Protein AF-A0A2T5J3Z6-F1 (afdb_monomer_lite)

Organism: NCBI:txid1077255

Secondary structure (DSSP, 8-state):
-HHHHHHHHHHHHHHHHHHHHHHHS-SS--HHHHTT--------HHHHHS---SSPPTT---HHHHHHHHTTS--SSHHHHHHHHHHHSTT-PPPEEEEETT--STTTTS--SSSPEEEEE---BPPPPSSBPPPB-TTTEEEEEEGGGTEEEEEEEETTTTEEEEEEEES-STT---EEEE--HHHHHHH-TTSS--EE-TT-TTSTTSHHHHHHHHHHHT--S-BTTB-SS--HHHHHHHHHHHHHHHHHHHHHHIIIIIT-TT-HHHHHHHHHHHHHHHH-GGG--TTSHHHHHHHHHHTTTS-TT-EEEP--EE----TTGGGSHHHHHHHHTTSPPPPTT-S-SSTT-HHHHHTSPPPPTTT-TTSPPPPSEEE-TT--HHHHHHHTTS-HHHHHHHHHHTTT-HHHHHHHHHHS-GGGG-SS---HHHHHHHHHTS--B-TTS--TTBPPP-BTTPPPPPPSS-TTHHHHHHHTHHHHSS-SBGGG-TT--SSHHHHHHHHHH-THHHHHT-HHHHTTSTTGGG-SS-TTSHHHHHHHHS-HHHHHHHHHTSPPTT--

Structure (mmCIF, N/CA/C/O backbone):
data_AF-A0A2T5J3Z6-F1
#
_entry.id   AF-A0A2T5J3Z6-F1
#
loop_
_atom_site.group_PDB
_atom_site.id
_atom_site.type_symbol
_atom_site.label_atom_id
_atom_site.label_alt_id
_atom_site.label_comp_id
_atom_site.label_asym_id
_atom_site.label_entity_id
_atom_site.label_seq_id
_atom_site.pdbx_PDB_ins_code
_atom_site.Cartn_x
_atom_site.Cartn_y
_atom_site.Cartn_z
_atom_site.occupancy
_atom_site.B_iso_or_equiv
_atom_site.auth_seq_id
_atom_site.auth_comp_id
_atom_site.auth_asym_id
_atom_site.auth_atom_id
_atom_site.pdbx_PDB_model_num
ATOM 1 N N . MET A 1 1 ? -58.789 32.199 -21.060 1.00 57.59 1 MET A N 1
ATOM 2 C CA . MET A 1 1 ? -57.615 32.493 -20.202 1.00 57.59 1 MET A CA 1
ATOM 3 C C . MET A 1 1 ? -57.328 31.410 -19.160 1.00 57.59 1 MET A C 1
ATOM 5 O O . MET A 1 1 ? -56.274 30.804 -19.271 1.00 57.59 1 MET A O 1
ATOM 9 N N . LYS A 1 2 ? -58.233 31.063 -18.225 1.00 59.53 2 LYS A N 1
ATOM 10 C CA . LYS A 1 2 ? -57.967 30.032 -17.186 1.00 59.53 2 LYS A CA 1
ATOM 11 C C . LYS A 1 2 ? -57.480 28.665 -17.710 1.00 59.53 2 LYS A C 1
ATOM 13 O O . LYS A 1 2 ? -56.536 28.122 -17.158 1.00 59.53 2 LYS A O 1
ATOM 18 N N . LYS A 1 3 ? -58.061 28.136 -18.798 1.00 62.06 3 LYS A N 1
ATOM 19 C CA . LYS A 1 3 ? -57.638 26.846 -19.393 1.00 62.06 3 LYS A CA 1
ATOM 20 C C . LYS A 1 3 ? -56.238 26.888 -20.030 1.00 62.06 3 LYS A C 1
ATOM 22 O O . LYS A 1 3 ? -55.526 25.898 -19.981 1.00 62.06 3 LYS A O 1
ATOM 27 N N . ILE A 1 4 ? -55.839 28.039 -20.580 1.00 70.75 4 ILE A N 1
ATOM 28 C CA . ILE A 1 4 ? -54.509 28.238 -21.185 1.00 70.75 4 ILE A CA 1
ATOM 29 C C . ILE A 1 4 ? -53.449 28.366 -20.084 1.00 70.75 4 ILE A C 1
ATOM 31 O O . ILE A 1 4 ? -52.409 27.728 -20.164 1.00 70.75 4 ILE A O 1
ATOM 35 N N . ILE A 1 5 ? -53.748 29.114 -19.016 1.00 72.56 5 ILE A N 1
ATOM 36 C CA . ILE A 1 5 ? -52.866 29.246 -17.845 1.00 72.56 5 ILE A CA 1
ATOM 37 C C . ILE A 1 5 ? -52.670 27.886 -17.155 1.00 72.56 5 ILE A C 1
ATOM 39 O O . ILE A 1 5 ? -51.545 27.539 -16.813 1.00 72.56 5 ILE A O 1
ATOM 43 N N . LEU A 1 6 ? -53.735 27.087 -17.015 1.00 74.56 6 LEU A N 1
ATOM 44 C CA . LEU A 1 6 ? -53.648 25.740 -16.443 1.00 74.56 6 LEU A CA 1
ATOM 45 C C . LEU A 1 6 ? -52.837 24.783 -17.337 1.00 74.56 6 LEU A C 1
ATOM 47 O O . LEU A 1 6 ? -52.029 24.016 -16.829 1.00 74.56 6 LEU A O 1
ATOM 51 N N . GLY A 1 7 ? -52.997 24.871 -18.664 1.00 76.50 7 GLY A N 1
ATOM 52 C CA . GLY A 1 7 ? -52.202 24.092 -19.619 1.00 76.50 7 GLY A CA 1
ATOM 53 C C . GLY A 1 7 ? -50.710 24.437 -19.581 1.00 76.50 7 GLY A C 1
ATOM 54 O O . GLY A 1 7 ? -49.876 23.536 -19.551 1.00 76.50 7 GLY A O 1
ATOM 55 N N . ILE A 1 8 ? -50.369 25.728 -19.503 1.00 80.25 8 ILE A N 1
ATOM 56 C CA . ILE A 1 8 ? -48.981 26.197 -19.364 1.00 80.25 8 ILE A CA 1
ATOM 57 C C . ILE A 1 8 ? -48.390 25.756 -18.019 1.00 80.25 8 ILE A C 1
ATOM 59 O O . ILE A 1 8 ? -47.267 25.264 -17.991 1.00 80.25 8 ILE A O 1
ATOM 63 N N . ALA A 1 9 ? -49.144 25.861 -16.921 1.00 79.12 9 ALA A N 1
ATOM 64 C CA . ALA A 1 9 ? -48.699 25.413 -15.601 1.00 79.12 9 ALA A CA 1
ATOM 65 C C . ALA A 1 9 ? -48.464 23.892 -15.544 1.00 79.12 9 ALA A C 1
ATOM 67 O O . ALA A 1 9 ? -47.467 23.457 -14.974 1.00 79.12 9 ALA A O 1
ATOM 68 N N . CYS A 1 10 ? -49.326 23.084 -16.173 1.00 81.38 10 CYS A N 1
ATOM 69 C CA . CYS A 1 10 ? -49.117 21.639 -16.288 1.00 81.38 10 CYS A CA 1
ATOM 70 C C . CYS A 1 10 ? -47.889 21.293 -17.138 1.00 81.38 10 CYS A C 1
ATOM 72 O O . CYS A 1 10 ? -47.128 20.416 -16.745 1.00 81.38 10 CYS A O 1
ATOM 74 N N . LEU A 1 11 ? -47.663 21.980 -18.264 1.00 81.12 11 LEU A N 1
ATOM 75 C CA . LEU A 1 11 ? -46.484 21.757 -19.110 1.00 81.12 11 LEU A CA 1
ATOM 76 C C . LEU A 1 11 ? -45.183 22.164 -18.407 1.00 81.12 11 LEU A C 1
ATOM 78 O O . LEU A 1 11 ? -44.203 21.427 -18.478 1.00 81.12 11 LEU A O 1
ATOM 82 N N . LEU A 1 12 ? -45.181 23.286 -17.680 1.00 83.75 12 LEU A N 1
ATOM 83 C CA . LEU A 1 12 ? -44.060 23.691 -16.827 1.00 83.75 12 LEU A CA 1
ATOM 84 C C . LEU A 1 12 ? -43.835 22.696 -15.688 1.00 83.75 12 LEU A C 1
ATOM 86 O O . LEU A 1 12 ? -42.697 22.312 -15.445 1.00 83.75 12 LEU A O 1
ATOM 90 N N . GLY A 1 13 ? -44.899 22.232 -15.029 1.00 80.44 13 GLY A N 1
ATOM 91 C CA . GLY A 1 13 ? -44.814 21.204 -13.994 1.00 80.44 13 GLY A CA 1
ATOM 92 C C . GLY A 1 13 ? -44.222 19.898 -14.524 1.00 80.44 13 GLY A C 1
ATOM 93 O O . GLY A 1 13 ? -43.321 19.345 -13.899 1.00 80.44 13 GLY A O 1
ATOM 94 N N . LEU A 1 14 ? -44.655 19.445 -15.706 1.00 80.94 14 LEU A N 1
ATOM 95 C CA . LEU A 1 14 ? -44.106 18.254 -16.352 1.00 80.94 14 LEU A CA 1
ATOM 96 C C . LEU A 1 14 ? -42.632 18.454 -16.718 1.00 80.94 14 LEU A C 1
ATOM 98 O O . LEU A 1 14 ? -41.817 17.606 -16.387 1.00 80.94 14 LEU A O 1
ATOM 102 N N . ALA A 1 15 ? -42.276 19.587 -17.331 1.00 77.69 15 ALA A N 1
ATOM 103 C CA . ALA A 1 15 ? -40.897 19.898 -17.702 1.00 77.69 15 ALA A CA 1
ATOM 104 C C . ALA A 1 15 ? -39.970 19.983 -16.478 1.00 77.69 15 ALA A C 1
ATOM 106 O O . ALA A 1 15 ? -38.845 19.490 -16.530 1.00 77.69 15 ALA A O 1
ATOM 107 N N . ILE A 1 16 ? -40.451 20.551 -15.367 1.00 78.62 16 ILE A N 1
ATOM 108 C CA . ILE A 1 16 ? -39.731 20.585 -14.089 1.00 78.62 16 ILE A CA 1
ATOM 109 C C . ILE A 1 16 ? -39.550 19.163 -13.552 1.00 78.62 16 ILE A C 1
ATOM 111 O O . ILE A 1 16 ? -38.430 18.798 -13.214 1.00 78.62 16 ILE A O 1
ATOM 115 N N . ILE A 1 17 ? -40.597 18.332 -13.528 1.00 75.00 17 ILE A N 1
ATOM 116 C CA . ILE A 1 17 ? -40.496 16.933 -13.078 1.00 75.00 17 ILE A CA 1
ATOM 117 C C . ILE A 1 17 ? -39.517 16.148 -13.958 1.00 75.00 17 ILE A C 1
ATOM 119 O O . ILE A 1 17 ? -38.651 15.463 -13.426 1.00 75.00 17 ILE A O 1
ATOM 123 N N . THR A 1 18 ? -39.591 16.281 -15.284 1.00 71.69 18 THR A N 1
ATOM 124 C CA . THR A 1 18 ? -38.681 15.593 -16.211 1.00 71.69 18 THR A CA 1
ATOM 125 C C . THR A 1 18 ? -37.233 16.053 -16.022 1.00 71.69 18 THR A C 1
ATOM 127 O O . THR A 1 18 ? -36.329 15.219 -15.946 1.00 71.69 18 THR A O 1
ATOM 130 N N . ALA A 1 19 ? -37.000 17.360 -15.869 1.00 69.31 19 ALA A N 1
ATOM 131 C CA . ALA A 1 19 ? -35.677 17.902 -15.570 1.00 69.31 19 ALA A CA 1
ATOM 132 C C . ALA A 1 19 ? -35.144 17.397 -14.218 1.00 69.31 19 ALA A C 1
ATOM 134 O O . ALA A 1 19 ? -33.992 16.980 -14.140 1.00 69.31 19 ALA A O 1
ATOM 135 N N . LEU A 1 20 ? -35.985 17.353 -13.178 1.00 64.50 20 LEU A N 1
ATOM 136 C CA . LEU A 1 20 ? -35.638 16.805 -11.862 1.00 64.50 20 LEU A CA 1
ATOM 137 C C . LEU A 1 20 ? -35.290 15.315 -11.936 1.00 64.50 20 LEU A C 1
ATOM 139 O O . LEU A 1 20 ? -34.305 14.891 -11.336 1.00 64.50 20 LEU A O 1
ATOM 143 N N . THR A 1 21 ? -36.050 14.522 -12.696 1.00 62.53 21 THR A N 1
ATOM 144 C CA . THR A 1 21 ? -35.762 13.092 -12.873 1.00 62.53 21 THR A CA 1
ATOM 145 C C . THR A 1 21 ? -34.457 12.852 -13.626 1.00 62.53 21 THR A C 1
ATOM 147 O O . THR A 1 21 ? -33.690 11.988 -13.218 1.00 62.53 21 THR A O 1
ATOM 150 N N . LEU A 1 22 ? -34.159 13.646 -14.661 1.00 63.81 22 LEU A N 1
ATOM 151 C CA . LEU A 1 22 ? -32.913 13.540 -15.429 1.00 63.81 22 LEU A CA 1
ATOM 152 C C . LEU A 1 22 ? -31.686 14.003 -14.626 1.00 63.81 22 LEU A C 1
ATOM 154 O O . LEU A 1 22 ? -30.596 13.466 -14.805 1.00 63.81 22 LEU A O 1
ATOM 158 N N . LEU A 1 23 ? -31.858 14.975 -13.726 1.00 61.75 23 LEU A N 1
ATOM 159 C CA . LEU A 1 23 ? -30.803 15.436 -12.817 1.00 61.75 23 LEU A CA 1
ATOM 160 C C . LEU A 1 23 ? -30.515 14.441 -11.680 1.00 61.75 23 LEU A C 1
ATOM 162 O O . LEU A 1 23 ? -29.395 14.426 -11.174 1.00 61.75 23 LEU A O 1
ATOM 166 N N . ASN A 1 24 ? -31.499 13.617 -11.295 1.00 57.38 24 ASN A N 1
ATOM 167 C CA . ASN A 1 24 ? -31.376 12.632 -10.214 1.00 57.38 24 ASN A CA 1
ATOM 168 C C . ASN A 1 24 ? -31.118 11.193 -10.691 1.00 57.38 24 ASN A C 1
ATOM 170 O O . ASN A 1 24 ? -30.865 10.326 -9.853 1.00 57.38 24 ASN A O 1
ATOM 174 N N . THR A 1 25 ? -31.163 10.904 -11.995 1.00 58.00 25 THR A N 1
ATOM 175 C CA . THR A 1 25 ? -30.775 9.582 -12.508 1.00 58.00 25 THR A CA 1
ATOM 176 C C . THR A 1 25 ? -29.292 9.313 -12.234 1.00 58.00 25 THR A C 1
ATOM 178 O O . THR A 1 25 ? -28.451 10.112 -12.658 1.00 58.00 25 THR A O 1
ATOM 181 N N . PRO A 1 26 ? -28.941 8.204 -11.551 1.00 60.34 26 PRO A N 1
ATOM 182 C CA . PRO A 1 26 ? -27.549 7.860 -11.301 1.00 60.34 26 PRO A CA 1
ATOM 183 C C . PRO A 1 26 ? -26.819 7.674 -12.633 1.00 60.34 26 PRO A C 1
ATOM 185 O O . PRO A 1 26 ? -27.289 6.983 -13.534 1.00 60.34 26 PRO A O 1
ATOM 188 N N . SER A 1 27 ? -25.668 8.333 -12.760 1.00 63.91 27 SER A N 1
ATOM 189 C CA . SER A 1 27 ? -24.893 8.357 -14.007 1.00 63.91 27 SER A CA 1
ATOM 190 C C . SER A 1 27 ? -24.104 7.068 -14.281 1.00 63.91 27 SER A C 1
ATOM 192 O O . SER A 1 27 ? -23.588 6.891 -15.386 1.00 63.91 27 SER A O 1
ATOM 194 N N . THR A 1 28 ? -24.068 6.165 -13.298 1.00 73.50 28 THR A N 1
ATOM 195 C CA . THR A 1 28 ? -23.287 4.926 -13.288 1.00 73.50 28 THR A CA 1
ATOM 196 C C . THR A 1 28 ? -24.116 3.806 -12.639 1.00 73.50 28 THR A C 1
ATOM 198 O O . THR A 1 28 ? -24.893 4.101 -11.724 1.00 73.50 28 THR A O 1
ATOM 201 N N . PRO A 1 29 ? -23.995 2.537 -13.087 1.00 84.69 29 PRO A N 1
ATOM 202 C CA . PRO A 1 29 ? -24.651 1.406 -12.433 1.00 84.69 29 PRO A CA 1
ATOM 203 C C . PRO A 1 29 ? -24.298 1.290 -10.939 1.00 84.69 29 PRO A C 1
ATOM 205 O O . PRO A 1 29 ? -23.228 1.752 -10.532 1.00 84.69 29 PRO A O 1
ATOM 208 N N . PRO A 1 30 ? -25.155 0.645 -10.125 1.00 86.94 30 PRO A N 1
ATOM 209 C CA . PRO A 1 30 ? -24.863 0.371 -8.721 1.00 86.94 30 PRO A CA 1
ATOM 210 C C . PRO A 1 30 ? -23.535 -0.376 -8.542 1.00 86.94 30 PRO A C 1
ATOM 212 O O . PRO A 1 30 ? -23.158 -1.207 -9.374 1.00 86.94 30 PRO A O 1
ATOM 215 N N . ILE A 1 31 ? -22.833 -0.116 -7.435 1.00 88.62 31 ILE A N 1
ATOM 216 C CA . ILE A 1 31 ? -21.539 -0.755 -7.149 1.00 88.62 31 ILE A CA 1
ATOM 217 C C . ILE A 1 31 ? -21.672 -2.280 -7.066 1.00 88.62 31 ILE A C 1
ATOM 219 O O . ILE A 1 31 ? -20.794 -3.001 -7.537 1.00 88.62 31 ILE A O 1
ATOM 223 N N . SER A 1 32 ? -22.795 -2.779 -6.545 1.00 88.69 32 SER A N 1
ATOM 224 C CA . SER A 1 32 ? -23.098 -4.209 -6.489 1.00 88.69 32 SER A CA 1
ATOM 225 C C . SER A 1 32 ? -23.216 -4.856 -7.871 1.00 88.69 32 SER A C 1
ATOM 227 O O . SER A 1 32 ? -22.916 -6.041 -8.014 1.00 88.69 32 SER A O 1
ATOM 229 N N . ASP A 1 33 ? -23.608 -4.100 -8.897 1.00 89.50 33 ASP A N 1
ATOM 230 C CA . ASP A 1 33 ? -23.678 -4.585 -10.273 1.00 89.50 33 ASP A CA 1
ATOM 231 C C . ASP A 1 33 ? -22.334 -4.458 -10.984 1.00 89.50 33 ASP A C 1
ATOM 233 O O . ASP A 1 33 ? -21.933 -5.388 -11.682 1.00 89.50 33 ASP A O 1
ATOM 237 N N . LEU A 1 34 ? -21.597 -3.368 -10.755 1.00 88.12 34 LEU A N 1
ATOM 238 C CA . LEU A 1 34 ? -20.223 -3.223 -11.244 1.00 88.12 34 LEU A CA 1
ATOM 239 C C . LEU A 1 34 ? -19.312 -4.332 -10.700 1.00 88.12 34 LEU A C 1
ATOM 241 O O . LEU A 1 34 ? -18.552 -4.920 -11.460 1.00 88.12 34 LEU A O 1
ATOM 245 N N . ALA A 1 35 ? -19.437 -4.687 -9.420 1.00 87.56 35 ALA A N 1
ATOM 246 C CA . ALA A 1 35 ? -18.636 -5.741 -8.796 1.00 87.56 35 ALA A CA 1
ATOM 247 C C . ALA A 1 35 ? -18.937 -7.151 -9.343 1.00 87.56 35 ALA A C 1
ATOM 249 O O . ALA A 1 35 ? -18.108 -8.050 -9.222 1.00 87.56 35 ALA A O 1
ATOM 250 N N . LYS A 1 36 ? -20.112 -7.369 -9.953 1.00 86.12 36 LYS A N 1
ATOM 251 C CA . LYS A 1 36 ? -20.445 -8.634 -10.638 1.00 86.12 36 LYS A CA 1
ATOM 252 C C . LYS A 1 36 ? -19.892 -8.686 -12.057 1.00 86.12 36 LYS A C 1
ATOM 254 O O . LYS A 1 36 ? -19.768 -9.773 -12.621 1.00 86.12 36 LYS A O 1
ATOM 259 N N . GLN A 1 37 ? -19.596 -7.535 -12.659 1.00 75.12 37 GLN A N 1
ATOM 260 C CA . GLN A 1 37 ? -19.034 -7.483 -14.000 1.00 75.12 37 GLN A CA 1
ATOM 261 C C . GLN A 1 37 ? -17.583 -7.948 -13.928 1.00 75.12 37 GLN A C 1
ATOM 263 O O . GLN A 1 37 ? -16.693 -7.220 -13.505 1.00 75.12 37 GLN A O 1
ATOM 268 N N . THR A 1 38 ? -17.331 -9.186 -14.347 1.00 56.09 38 THR A N 1
ATOM 269 C CA . THR A 1 38 ? -15.964 -9.626 -14.618 1.00 56.09 38 THR A CA 1
ATOM 270 C C . THR A 1 38 ? -15.502 -8.894 -15.877 1.00 56.09 38 THR A C 1
ATOM 272 O O . THR A 1 38 ? -16.131 -9.078 -16.926 1.00 56.09 38 THR A O 1
ATOM 275 N N . PRO A 1 39 ? -14.444 -8.061 -15.830 1.00 54.78 39 PRO A N 1
ATOM 276 C CA . PRO A 1 39 ? -13.896 -7.512 -17.057 1.00 54.78 39 PRO A CA 1
ATOM 277 C C . PRO A 1 39 ? -13.537 -8.683 -17.972 1.00 54.78 39 PRO A C 1
ATOM 279 O O . PRO A 1 39 ? -12.943 -9.665 -17.520 1.00 54.78 39 PRO A O 1
ATOM 282 N N . VAL A 1 40 ? -13.909 -8.605 -19.252 1.00 47.62 40 VAL A N 1
ATOM 283 C CA . VAL A 1 40 ? -13.474 -9.579 -20.259 1.00 47.62 40 VAL A CA 1
ATOM 284 C C . VAL A 1 40 ? -11.955 -9.462 -20.360 1.00 47.62 40 VAL A C 1
ATOM 286 O O . VAL A 1 40 ? -11.422 -8.611 -21.069 1.00 47.62 40 VAL A O 1
ATOM 289 N N . LYS A 1 41 ? -11.245 -10.270 -19.572 1.00 54.69 41 LYS A N 1
ATOM 290 C CA . LYS A 1 41 ? -9.787 -10.302 -19.537 1.00 54.69 41 LYS A CA 1
ATOM 291 C C . LYS A 1 41 ? -9.333 -10.861 -20.882 1.00 54.69 41 LYS A C 1
ATOM 293 O O . LYS A 1 41 ? -9.481 -12.055 -21.141 1.00 54.69 41 LYS A O 1
ATOM 298 N N . GLN A 1 42 ? -8.764 -10.019 -21.746 1.00 55.94 42 GLN A N 1
ATOM 299 C CA . GLN A 1 42 ? -7.803 -10.538 -22.717 1.00 55.94 42 GLN A CA 1
ATOM 300 C C . GLN A 1 42 ? -6.774 -11.338 -21.905 1.00 55.94 42 GLN A C 1
ATOM 302 O O . GLN A 1 42 ? -6.271 -10.840 -20.898 1.00 55.94 42 GLN A O 1
ATOM 307 N N . LEU A 1 43 ? -6.525 -12.589 -22.301 1.00 72.88 43 LEU A N 1
ATOM 308 C CA . LEU A 1 43 ? -5.594 -13.518 -21.650 1.00 72.88 43 LEU A CA 1
ATOM 309 C C . LEU A 1 43 ? -4.143 -13.029 -21.822 1.00 72.88 43 LEU A C 1
ATOM 311 O O . LEU A 1 43 ? -3.342 -13.663 -22.503 1.00 72.88 43 LEU A O 1
ATOM 315 N N . SER A 1 44 ? -3.801 -11.879 -21.241 1.00 90.31 44 SER A N 1
ATOM 316 C CA . SER A 1 44 ? -2.441 -11.347 -21.218 1.00 90.31 44 SER A CA 1
ATOM 317 C C . SER A 1 44 ? -1.562 -12.209 -20.314 1.00 90.31 44 SER A C 1
ATOM 319 O O . SER A 1 44 ? -2.060 -12.875 -19.400 1.00 90.31 44 SER A O 1
ATOM 321 N N . LEU A 1 45 ? -0.250 -12.193 -20.533 1.00 94.81 45 LEU A N 1
ATOM 322 C CA . LEU A 1 45 ? 0.686 -12.961 -19.715 1.00 94.81 45 LEU A CA 1
ATOM 323 C C . LEU A 1 45 ? 0.671 -12.481 -18.258 1.00 94.81 45 LEU A C 1
ATOM 325 O O . LEU A 1 45 ? 0.631 -13.292 -17.333 1.00 94.81 45 LEU A O 1
ATOM 329 N N . SER A 1 46 ? 0.625 -11.165 -18.049 1.00 94.88 46 SER A N 1
ATOM 330 C CA . SER A 1 46 ? 0.457 -10.556 -16.729 1.00 94.88 46 SER A CA 1
ATOM 331 C C . SER A 1 46 ? -0.800 -11.059 -16.024 1.00 94.88 46 SER A C 1
ATOM 333 O O . SER A 1 46 ? -0.729 -11.417 -14.856 1.00 94.88 46 SER A O 1
ATOM 335 N N . SER A 1 47 ? -1.929 -11.187 -16.728 1.00 91.31 47 SER A N 1
ATOM 336 C CA . SER A 1 47 ? -3.193 -11.639 -16.137 1.00 91.31 47 SER A CA 1
ATOM 337 C C . SER A 1 47 ? -3.196 -13.101 -15.681 1.00 91.31 47 SER A C 1
ATOM 339 O O . SER A 1 47 ? -4.018 -13.453 -14.831 1.00 91.31 47 SER A O 1
ATOM 341 N N . GLN A 1 48 ? -2.309 -13.922 -16.258 1.00 92.44 48 GLN A N 1
ATOM 342 C CA . GLN A 1 48 ? -2.111 -15.335 -15.926 1.00 92.44 48 GLN A CA 1
ATOM 343 C C . GLN A 1 48 ? -1.142 -15.504 -14.750 1.00 92.44 48 GLN A C 1
ATOM 345 O O . GLN A 1 48 ? -1.365 -16.344 -13.883 1.00 92.44 48 GLN A O 1
ATOM 350 N N . LEU A 1 49 ? -0.069 -14.707 -14.719 1.00 94.81 49 LEU A N 1
ATOM 351 C CA . LEU A 1 49 ? 0.988 -14.796 -13.704 1.00 94.81 49 LEU A CA 1
ATOM 352 C C . LEU A 1 49 ? 0.698 -13.968 -12.447 1.00 94.81 49 LEU A C 1
ATOM 354 O O . LEU A 1 49 ? 1.231 -14.264 -11.381 1.00 94.81 49 LEU A O 1
ATOM 358 N N . ILE A 1 50 ? -0.131 -12.934 -12.576 1.00 94.75 50 ILE A N 1
ATOM 359 C CA . ILE A 1 50 ? -0.596 -12.070 -11.495 1.00 94.75 50 ILE A CA 1
ATOM 360 C C . ILE A 1 50 ? -2.112 -12.277 -11.410 1.00 94.75 50 ILE A C 1
ATOM 362 O O . ILE A 1 50 ? -2.874 -11.616 -12.128 1.00 94.75 50 ILE A O 1
ATOM 366 N N . PRO A 1 51 ? -2.573 -13.249 -10.599 1.00 90.38 51 PRO A N 1
ATOM 367 C CA . PRO A 1 51 ? -3.993 -13.542 -10.494 1.00 90.38 51 PRO A CA 1
ATOM 368 C C . PRO A 1 51 ? -4.738 -12.328 -9.934 1.00 90.38 51 PRO A C 1
ATOM 370 O O . PRO A 1 51 ? -4.149 -11.442 -9.320 1.00 90.38 51 PRO A O 1
ATOM 373 N N . ASP A 1 52 ? -6.050 -12.290 -10.143 1.00 88.25 52 ASP A N 1
ATOM 374 C CA . ASP A 1 52 ? -6.934 -11.202 -9.699 1.00 88.25 52 ASP A CA 1
ATOM 375 C C . ASP A 1 52 ? -7.882 -11.690 -8.593 1.00 88.25 52 ASP A C 1
ATOM 377 O O . ASP A 1 52 ? -9.074 -11.418 -8.589 1.00 88.25 52 ASP A O 1
ATOM 381 N N . THR A 1 53 ? -7.345 -12.508 -7.688 1.00 93.12 53 THR A N 1
ATOM 382 C CA . THR A 1 53 ? -8.053 -13.081 -6.537 1.00 93.12 53 THR A CA 1
ATOM 383 C C . THR A 1 53 ? -8.094 -12.115 -5.357 1.00 93.12 53 THR A C 1
ATOM 385 O O . THR A 1 53 ? -7.168 -11.317 -5.195 1.00 93.12 53 THR A O 1
ATOM 388 N N . ASP A 1 54 ? -9.112 -12.245 -4.500 1.00 94.44 54 ASP A N 1
ATOM 389 C CA . ASP A 1 54 ? -9.236 -11.486 -3.244 1.00 94.44 54 ASP A CA 1
ATOM 390 C C . ASP A 1 54 ? -8.047 -11.731 -2.308 1.00 94.44 54 ASP A C 1
ATOM 392 O O . ASP A 1 54 ? -7.447 -10.796 -1.788 1.00 94.44 54 ASP A O 1
ATOM 396 N N . LEU A 1 55 ? -7.676 -13.002 -2.134 1.00 96.56 55 LEU A N 1
ATOM 397 C CA . LEU A 1 55 ? -6.509 -13.398 -1.356 1.00 96.56 55 LEU A CA 1
ATOM 398 C C . LEU A 1 55 ? -5.217 -13.239 -2.168 1.00 96.56 55 LEU A C 1
ATOM 400 O O . LEU A 1 55 ? -5.243 -13.422 -3.395 1.00 96.56 55 LEU A O 1
ATOM 404 N N . PRO A 1 56 ? -4.086 -12.951 -1.496 1.00 96.31 56 PRO A N 1
ATOM 405 C CA . PRO A 1 56 ? -2.784 -12.897 -2.140 1.00 96.31 56 PRO A CA 1
ATOM 406 C C . PRO A 1 56 ? -2.398 -14.307 -2.620 1.00 96.31 56 PRO A C 1
ATOM 408 O O . PRO A 1 56 ? -2.803 -15.291 -1.993 1.00 96.31 56 PRO A O 1
ATOM 411 N N . PRO A 1 57 ? -1.594 -14.440 -3.691 1.00 95.00 57 PRO A N 1
ATOM 412 C CA . PRO A 1 57 ? -1.041 -15.731 -4.091 1.00 95.00 57 PRO A CA 1
ATOM 413 C C . PRO A 1 57 ? -0.314 -16.441 -2.942 1.00 95.00 57 PRO A C 1
ATOM 415 O O . PRO A 1 57 ? 0.311 -15.791 -2.094 1.00 95.00 57 PRO A O 1
ATOM 418 N N . ASP A 1 58 ? -0.340 -17.773 -2.951 1.00 94.25 58 ASP A N 1
ATOM 419 C CA . ASP A 1 58 ? 0.293 -18.595 -1.920 1.00 94.25 58 ASP A CA 1
ATOM 420 C C . ASP A 1 58 ? 1.767 -18.227 -1.695 1.00 94.25 58 ASP A C 1
ATOM 422 O O . ASP A 1 58 ? 2.555 -18.027 -2.623 1.00 94.25 58 ASP A O 1
ATOM 426 N N . GLY A 1 59 ? 2.151 -18.127 -0.420 1.00 94.50 59 GLY A N 1
ATOM 427 C CA . GLY A 1 59 ? 3.506 -17.739 -0.022 1.00 94.50 59 GLY A CA 1
ATOM 428 C C . GLY A 1 59 ? 3.858 -16.273 -0.307 1.00 94.50 59 GLY A C 1
ATOM 429 O O . GLY A 1 59 ? 5.048 -15.942 -0.355 1.00 94.50 59 GLY A O 1
ATOM 430 N N . THR A 1 60 ? 2.861 -15.411 -0.530 1.00 96.44 60 THR A N 1
ATOM 431 C CA . THR A 1 60 ? 3.017 -13.955 -0.669 1.00 96.44 60 THR A CA 1
ATOM 432 C C . THR A 1 60 ? 2.088 -13.208 0.296 1.00 96.44 60 THR A C 1
ATOM 434 O O . THR A 1 60 ? 1.086 -13.764 0.767 1.00 96.44 60 THR A O 1
ATOM 437 N N . ARG A 1 61 ? 2.442 -11.960 0.620 1.00 97.38 61 ARG A N 1
ATOM 438 C CA . ARG A 1 61 ? 1.687 -11.040 1.482 1.00 97.38 61 ARG A CA 1
ATOM 439 C C . ARG A 1 61 ? 2.006 -9.593 1.112 1.00 97.38 61 ARG A C 1
ATOM 441 O O . ARG A 1 61 ? 3.034 -9.321 0.492 1.00 97.38 61 ARG A O 1
ATOM 448 N N . SER A 1 62 ? 1.121 -8.675 1.484 1.00 97.50 62 SER A N 1
ATOM 449 C CA . SER A 1 62 ? 1.346 -7.242 1.302 1.00 97.50 62 SER A CA 1
ATOM 450 C C . SER A 1 62 ? 2.416 -6.708 2.260 1.00 97.50 62 SER A C 1
ATOM 452 O O . SER A 1 62 ? 2.674 -7.289 3.318 1.00 97.50 62 SER A O 1
ATOM 454 N N . LEU A 1 63 ? 3.008 -5.558 1.929 1.00 97.94 63 LEU A N 1
ATOM 455 C CA . LEU A 1 63 ? 3.900 -4.839 2.841 1.00 97.94 63 LEU A CA 1
ATOM 456 C C . LEU A 1 63 ? 3.234 -4.561 4.206 1.00 97.94 63 LEU A C 1
ATOM 458 O O . LEU A 1 63 ? 3.879 -4.707 5.244 1.00 97.94 63 LEU A O 1
ATOM 462 N N . PHE A 1 64 ? 1.946 -4.215 4.233 1.00 98.38 64 PHE A N 1
ATOM 463 C CA . PHE A 1 64 ? 1.218 -3.957 5.475 1.00 98.38 64 PHE A CA 1
ATOM 464 C C . PHE A 1 64 ? 1.200 -5.177 6.404 1.00 98.38 64 PHE A C 1
ATOM 466 O O . PHE A 1 64 ? 1.496 -5.039 7.590 1.00 98.38 64 PHE A O 1
ATOM 473 N N . ASP A 1 65 ? 0.946 -6.377 5.876 1.00 97.88 65 ASP A N 1
ATOM 474 C CA . ASP A 1 65 ? 0.970 -7.605 6.680 1.00 97.88 65 ASP A CA 1
ATOM 475 C C . ASP A 1 65 ? 2.342 -7.852 7.308 1.00 97.88 65 ASP A C 1
ATOM 477 O O . ASP A 1 65 ? 2.427 -8.253 8.471 1.00 97.88 65 ASP A O 1
ATOM 481 N N . HIS A 1 66 ? 3.420 -7.583 6.566 1.00 97.62 66 HIS A N 1
ATOM 482 C CA . HIS A 1 66 ? 4.782 -7.692 7.085 1.00 97.62 66 HIS A CA 1
ATOM 483 C C . HIS A 1 66 ? 5.034 -6.710 8.227 1.00 97.62 66 HIS A C 1
ATOM 485 O O . HIS A 1 66 ? 5.512 -7.132 9.283 1.00 97.62 66 HIS A O 1
ATOM 491 N N . LEU A 1 67 ? 4.641 -5.446 8.068 1.00 97.12 67 LEU A N 1
ATOM 492 C CA . LEU A 1 67 ? 4.768 -4.445 9.129 1.00 97.12 67 LEU A CA 1
ATOM 493 C C . LEU A 1 67 ? 3.972 -4.843 10.378 1.00 97.12 67 LEU A C 1
ATOM 495 O O . LEU A 1 67 ? 4.494 -4.759 11.490 1.00 97.12 67 LEU A O 1
ATOM 499 N N . MET A 1 68 ? 2.739 -5.331 10.218 1.00 97.12 68 MET A N 1
ATOM 500 C CA . MET A 1 68 ? 1.910 -5.728 11.360 1.00 97.12 68 MET A CA 1
ATOM 501 C C . MET A 1 68 ? 2.428 -7.000 12.045 1.00 97.12 68 MET A C 1
ATOM 503 O O . MET A 1 68 ? 2.437 -7.073 13.274 1.00 97.12 68 MET A O 1
ATOM 507 N N . ALA A 1 69 ? 2.905 -7.997 11.292 1.00 96.19 69 ALA A N 1
ATOM 508 C CA . ALA A 1 69 ? 3.487 -9.215 11.863 1.00 96.19 69 ALA A CA 1
ATOM 509 C C . ALA A 1 69 ? 4.775 -8.928 12.657 1.00 96.19 69 ALA A C 1
ATOM 511 O O . ALA A 1 69 ? 5.003 -9.523 13.718 1.00 96.19 69 ALA A O 1
ATOM 512 N N . GLN A 1 70 ? 5.602 -7.999 12.169 1.00 94.56 70 GLN A N 1
ATOM 513 C CA . GLN A 1 70 ? 6.806 -7.534 12.864 1.00 94.56 70 GLN A CA 1
ATOM 514 C C . GLN A 1 70 ? 6.473 -6.719 14.111 1.00 94.56 70 GLN A C 1
ATOM 516 O O . GLN A 1 70 ? 7.123 -6.881 15.142 1.00 94.56 70 GLN A O 1
ATOM 521 N N . ASN A 1 71 ? 5.412 -5.917 14.045 1.00 95.12 71 ASN A N 1
ATOM 522 C CA . ASN A 1 71 ? 4.899 -5.162 15.181 1.00 95.12 71 ASN A CA 1
ATOM 523 C C . ASN A 1 71 ? 4.138 -6.028 16.209 1.00 95.12 71 ASN A C 1
ATOM 525 O O . ASN A 1 71 ? 3.650 -5.508 17.204 1.00 95.12 71 ASN A O 1
ATOM 529 N N . ASN A 1 72 ? 4.040 -7.350 16.012 1.00 92.94 72 ASN A N 1
ATOM 530 C CA . ASN A 1 72 ? 3.259 -8.259 16.865 1.00 92.94 72 ASN A CA 1
ATOM 531 C C . ASN A 1 72 ? 1.739 -7.993 16.862 1.00 92.94 72 ASN A C 1
ATOM 533 O O . ASN A 1 72 ? 1.031 -8.478 17.745 1.00 92.94 72 ASN A O 1
ATOM 537 N N . GLY A 1 73 ? 1.211 -7.273 15.874 1.00 91.75 73 GLY A N 1
ATOM 538 C CA . GLY A 1 73 ? -0.212 -6.959 15.758 1.00 91.75 73 GLY A CA 1
ATOM 539 C C . GLY A 1 73 ? -0.479 -5.506 15.378 1.00 91.75 73 GLY A C 1
ATOM 540 O O . GLY A 1 73 ? 0.434 -4.746 15.054 1.00 91.75 73 GLY A O 1
ATOM 541 N N . LEU A 1 74 ? -1.760 -5.137 15.412 1.00 93.50 74 LEU A N 1
ATOM 542 C CA . LEU A 1 74 ? -2.235 -3.796 15.078 1.00 93.50 74 LEU A CA 1
ATOM 543 C C . LEU A 1 74 ? -2.012 -2.825 16.248 1.00 93.50 74 LEU A C 1
ATOM 545 O O . LEU A 1 74 ? -2.548 -3.065 17.332 1.00 93.50 74 LEU A O 1
ATOM 549 N N . PRO A 1 75 ? -1.288 -1.710 16.044 1.00 93.94 75 PRO A N 1
ATOM 550 C CA . PRO A 1 75 ? -1.248 -0.624 17.015 1.00 93.94 75 PRO A CA 1
ATOM 551 C C . PRO A 1 75 ? -2.630 0.014 17.192 1.00 93.94 75 PRO A C 1
ATOM 553 O O . PRO A 1 75 ? -3.361 0.197 16.217 1.00 93.94 75 PRO A O 1
ATOM 556 N N . TYR A 1 76 ? -2.958 0.417 18.416 1.00 92.94 76 TYR A N 1
ATOM 557 C CA . TYR A 1 76 ? -4.152 1.199 18.740 1.00 92.94 76 TYR A CA 1
ATOM 558 C C . TYR A 1 76 ? -3.803 2.270 19.784 1.00 92.94 76 TYR A C 1
ATOM 560 O O . TYR A 1 76 ? -3.047 1.959 20.709 1.00 92.94 76 TYR A O 1
ATOM 568 N N . PRO A 1 77 ? -4.352 3.500 19.706 1.00 94.56 77 PRO A N 1
ATOM 569 C CA . PRO A 1 77 ? -5.239 4.054 18.663 1.00 94.56 77 PRO A CA 1
ATOM 570 C C . PRO A 1 77 ? -4.511 4.371 17.342 1.00 94.56 77 PRO A C 1
ATOM 572 O O . PRO A 1 77 ? -3.322 4.080 17.214 1.00 94.56 77 PRO A O 1
ATOM 575 N N . PHE A 1 78 ? -5.200 4.974 16.359 1.00 97.25 78 PHE A N 1
ATOM 576 C CA . PHE A 1 78 ? -4.647 5.230 15.013 1.00 97.25 78 PHE A CA 1
ATOM 577 C C . PHE A 1 78 ? -3.333 6.023 15.042 1.00 97.25 78 PHE A C 1
ATOM 579 O O . PHE A 1 78 ? -2.426 5.762 14.254 1.00 97.25 78 PHE A O 1
ATOM 586 N N . SER A 1 79 ? -3.172 6.931 16.007 1.00 96.69 79 SER A N 1
ATOM 587 C CA . SER A 1 79 ? -1.915 7.655 16.226 1.00 96.69 79 SER A CA 1
ATOM 588 C C . SER A 1 79 ? -0.710 6.743 16.503 1.00 96.69 79 SER A C 1
ATOM 590 O O . SER A 1 79 ? 0.409 7.105 16.145 1.00 96.69 79 SER A O 1
ATOM 592 N N . GLN A 1 80 ? -0.905 5.548 17.071 1.00 95.75 80 GLN A N 1
ATOM 593 C CA . GLN A 1 80 ? 0.164 4.558 17.248 1.00 95.75 80 GLN A CA 1
ATOM 594 C C . GLN A 1 80 ? 0.556 3.886 15.929 1.00 95.75 80 GLN A C 1
ATOM 596 O O . GLN A 1 80 ? 1.708 3.496 15.758 1.00 95.75 80 GLN A O 1
ATOM 601 N N . LEU A 1 81 ? -0.367 3.786 14.966 1.00 96.94 81 LEU A N 1
ATOM 602 C CA . LEU A 1 81 ? -0.043 3.317 13.619 1.00 96.94 81 LEU A CA 1
ATOM 603 C C . LEU A 1 81 ? 0.778 4.365 12.854 1.00 96.94 81 LEU A C 1
ATOM 605 O O . LEU A 1 81 ? 1.756 4.010 12.199 1.00 96.94 81 LEU A O 1
ATOM 609 N N . ILE A 1 82 ? 0.450 5.653 13.006 1.00 97.50 82 ILE A N 1
ATOM 610 C CA . ILE A 1 82 ? 1.288 6.759 12.508 1.00 97.50 82 ILE A CA 1
ATOM 611 C C . ILE A 1 82 ? 2.686 6.695 13.135 1.00 97.50 82 ILE A C 1
ATOM 613 O O . ILE A 1 82 ? 3.690 6.723 12.423 1.00 97.50 82 ILE A O 1
ATOM 617 N N . GLN A 1 83 ? 2.755 6.524 14.457 1.00 97.12 83 GLN A N 1
ATOM 618 C CA . GLN A 1 83 ? 4.014 6.418 15.190 1.00 97.12 83 GLN A CA 1
ATOM 619 C C . GLN A 1 83 ? 4.852 5.208 14.748 1.00 97.12 83 GLN A C 1
ATOM 621 O O . GLN A 1 83 ? 6.074 5.328 14.645 1.00 97.12 83 GLN A O 1
ATOM 626 N N . LEU A 1 84 ? 4.223 4.067 14.446 1.00 96.88 84 LEU A N 1
ATOM 627 C CA . LEU A 1 84 ? 4.908 2.907 13.875 1.00 96.88 84 LEU A CA 1
ATOM 628 C C . LEU A 1 84 ? 5.552 3.259 12.529 1.00 96.88 84 LEU A C 1
ATOM 630 O O . LEU A 1 84 ? 6.730 2.976 12.331 1.00 96.88 84 LEU A O 1
ATOM 634 N N . LEU A 1 85 ? 4.820 3.905 11.615 1.00 96.62 85 LEU A N 1
ATOM 635 C CA . LEU A 1 85 ? 5.370 4.311 10.314 1.00 96.62 85 LEU A CA 1
ATOM 636 C C . LEU A 1 85 ? 6.510 5.324 10.465 1.00 96.62 85 LEU A C 1
ATOM 638 O O . LEU A 1 85 ? 7.540 5.188 9.807 1.00 96.62 85 LEU A O 1
ATOM 642 N N . LYS A 1 86 ? 6.372 6.282 11.384 1.00 96.69 86 LYS A N 1
ATOM 643 C CA . LYS A 1 86 ? 7.431 7.236 11.730 1.00 96.69 86 LYS A CA 1
ATOM 644 C C . LYS A 1 86 ? 8.698 6.542 12.232 1.00 96.69 86 LYS A C 1
ATOM 646 O O . LYS A 1 86 ? 9.797 6.930 11.857 1.00 96.69 86 LYS A O 1
ATOM 651 N N . GLN A 1 87 ? 8.567 5.507 13.063 1.00 95.88 87 GLN A N 1
ATOM 652 C CA . GLN A 1 87 ? 9.711 4.733 13.567 1.00 95.88 87 GLN A CA 1
ATOM 653 C C . GLN A 1 87 ? 10.426 3.936 12.470 1.00 95.88 87 GLN A C 1
ATOM 655 O O . GLN A 1 87 ? 11.615 3.662 12.604 1.00 95.88 87 GLN A O 1
ATOM 660 N N . GLN A 1 88 ? 9.721 3.571 11.396 1.00 94.62 88 GLN A N 1
ATOM 661 C CA . GLN A 1 88 ? 10.327 2.932 10.224 1.00 94.62 88 GLN A CA 1
ATOM 662 C C . GLN A 1 88 ? 11.059 3.938 9.321 1.00 94.62 88 GLN A C 1
ATOM 664 O O . GLN A 1 88 ? 11.949 3.545 8.564 1.00 94.62 88 GLN A O 1
ATOM 669 N N . HIS A 1 89 ? 10.712 5.226 9.394 1.00 95.94 89 HIS A N 1
ATOM 670 C CA . HIS A 1 89 ? 11.362 6.271 8.613 1.00 95.94 89 HIS A CA 1
ATOM 671 C C . HIS A 1 89 ? 12.824 6.460 9.077 1.00 95.94 89 HIS A C 1
ATOM 673 O O . HIS A 1 89 ? 13.050 6.733 10.256 1.00 95.94 89 HIS A O 1
ATOM 679 N N . PRO A 1 90 ? 13.835 6.420 8.184 1.00 94.06 90 PRO A N 1
ATOM 680 C CA . PRO A 1 90 ? 15.251 6.522 8.571 1.00 94.06 90 PRO A CA 1
ATOM 681 C C . PRO A 1 90 ? 15.616 7.799 9.332 1.00 94.06 90 PRO A C 1
ATOM 683 O O . PRO A 1 90 ? 16.455 7.780 10.226 1.00 94.06 90 PRO A O 1
ATOM 686 N N . GLU A 1 91 ? 14.971 8.907 8.973 1.00 95.19 91 GLU A N 1
ATOM 687 C CA . GLU A 1 91 ? 15.128 10.215 9.626 1.00 95.19 91 GLU A CA 1
ATOM 688 C C . GLU A 1 91 ? 14.039 10.509 10.679 1.00 95.19 91 GLU A C 1
ATOM 690 O O . GLU A 1 91 ? 13.988 11.606 11.227 1.00 95.19 91 GLU A O 1
ATOM 695 N N . GLY A 1 92 ? 13.142 9.555 10.962 1.00 95.06 92 GLY A N 1
ATOM 696 C CA . GLY A 1 92 ? 12.066 9.724 11.944 1.00 95.06 92 GLY A CA 1
ATOM 697 C C . GLY A 1 92 ? 11.001 10.766 11.576 1.00 95.06 92 GLY A C 1
ATOM 698 O O . GLY A 1 92 ? 10.389 11.347 12.476 1.00 95.06 92 GLY A O 1
ATOM 699 N N . LEU A 1 93 ? 10.792 11.032 10.281 1.00 95.19 93 LEU A N 1
ATOM 700 C CA . LEU A 1 93 ? 9.761 11.955 9.800 1.00 95.19 93 LEU A CA 1
ATOM 701 C C . LEU A 1 93 ? 8.377 11.297 9.822 1.00 95.19 93 LEU A C 1
ATOM 703 O O . LEU A 1 93 ? 8.241 10.084 9.665 1.00 95.19 93 LEU A O 1
ATOM 707 N N . GLU A 1 94 ? 7.345 12.118 10.019 1.00 94.50 94 GLU A N 1
ATOM 708 C CA . GLU A 1 94 ? 5.952 11.670 9.931 1.00 94.50 94 GLU A CA 1
ATOM 709 C C . GLU A 1 94 ? 5.603 11.247 8.495 1.00 94.50 94 GLU A C 1
ATOM 711 O O . GLU A 1 94 ? 6.094 11.859 7.540 1.00 94.50 94 GLU A O 1
ATOM 716 N N . PRO A 1 95 ? 4.723 10.248 8.309 1.00 96.94 95 PRO A N 1
ATOM 717 C CA . PRO A 1 95 ? 4.222 9.909 6.984 1.00 96.94 95 PRO A CA 1
ATOM 718 C C . PRO A 1 95 ? 3.367 11.045 6.401 1.00 96.94 95 PRO A C 1
ATOM 720 O O . PRO A 1 95 ? 2.725 11.812 7.131 1.00 96.94 95 PRO A O 1
ATOM 723 N N . ILE A 1 96 ? 3.291 11.120 5.069 1.00 98.06 96 ILE A N 1
ATOM 724 C CA . ILE A 1 96 ? 2.445 12.103 4.382 1.00 98.06 96 ILE A CA 1
ATOM 725 C C . ILE A 1 96 ? 0.990 11.823 4.746 1.00 98.06 96 ILE A C 1
ATOM 727 O O . ILE A 1 96 ? 0.466 10.754 4.444 1.00 98.06 96 ILE A O 1
ATOM 731 N N . SER A 1 97 ? 0.346 12.785 5.406 1.00 97.94 97 SER A N 1
ATOM 732 C CA . SER A 1 97 ? -0.991 12.613 5.976 1.00 97.94 97 SER A CA 1
ATOM 733 C C . SER A 1 97 ? -1.882 13.818 5.687 1.00 97.94 97 SER A C 1
ATOM 735 O O . SER A 1 97 ? -1.437 14.962 5.815 1.00 97.94 97 SER A O 1
ATOM 737 N N . LEU A 1 98 ? -3.143 13.565 5.330 1.00 98.38 98 LEU A N 1
ATOM 738 C CA . LEU A 1 98 ? -4.151 14.580 5.005 1.00 98.38 98 LEU A CA 1
ATOM 739 C C . LEU A 1 98 ? -5.490 14.247 5.672 1.00 98.38 98 LEU A C 1
ATOM 741 O O . LEU A 1 98 ? -5.800 13.083 5.931 1.00 98.38 98 LEU A O 1
ATOM 745 N N . LEU A 1 99 ? -6.301 15.277 5.903 1.00 98.56 99 LEU A N 1
ATOM 746 C CA . LEU A 1 99 ? -7.680 15.161 6.375 1.00 98.56 99 LEU A CA 1
ATOM 747 C C . LEU A 1 99 ? -8.651 15.453 5.228 1.00 98.56 99 LEU A C 1
ATOM 749 O O . LEU A 1 99 ? -8.483 16.445 4.513 1.00 98.56 99 LEU A O 1
ATOM 753 N N . ILE A 1 100 ? -9.668 14.604 5.074 1.00 97.94 100 ILE A N 1
ATOM 754 C CA . ILE A 1 100 ? -10.708 14.689 4.042 1.00 97.94 100 ILE A CA 1
ATOM 755 C C . ILE A 1 100 ? -12.088 14.561 4.715 1.00 97.94 100 ILE A C 1
ATOM 757 O O . ILE A 1 100 ? -12.538 13.444 4.981 1.00 97.94 100 ILE A O 1
ATOM 761 N N . PRO A 1 101 ? -12.793 15.671 4.996 1.00 96.50 101 PRO A N 1
ATOM 762 C CA . PRO A 1 101 ? -14.070 15.631 5.713 1.00 96.50 101 PRO A CA 1
ATOM 763 C C . PRO A 1 101 ? -15.221 15.101 4.856 1.00 96.50 101 PRO A C 1
ATOM 765 O O . PRO A 1 101 ? -16.128 14.439 5.346 1.00 96.50 101 PRO A O 1
ATOM 768 N N . HIS A 1 102 ? -15.184 15.348 3.547 1.00 93.50 102 HIS A N 1
ATOM 769 C CA . HIS A 1 102 ? -16.272 15.006 2.632 1.00 93.50 102 HIS A CA 1
ATOM 770 C C . HIS A 1 102 ? -15.764 14.146 1.479 1.00 93.50 102 HIS A C 1
ATOM 772 O O . HIS A 1 102 ? -15.874 14.538 0.325 1.00 93.50 102 HIS A O 1
ATOM 778 N N . GLY A 1 103 ? -15.168 12.995 1.792 1.00 90.19 103 GLY A N 1
ATOM 779 C CA . GLY A 1 103 ? -14.533 12.123 0.803 1.00 90.19 103 GLY A CA 1
ATOM 780 C C . GLY A 1 103 ? -15.493 11.411 -0.158 1.00 90.19 103 GLY A C 1
ATOM 781 O O . GLY A 1 103 ? -16.717 11.491 -0.052 1.00 90.19 103 GLY A O 1
ATOM 782 N N . ARG A 1 104 ? -14.892 10.676 -1.099 1.00 92.50 104 ARG A N 1
ATOM 783 C CA . ARG A 1 104 ? -15.578 9.913 -2.156 1.00 92.50 104 ARG A CA 1
ATOM 784 C C . ARG A 1 104 ? -15.420 8.391 -2.014 1.00 92.50 104 ARG A C 1
ATOM 786 O O . ARG A 1 104 ? -15.750 7.663 -2.942 1.00 92.50 104 ARG A O 1
ATOM 793 N N . SER A 1 105 ? -14.877 7.921 -0.887 1.00 91.94 105 SER A N 1
ATOM 794 C CA . SER A 1 105 ? -14.658 6.493 -0.623 1.00 91.94 105 SER A CA 1
ATOM 795 C C . SER A 1 105 ? -15.971 5.751 -0.362 1.00 91.94 105 SER A C 1
ATOM 797 O O . SER A 1 105 ? -17.049 6.353 -0.318 1.00 91.94 105 SER A O 1
ATOM 799 N N . LEU A 1 106 ? -15.885 4.434 -0.164 1.00 89.56 106 LEU A N 1
ATOM 800 C CA . LEU A 1 106 ? -17.046 3.622 0.194 1.00 89.56 106 LEU A CA 1
ATOM 801 C C . LEU A 1 106 ? -17.672 4.078 1.522 1.00 89.56 106 LEU A C 1
ATOM 803 O O . LEU A 1 106 ? -18.891 4.129 1.656 1.00 89.56 106 LEU A O 1
ATOM 807 N N . LEU A 1 107 ? -16.830 4.521 2.455 1.00 91.31 107 LEU A N 1
ATOM 808 C CA . LEU A 1 107 ? -17.219 5.066 3.757 1.00 91.31 107 LEU A CA 1
ATOM 809 C C . LEU A 1 107 ? -17.684 6.538 3.691 1.00 91.31 107 LEU A C 1
ATOM 811 O O . LEU A 1 107 ? -17.729 7.230 4.713 1.00 91.31 107 LEU A O 1
ATOM 815 N N . LYS A 1 108 ? -18.014 7.068 2.499 1.00 88.94 108 LYS A N 1
ATOM 816 C CA . LYS A 1 108 ? -18.574 8.424 2.370 1.00 88.94 108 LYS A CA 1
ATOM 817 C C . LYS A 1 108 ? -19.841 8.539 3.228 1.00 88.94 108 LYS A C 1
ATOM 819 O O . LYS A 1 108 ? -20.687 7.653 3.222 1.00 88.94 108 LYS A O 1
ATOM 824 N N . GLY A 1 109 ? -19.965 9.636 3.972 1.00 90.38 109 GLY A N 1
ATOM 825 C CA . GLY A 1 109 ? -21.037 9.828 4.955 1.00 90.38 109 GLY A CA 1
ATOM 826 C C . GLY A 1 109 ? -20.705 9.357 6.376 1.00 90.38 109 GLY A C 1
ATOM 827 O O . GLY A 1 109 ? -21.445 9.706 7.286 1.00 90.38 109 GLY A O 1
ATOM 828 N N . GLN A 1 110 ? -19.594 8.642 6.599 1.00 94.94 110 GLN A N 1
ATOM 829 C CA . GLN A 1 110 ? -19.074 8.329 7.946 1.00 94.94 110 GLN A CA 1
ATOM 830 C C . GLN A 1 110 ? -17.989 9.318 8.425 1.00 94.94 110 GLN A C 1
ATOM 832 O O . GLN A 1 110 ? -17.508 9.237 9.556 1.00 94.94 110 GLN A O 1
ATOM 837 N N . ALA A 1 111 ? -17.608 10.264 7.565 1.00 95.62 111 ALA A N 1
ATOM 838 C CA . ALA A 1 111 ? -16.706 11.368 7.874 1.00 95.62 111 ALA A CA 1
ATOM 839 C C . ALA A 1 111 ? -17.425 12.711 7.696 1.00 95.62 111 ALA A C 1
ATOM 841 O O . ALA A 1 111 ? -18.317 12.841 6.849 1.00 95.62 111 ALA A O 1
ATOM 842 N N . ASP A 1 112 ? -17.018 13.695 8.490 1.00 95.50 112 ASP A N 1
ATOM 843 C CA . ASP A 1 112 ? -17.478 15.082 8.429 1.00 95.50 112 ASP A CA 1
ATOM 844 C C . ASP A 1 112 ? -16.359 16.046 8.866 1.00 95.50 112 ASP A C 1
ATOM 846 O O . ASP A 1 112 ? -15.209 15.644 9.042 1.00 95.50 112 ASP A O 1
ATOM 850 N N . ASP A 1 113 ? -16.666 17.336 9.021 1.00 96.19 113 ASP A N 1
ATOM 851 C CA . ASP A 1 113 ? -15.678 18.326 9.467 1.00 96.19 113 ASP A CA 1
ATOM 852 C C . ASP A 1 113 ? -15.206 18.089 10.916 1.00 96.19 113 ASP A C 1
ATOM 854 O O . ASP A 1 113 ? -14.090 18.466 11.275 1.00 96.19 113 ASP A O 1
ATOM 858 N N . ALA A 1 114 ? -16.021 17.453 11.766 1.00 96.44 114 ALA A N 1
ATOM 859 C CA . ALA A 1 114 ? -15.642 17.142 13.144 1.00 96.44 114 ALA A CA 1
ATOM 860 C C . ALA A 1 114 ? -14.756 15.884 13.226 1.00 96.44 114 ALA A C 1
ATOM 862 O O . ALA A 1 114 ? -13.806 15.849 14.015 1.00 96.44 114 ALA A O 1
ATOM 863 N N . HIS A 1 115 ? -15.024 14.891 12.382 1.00 96.38 115 HIS A N 1
ATOM 864 C CA . HIS A 1 115 ? -14.368 13.587 12.314 1.00 96.38 115 HIS A CA 1
ATOM 865 C C . HIS A 1 115 ? -13.959 13.289 10.860 1.00 96.38 115 HIS A C 1
ATOM 867 O O . HIS A 1 115 ? -14.560 12.436 10.195 1.00 96.38 115 HIS A O 1
ATOM 873 N N . PRO A 1 116 ? -12.969 14.019 10.316 1.00 97.56 116 PRO A N 1
ATOM 874 C CA . PRO A 1 116 ? -12.580 13.855 8.923 1.00 97.56 116 PRO A CA 1
ATOM 875 C C . PRO A 1 116 ? -11.908 12.502 8.683 1.00 97.56 116 PRO A C 1
ATOM 877 O O . PRO A 1 116 ? -11.217 11.975 9.552 1.00 97.56 116 PRO A O 1
ATOM 880 N N . ARG A 1 117 ? -12.029 11.959 7.466 1.00 98.06 117 ARG A N 1
ATOM 881 C CA . ARG A 1 117 ? -11.242 10.787 7.057 1.00 98.06 117 ARG A CA 1
ATOM 882 C C . ARG A 1 117 ? -9.768 11.166 7.051 1.00 98.06 117 ARG A C 1
ATOM 884 O O . ARG A 1 117 ? -9.398 12.181 6.461 1.00 98.06 117 ARG A O 1
ATOM 891 N N . ILE A 1 118 ? -8.929 10.336 7.653 1.00 98.56 118 ILE A N 1
ATOM 892 C CA . ILE A 1 118 ? -7.478 10.498 7.610 1.00 98.56 118 ILE A CA 1
ATOM 893 C C . ILE A 1 118 ? -6.941 9.620 6.487 1.00 98.56 118 ILE A C 1
ATOM 895 O O . ILE A 1 118 ? -7.210 8.421 6.466 1.00 98.56 118 ILE A O 1
ATOM 899 N N . VAL A 1 119 ? -6.179 10.196 5.561 1.00 98.56 119 VAL A N 1
ATOM 900 C CA . VAL A 1 119 ? -5.432 9.426 4.559 1.00 98.56 119 VAL A CA 1
ATOM 901 C C . VAL A 1 119 ? -3.939 9.569 4.803 1.00 98.56 119 VAL A C 1
ATOM 903 O O . VAL A 1 119 ? -3.471 10.661 5.122 1.00 98.56 119 VAL A O 1
ATOM 906 N N . VAL A 1 120 ? -3.206 8.467 4.671 1.00 98.69 120 VAL A N 1
ATOM 907 C CA . VAL A 1 120 ? -1.771 8.375 4.972 1.00 98.69 120 VAL A CA 1
ATOM 908 C C . VAL A 1 120 ? -1.064 7.646 3.841 1.00 98.69 120 VAL A C 1
ATOM 910 O O . VAL A 1 120 ? -1.566 6.629 3.367 1.00 98.69 120 VAL A O 1
ATOM 913 N N . ALA A 1 121 ? 0.103 8.135 3.439 1.00 98.50 121 ALA A N 1
ATOM 914 C CA . ALA A 1 121 ? 1.019 7.450 2.540 1.00 98.50 121 ALA A CA 1
ATOM 915 C C . ALA A 1 121 ? 2.409 7.374 3.183 1.00 98.50 121 ALA A C 1
ATOM 917 O O . ALA A 1 121 ? 2.925 8.369 3.700 1.00 98.50 121 ALA A O 1
ATOM 918 N N . ALA A 1 122 ? 3.019 6.190 3.154 1.00 97.38 122 ALA A N 1
ATOM 919 C CA . ALA A 1 122 ? 4.416 6.041 3.545 1.00 97.38 122 ALA A CA 1
ATOM 920 C C . ALA A 1 122 ? 5.326 6.558 2.416 1.00 97.38 122 ALA A C 1
ATOM 922 O O . ALA A 1 122 ? 5.132 6.223 1.246 1.00 97.38 122 ALA A O 1
ATOM 923 N N . ASP A 1 123 ? 6.300 7.400 2.767 1.00 96.69 123 ASP A N 1
ATOM 924 C CA . ASP A 1 123 ? 7.143 8.106 1.797 1.00 96.69 123 ASP A CA 1
ATOM 925 C C . ASP A 1 123 ? 8.622 8.096 2.188 1.00 96.69 123 ASP A C 1
ATOM 927 O O . ASP A 1 123 ? 9.244 9.126 2.438 1.00 96.69 123 ASP A O 1
ATOM 931 N N . PHE A 1 124 ? 9.201 6.904 2.264 1.00 96.06 124 PHE A N 1
ATOM 932 C CA . PHE A 1 124 ? 10.620 6.757 2.559 1.00 96.06 124 PHE A CA 1
ATOM 933 C C . PHE A 1 124 ? 11.207 5.476 1.985 1.00 96.06 124 PHE A C 1
ATOM 935 O O . PHE A 1 124 ? 10.498 4.495 1.739 1.00 96.06 124 PHE A O 1
ATOM 942 N N . ASP A 1 125 ? 12.530 5.490 1.850 1.00 94.81 125 ASP A N 1
ATOM 943 C CA . ASP A 1 125 ? 13.336 4.315 1.556 1.00 94.81 125 ASP A CA 1
ATOM 944 C C . ASP A 1 125 ? 14.385 4.146 2.656 1.00 94.81 125 ASP A C 1
ATOM 946 O O . ASP A 1 125 ? 15.114 5.076 2.993 1.00 94.81 125 ASP A O 1
ATOM 950 N N . GLY A 1 126 ? 14.447 2.951 3.226 1.00 93.50 126 GLY A N 1
ATOM 951 C CA . GLY A 1 126 ? 15.401 2.558 4.245 1.00 93.50 126 GLY A CA 1
ATOM 952 C C . GLY A 1 126 ? 16.811 2.397 3.692 1.00 93.50 126 GLY A C 1
ATOM 953 O O . GLY A 1 126 ? 17.018 2.022 2.538 1.00 93.50 126 GLY A O 1
ATOM 954 N N . HIS A 1 127 ? 17.803 2.615 4.550 1.00 94.12 127 HIS A N 1
ATOM 955 C CA . HIS A 1 127 ? 19.192 2.323 4.217 1.00 94.12 127 HIS A CA 1
ATOM 956 C C . HIS A 1 127 ? 19.438 0.812 4.121 1.00 94.12 127 HIS A C 1
ATOM 958 O O . HIS A 1 127 ? 18.902 0.024 4.902 1.00 94.12 127 HIS A O 1
ATOM 964 N N . ASN A 1 128 ? 20.310 0.408 3.197 1.00 95.62 128 ASN A N 1
ATOM 965 C CA . ASN A 1 128 ? 20.823 -0.957 3.161 1.00 95.62 128 ASN A CA 1
ATOM 966 C C . ASN A 1 128 ? 21.856 -1.157 4.280 1.00 95.62 128 ASN A C 1
ATOM 968 O O . ASN A 1 128 ? 22.782 -0.362 4.437 1.00 95.62 128 ASN A O 1
ATOM 972 N N . ALA A 1 129 ? 21.735 -2.260 5.016 1.00 92.75 129 ALA A N 1
ATOM 973 C CA . ALA A 1 129 ? 22.735 -2.721 5.973 1.00 92.75 129 ALA A CA 1
ATOM 974 C C . ALA A 1 129 ? 23.626 -3.807 5.332 1.00 92.75 129 ALA A C 1
ATOM 976 O O . ALA A 1 129 ? 23.255 -4.405 4.316 1.00 92.75 129 ALA A O 1
ATOM 977 N N . PRO A 1 130 ? 24.791 -4.152 5.913 1.00 88.69 130 PRO A N 1
ATOM 978 C CA . PRO A 1 130 ? 25.615 -5.252 5.397 1.00 88.69 130 PRO A CA 1
ATOM 979 C C . PRO A 1 130 ? 24.879 -6.602 5.322 1.00 88.69 130 PRO A C 1
ATOM 981 O O . PRO A 1 130 ? 25.145 -7.399 4.418 1.00 88.69 130 PRO A O 1
ATOM 984 N N . ALA A 1 131 ? 23.960 -6.844 6.264 1.00 90.88 131 ALA A N 1
ATOM 985 C CA . ALA A 1 131 ? 23.179 -8.076 6.369 1.00 90.88 131 ALA A CA 1
ATOM 986 C C . ALA A 1 131 ? 21.852 -8.040 5.590 1.00 90.88 131 ALA A C 1
ATOM 988 O O . ALA A 1 131 ? 21.382 -9.090 5.160 1.00 90.88 131 ALA A O 1
ATOM 989 N N . GLY A 1 132 ? 21.274 -6.857 5.353 1.00 94.88 132 GLY A N 1
ATOM 990 C CA . GLY A 1 132 ? 19.908 -6.743 4.844 1.00 94.88 132 GLY A CA 1
ATOM 991 C C . GLY A 1 132 ? 19.665 -5.561 3.913 1.00 94.88 132 GLY A C 1
ATOM 992 O O . GLY A 1 132 ? 20.431 -4.598 3.883 1.00 94.88 132 GLY A O 1
ATOM 993 N N . LEU A 1 133 ? 18.596 -5.655 3.130 1.00 96.81 133 LEU A N 1
ATOM 994 C CA . LEU A 1 133 ? 18.109 -4.577 2.277 1.00 96.81 133 LEU A CA 1
ATOM 995 C C . LEU A 1 133 ? 17.141 -3.679 3.053 1.00 96.81 133 LEU A C 1
ATOM 997 O O . LEU A 1 133 ? 16.327 -4.163 3.840 1.00 96.81 133 LEU A O 1
ATOM 1001 N N . GLY A 1 134 ? 17.211 -2.378 2.793 1.00 95.31 134 GLY A N 1
ATOM 1002 C CA . GLY A 1 134 ? 16.302 -1.385 3.343 1.00 95.31 134 GLY A CA 1
ATOM 1003 C C . GLY A 1 134 ? 14.883 -1.551 2.803 1.00 95.31 134 GLY A C 1
ATOM 1004 O O . GLY A 1 134 ? 14.675 -2.018 1.675 1.00 95.31 134 GLY A O 1
ATOM 1005 N N . LEU A 1 135 ? 13.908 -1.177 3.629 1.00 95.06 135 LEU A N 1
ATOM 1006 C CA . LEU A 1 135 ? 12.492 -1.150 3.280 1.00 95.06 135 LEU A CA 1
ATOM 1007 C C . LEU A 1 135 ? 12.201 -0.007 2.298 1.00 95.06 135 LEU A C 1
ATOM 1009 O O . LEU A 1 135 ? 12.545 1.128 2.584 1.00 95.06 135 LEU A O 1
ATOM 1013 N N . THR A 1 136 ? 11.523 -0.273 1.186 1.00 93.62 136 THR A N 1
ATOM 1014 C CA . THR A 1 136 ? 11.047 0.760 0.252 1.00 93.62 136 THR A CA 1
ATOM 1015 C C . THR A 1 136 ? 9.546 0.927 0.410 1.00 93.62 136 THR A C 1
ATOM 1017 O O . THR A 1 136 ? 8.822 -0.064 0.330 1.00 93.62 136 THR A O 1
ATOM 1020 N N . THR A 1 137 ? 9.068 2.148 0.645 1.00 95.88 137 THR A N 1
ATOM 1021 C CA . THR A 1 137 ? 7.633 2.395 0.893 1.00 95.88 137 THR A CA 1
ATOM 1022 C C . THR A 1 137 ? 6.994 3.390 -0.063 1.00 95.88 137 THR A C 1
ATOM 1024 O O . THR A 1 137 ? 5.765 3.446 -0.145 1.00 95.88 137 THR A O 1
ATOM 1027 N N . ARG A 1 138 ? 7.805 4.142 -0.818 1.00 95.94 138 ARG A N 1
ATOM 1028 C CA . ARG A 1 138 ? 7.333 5.195 -1.722 1.00 95.94 138 ARG A CA 1
ATOM 1029 C C . ARG A 1 138 ? 6.347 4.644 -2.744 1.00 95.94 138 ARG A C 1
ATOM 1031 O O . ARG A 1 138 ? 6.698 3.805 -3.565 1.00 95.94 138 ARG A O 1
ATOM 1038 N N . GLY A 1 139 ? 5.105 5.115 -2.681 1.00 96.75 139 GLY A N 1
ATOM 1039 C CA . GLY A 1 139 ? 4.035 4.659 -3.566 1.00 96.75 139 GLY A CA 1
ATOM 1040 C C . GLY A 1 139 ? 3.580 3.215 -3.317 1.00 96.75 139 GLY A C 1
ATOM 1041 O O . GLY A 1 139 ? 2.891 2.659 -4.161 1.00 96.75 139 GLY A O 1
ATOM 1042 N N . GLN A 1 140 ? 3.949 2.586 -2.194 1.00 97.88 140 GLN A N 1
ATOM 1043 C CA . GLN A 1 140 ? 3.677 1.165 -1.917 1.00 97.88 140 GLN A CA 1
ATOM 1044 C C . GLN A 1 140 ? 2.738 0.919 -0.730 1.00 97.88 140 GLN A C 1
ATOM 1046 O O . GLN A 1 140 ? 2.267 -0.206 -0.560 1.00 97.88 140 GLN A O 1
ATOM 1051 N N . LEU A 1 141 ? 2.445 1.924 0.099 1.00 98.50 141 LEU A N 1
ATOM 1052 C CA . LEU A 1 141 ? 1.556 1.769 1.252 1.00 98.50 141 LEU A CA 1
ATOM 1053 C C . LEU A 1 141 ? 0.698 3.013 1.472 1.00 98.50 141 LEU A C 1
ATOM 1055 O O . LEU A 1 141 ? 1.223 4.097 1.727 1.00 98.50 141 LEU A O 1
ATOM 1059 N N . PHE A 1 142 ? -0.618 2.810 1.440 1.00 98.75 142 PHE A N 1
ATOM 1060 C CA . PHE A 1 142 ? -1.632 3.832 1.669 1.00 98.75 142 PHE A CA 1
ATOM 1061 C C . PHE A 1 142 ? -2.671 3.335 2.668 1.00 98.75 142 PHE A C 1
ATOM 1063 O O . PHE A 1 142 ? -3.102 2.182 2.602 1.00 98.75 142 PHE A O 1
ATOM 1070 N N . LEU A 1 143 ? -3.093 4.222 3.564 1.00 98.69 143 LEU A N 1
ATOM 1071 C CA . LEU A 1 143 ? -4.106 3.965 4.583 1.00 98.69 143 LEU A CA 1
ATOM 1072 C C . LEU A 1 143 ? -5.210 5.023 4.489 1.00 98.69 143 LEU A C 1
ATOM 1074 O O . LEU A 1 143 ? -4.923 6.195 4.244 1.00 98.69 143 LEU A O 1
ATOM 1078 N N . GLY A 1 144 ? -6.456 4.629 4.727 1.00 97.94 144 GLY A N 1
ATOM 1079 C CA . GLY A 1 144 ? -7.612 5.511 4.857 1.00 97.94 144 GLY A CA 1
ATOM 1080 C C . GLY A 1 144 ? -8.411 5.150 6.102 1.00 97.94 144 GLY A C 1
ATOM 1081 O O . GLY A 1 144 ? -9.114 4.149 6.099 1.00 97.94 144 GLY A O 1
ATOM 1082 N N . PHE A 1 145 ? -8.317 5.949 7.160 1.00 98.00 145 PHE A N 1
ATOM 1083 C CA . PHE A 1 145 ? -9.009 5.706 8.425 1.00 98.00 145 PHE A CA 1
ATOM 1084 C C . PHE A 1 145 ? -10.237 6.601 8.578 1.00 98.00 145 PHE A C 1
ATOM 1086 O O . PHE A 1 145 ? -10.163 7.818 8.378 1.00 98.00 145 PHE A O 1
ATOM 1093 N N . VAL A 1 146 ? -11.359 5.993 8.964 1.00 97.06 146 VAL A N 1
ATOM 1094 C CA . VAL A 1 146 ? -12.600 6.694 9.307 1.00 97.06 146 VAL A CA 1
ATOM 1095 C C . VAL A 1 146 ? -13.044 6.257 10.700 1.00 97.06 146 VAL A C 1
ATOM 1097 O O . VAL A 1 146 ? -13.500 5.130 10.885 1.00 97.06 146 VAL A O 1
ATOM 1100 N N . GLU A 1 147 ? -12.927 7.164 11.674 1.00 94.88 147 GLU A N 1
ATOM 1101 C CA . GLU A 1 147 ? -13.191 6.877 13.092 1.00 94.88 147 GLU A CA 1
ATOM 1102 C C . GLU A 1 147 ? -14.597 6.313 13.317 1.00 94.88 147 GLU A C 1
ATOM 1104 O O . GLU A 1 147 ? -14.742 5.272 13.941 1.00 94.88 147 GLU A O 1
ATOM 1109 N N . ASN A 1 148 ? -15.630 6.916 12.726 1.00 93.69 148 ASN A N 1
ATOM 1110 C CA . ASN A 1 148 ? -17.017 6.501 12.980 1.00 93.69 148 ASN A CA 1
ATOM 1111 C C . ASN A 1 148 ? -17.431 5.213 12.263 1.00 93.69 148 ASN A C 1
ATOM 1113 O O . ASN A 1 148 ? -18.438 4.606 12.624 1.00 93.69 148 ASN A O 1
ATOM 1117 N N . ALA A 1 149 ? -16.651 4.786 11.270 1.00 94.25 149 ALA A N 1
ATOM 1118 C CA . ALA A 1 149 ? -16.793 3.467 10.666 1.00 94.25 149 ALA A CA 1
ATOM 1119 C C . ALA A 1 149 ? -16.022 2.394 11.454 1.00 94.25 149 ALA A C 1
ATOM 1121 O O . ALA A 1 149 ? -16.261 1.206 11.259 1.00 94.25 149 ALA A O 1
ATOM 1122 N N . ASN A 1 150 ? -15.115 2.792 12.358 1.00 95.38 150 ASN A N 1
ATOM 1123 C CA . ASN A 1 150 ? -14.154 1.903 13.013 1.00 95.38 150 ASN A CA 1
ATOM 1124 C C . ASN A 1 150 ? -13.381 1.055 11.986 1.00 95.38 150 ASN A C 1
ATOM 1126 O O . ASN A 1 150 ? -13.174 -0.143 12.194 1.00 95.38 150 ASN A O 1
ATOM 1130 N N . GLU A 1 151 ? -12.995 1.655 10.856 1.00 96.25 151 GLU A N 1
ATOM 1131 C CA . GLU A 1 151 ? -12.377 0.937 9.739 1.00 96.25 151 GLU A CA 1
ATOM 1132 C C . GLU A 1 151 ? -11.155 1.679 9.184 1.00 96.25 151 GLU A C 1
ATOM 1134 O O . GLU A 1 151 ? -11.157 2.907 9.039 1.00 96.25 151 GLU A O 1
ATOM 1139 N N . ILE A 1 152 ? -10.106 0.912 8.864 1.00 97.88 152 ILE A N 1
ATOM 1140 C CA . ILE A 1 152 ? -8.961 1.370 8.068 1.00 97.88 152 ILE A CA 1
ATOM 1141 C C . ILE A 1 152 ? -8.991 0.648 6.720 1.00 97.88 152 ILE A C 1
ATOM 1143 O O . ILE A 1 152 ? -8.833 -0.569 6.666 1.00 97.88 152 ILE A O 1
ATOM 1147 N N . GLU A 1 153 ? -9.133 1.397 5.634 1.00 97.81 153 GLU A N 1
ATOM 1148 C CA . GLU A 1 153 ? -8.899 0.929 4.269 1.00 97.81 153 GLU A CA 1
ATOM 1149 C C . GLU A 1 153 ? -7.387 0.914 4.004 1.00 97.81 153 GLU A C 1
ATOM 1151 O O . GLU A 1 153 ? -6.705 1.912 4.238 1.00 97.81 153 GLU A O 1
ATOM 1156 N N . VAL A 1 154 ? -6.841 -0.198 3.516 1.00 98.50 154 VAL A N 1
ATOM 1157 C CA . VAL A 1 154 ? -5.401 -0.366 3.279 1.00 98.50 154 VAL A CA 1
ATOM 1158 C C . VAL A 1 154 ? -5.162 -0.787 1.836 1.00 98.50 154 VAL A C 1
ATOM 1160 O O . VAL A 1 154 ? -5.687 -1.802 1.375 1.00 98.50 154 VAL A O 1
ATOM 1163 N N . LEU A 1 155 ? -4.331 -0.023 1.128 1.00 98.44 155 LEU A N 1
ATOM 1164 C CA . LEU A 1 155 ? -3.787 -0.398 -0.174 1.00 98.44 155 LEU A CA 1
ATOM 1165 C C . LEU A 1 155 ? -2.286 -0.588 -0.015 1.00 98.44 155 LEU A C 1
ATOM 1167 O O . LEU A 1 155 ? -1.555 0.367 0.254 1.00 98.44 155 LEU A O 1
ATOM 1171 N N . SER A 1 156 ? -1.821 -1.822 -0.178 1.00 98.56 156 SER A N 1
ATOM 1172 C CA . SER A 1 156 ? -0.428 -2.164 0.086 1.00 98.56 156 SER A CA 1
ATOM 1173 C C . SER A 1 156 ? 0.152 -3.051 -1.007 1.00 98.56 156 SER A C 1
ATOM 1175 O O . SER A 1 156 ? -0.441 -4.055 -1.396 1.00 98.56 156 SER A O 1
ATOM 1177 N N . TYR A 1 157 ? 1.314 -2.668 -1.528 1.00 98.38 157 TYR A N 1
ATOM 1178 C CA . TYR A 1 157 ? 1.993 -3.392 -2.591 1.00 98.38 157 TYR A CA 1
ATOM 1179 C C . TYR A 1 157 ? 2.578 -4.711 -2.066 1.00 98.38 157 TYR A C 1
ATOM 1181 O O . TYR A 1 157 ? 3.237 -4.758 -1.025 1.00 98.38 157 TYR A O 1
ATOM 1189 N N . ASN A 1 158 ? 2.323 -5.795 -2.793 1.00 97.81 158 ASN A N 1
ATOM 1190 C CA . ASN A 1 158 ? 2.882 -7.121 -2.565 1.00 97.81 158 ASN A CA 1
ATOM 1191 C C . ASN A 1 158 ? 3.964 -7.363 -3.617 1.00 97.81 158 ASN A C 1
ATOM 1193 O O . ASN A 1 158 ? 3.673 -7.737 -4.757 1.00 97.81 158 ASN A O 1
ATOM 1197 N N . GLU A 1 159 ? 5.221 -7.131 -3.237 1.00 95.69 159 GLU A N 1
ATOM 1198 C CA . GLU A 1 159 ? 6.351 -7.167 -4.169 1.00 95.69 159 GLU A CA 1
ATOM 1199 C C . GLU A 1 159 ? 6.504 -8.530 -4.854 1.00 95.69 159 GLU A C 1
ATOM 1201 O O . GLU A 1 159 ? 6.786 -8.601 -6.049 1.00 95.69 159 GLU A O 1
ATOM 1206 N N . LYS A 1 160 ? 6.264 -9.621 -4.120 1.00 95.44 160 LYS A N 1
ATOM 1207 C CA . LYS A 1 160 ? 6.398 -10.981 -4.649 1.00 95.44 160 LYS A CA 1
ATOM 1208 C C . LYS A 1 160 ? 5.273 -11.349 -5.619 1.00 95.44 160 LYS A C 1
ATOM 1210 O O . LYS A 1 160 ? 5.505 -12.142 -6.529 1.00 95.44 160 LYS A O 1
ATOM 1215 N N . ALA A 1 161 ? 4.078 -10.788 -5.432 1.00 96.81 161 ALA A N 1
ATOM 1216 C CA . ALA A 1 161 ? 2.940 -11.000 -6.327 1.00 96.81 161 ALA A CA 1
ATOM 1217 C C . ALA A 1 161 ? 2.871 -9.991 -7.485 1.00 96.81 161 ALA A C 1
ATOM 1219 O O . ALA A 1 161 ? 2.198 -10.262 -8.475 1.00 96.81 161 ALA A O 1
ATOM 1220 N N . GLY A 1 162 ? 3.540 -8.839 -7.384 1.00 96.88 162 GLY A N 1
ATOM 1221 C CA . GLY A 1 162 ? 3.512 -7.794 -8.410 1.00 96.88 162 GLY A CA 1
ATOM 1222 C C . GLY A 1 162 ? 2.186 -7.034 -8.502 1.00 96.88 162 GLY A C 1
ATOM 1223 O O . GLY A 1 162 ? 1.799 -6.604 -9.586 1.00 96.88 162 GLY A O 1
ATOM 1224 N N . ARG A 1 163 ? 1.450 -6.886 -7.395 1.00 97.25 163 ARG A N 1
ATOM 1225 C CA . ARG A 1 163 ? 0.161 -6.169 -7.366 1.00 97.25 163 ARG A CA 1
ATOM 1226 C C . ARG A 1 163 ? -0.082 -5.496 -6.018 1.00 97.25 163 ARG A C 1
ATOM 1228 O O . ARG A 1 163 ? 0.531 -5.869 -5.022 1.00 97.25 163 ARG A O 1
ATOM 1235 N N . PHE A 1 164 ? -1.011 -4.543 -5.978 1.00 98.38 164 PHE A N 1
ATOM 1236 C CA . PHE A 1 164 ? -1.563 -4.057 -4.713 1.00 98.38 164 PHE A CA 1
ATOM 1237 C C . PHE A 1 164 ? -2.597 -5.034 -4.173 1.00 98.38 164 PHE A C 1
ATOM 1239 O O . PHE A 1 164 ? -3.440 -5.540 -4.921 1.00 98.38 164 PHE A O 1
ATOM 1246 N N . GLU A 1 165 ? -2.543 -5.252 -2.869 1.00 98.38 165 GLU A N 1
ATOM 1247 C CA . GLU A 1 165 ? -3.577 -5.921 -2.100 1.00 98.38 165 GLU A CA 1
ATOM 1248 C C . GLU A 1 165 ? -4.511 -4.874 -1.487 1.00 98.38 165 GLU A C 1
ATOM 1250 O O . GLU A 1 165 ? -4.063 -3.817 -1.029 1.00 98.38 165 GLU A O 1
ATOM 1255 N N . PHE A 1 166 ? -5.808 -5.183 -1.490 1.00 97.81 166 PHE A N 1
ATOM 1256 C CA . PHE A 1 166 ? -6.837 -4.385 -0.833 1.00 97.81 166 PHE A CA 1
ATOM 1257 C C . PHE A 1 166 ? -7.193 -5.064 0.479 1.00 97.81 166 PHE A C 1
ATOM 1259 O O . PHE A 1 166 ? -7.656 -6.206 0.487 1.00 97.81 166 PHE A O 1
ATOM 1266 N N . GLN A 1 167 ? -6.971 -4.376 1.588 1.00 97.88 167 GLN A N 1
ATOM 1267 C CA . GLN A 1 167 ? -7.236 -4.903 2.917 1.00 97.88 167 GLN A CA 1
ATOM 1268 C C . GLN A 1 167 ? -8.088 -3.923 3.716 1.00 97.88 167 GLN A C 1
ATOM 1270 O O . GLN A 1 167 ? -8.123 -2.726 3.432 1.00 97.88 167 GLN A O 1
ATOM 1275 N N . LEU A 1 168 ? -8.763 -4.449 4.730 1.00 96.88 168 LEU A N 1
ATOM 1276 C CA . LEU A 1 168 ? -9.526 -3.691 5.708 1.00 96.88 168 LEU A CA 1
ATOM 1277 C C . LEU A 1 168 ? -9.060 -4.081 7.098 1.00 96.88 168 LEU A C 1
ATOM 1279 O O . LEU A 1 168 ? -8.867 -5.264 7.387 1.00 96.88 168 LEU A O 1
ATOM 1283 N N . VAL A 1 169 ? -8.937 -3.087 7.967 1.00 96.69 169 VAL A N 1
ATOM 1284 C CA . VAL A 1 169 ? -8.903 -3.300 9.409 1.00 96.69 169 VAL A CA 1
ATOM 1285 C C . VAL A 1 169 ? -10.290 -2.988 9.946 1.00 96.69 169 VAL A C 1
ATOM 1287 O O . VAL A 1 169 ? -10.620 -1.826 10.153 1.00 96.69 169 VAL A O 1
ATOM 1290 N N . GLN A 1 170 ? -11.099 -4.024 10.144 1.00 94.06 170 GLN A N 1
ATOM 1291 C CA . GLN A 1 170 ? -12.466 -3.912 10.659 1.00 94.06 170 GLN A CA 1
ATOM 1292 C C . GLN A 1 170 ? -12.466 -3.839 12.188 1.00 94.06 170 GLN A C 1
ATOM 1294 O O . GLN A 1 170 ? -11.560 -4.380 12.827 1.00 94.06 170 GLN A O 1
ATOM 1299 N N . ASN A 1 171 ? -13.511 -3.248 12.778 1.00 93.00 171 ASN A N 1
ATOM 1300 C CA . ASN A 1 171 ? -13.687 -3.110 14.233 1.00 93.00 171 ASN A CA 1
ATOM 1301 C C . ASN A 1 171 ? -12.494 -2.432 14.931 1.00 93.00 171 ASN A C 1
ATOM 1303 O O . ASN A 1 171 ? -12.103 -2.804 16.041 1.00 93.00 171 ASN A O 1
ATOM 1307 N N . TYR A 1 172 ? -11.892 -1.448 14.271 1.00 95.00 172 TYR A N 1
ATOM 1308 C CA . TYR A 1 172 ? -10.792 -0.650 14.788 1.00 95.00 172 TYR A CA 1
ATOM 1309 C C . TYR A 1 172 ? -11.309 0.436 15.745 1.00 95.00 172 TYR A C 1
ATOM 1311 O O . TYR A 1 172 ? -11.413 1.608 15.394 1.00 95.00 172 TYR A O 1
ATOM 1319 N N . CYS A 1 173 ? -11.679 0.020 16.957 1.00 93.38 173 CYS A N 1
ATOM 1320 C CA . CYS A 1 173 ? -12.227 0.883 18.003 1.00 93.38 173 CYS A CA 1
ATOM 1321 C C . CYS A 1 173 ? -11.767 0.501 19.408 1.00 93.38 173 CYS A C 1
ATOM 1323 O O . CYS A 1 173 ? -11.245 -0.591 19.649 1.00 93.38 173 CYS A O 1
ATOM 1325 N N . GLU A 1 174 ? -11.980 1.419 20.352 1.00 90.31 174 GLU A N 1
ATOM 1326 C CA . GLU A 1 174 ? -11.578 1.245 21.740 1.00 90.31 174 GLU A CA 1
ATOM 1327 C C . GLU A 1 174 ? -12.226 0.006 22.364 1.00 90.31 174 GLU A C 1
ATOM 1329 O O . GLU A 1 174 ? -13.444 -0.095 22.497 1.00 90.31 174 GLU A O 1
ATOM 1334 N N . GLY A 1 175 ? -11.396 -0.953 22.778 1.00 86.50 175 GLY A N 1
ATOM 1335 C CA . GLY A 1 175 ? -11.868 -2.181 23.411 1.00 86.50 175 GLY A CA 1
ATOM 1336 C C . GLY A 1 175 ? -12.599 -3.155 22.481 1.00 86.50 175 GLY A C 1
ATOM 1337 O O . GLY A 1 175 ? -13.169 -4.118 22.989 1.00 86.50 175 GLY A O 1
ATOM 1338 N N . CYS A 1 176 ? -12.579 -2.925 21.169 1.00 91.38 176 CYS A N 1
ATOM 1339 C CA . CYS A 1 176 ? -13.079 -3.847 20.154 1.00 91.38 176 CYS A CA 1
ATOM 1340 C C . CYS A 1 176 ? -12.046 -4.943 19.825 1.00 91.38 176 CYS A C 1
ATOM 1342 O O . CYS A 1 176 ? -10.894 -4.888 20.260 1.00 91.38 176 CYS A O 1
ATOM 1344 N N . VAL A 1 177 ? -12.457 -5.942 19.035 1.00 91.25 177 VAL A N 1
ATOM 1345 C CA . VAL A 1 177 ? -11.562 -6.972 18.478 1.00 91.25 177 VAL A CA 1
ATOM 1346 C C . VAL A 1 177 ? -11.291 -6.636 17.008 1.00 91.25 177 VAL A C 1
ATOM 1348 O O . VAL A 1 177 ? -12.135 -6.956 16.161 1.00 91.25 177 VAL A O 1
ATOM 1351 N N . PRO A 1 178 ? -10.158 -5.981 16.688 1.00 92.75 178 PRO A N 1
ATOM 1352 C CA . PRO A 1 178 ? -9.859 -5.600 15.319 1.00 92.75 178 PRO A CA 1
ATOM 1353 C C . PRO A 1 178 ? -9.536 -6.825 14.460 1.00 92.75 178 PRO A C 1
ATOM 1355 O O . PRO A 1 178 ? -9.019 -7.832 14.949 1.00 92.75 178 PRO A O 1
ATOM 1358 N N . ARG A 1 179 ? -9.823 -6.744 13.159 1.00 91.75 179 ARG A N 1
ATOM 1359 C CA . ARG A 1 179 ? -9.560 -7.830 12.202 1.00 91.75 179 ARG A CA 1
ATOM 1360 C C . ARG A 1 179 ? -8.928 -7.291 10.933 1.00 91.75 179 ARG A C 1
ATOM 1362 O O . ARG A 1 179 ? -9.527 -6.448 10.277 1.00 91.75 179 ARG A O 1
ATOM 1369 N N . ILE A 1 180 ? -7.767 -7.828 10.564 1.00 95.06 180 ILE A N 1
ATOM 1370 C CA . ILE A 1 180 ? -7.185 -7.615 9.235 1.00 95.06 180 ILE A CA 1
ATOM 1371 C C . ILE A 1 180 ? -7.816 -8.629 8.284 1.00 95.06 180 ILE A C 1
ATOM 1373 O O . ILE A 1 180 ? -7.673 -9.839 8.481 1.00 95.06 180 ILE A O 1
ATOM 1377 N N . VAL A 1 181 ? -8.511 -8.145 7.261 1.00 95.19 181 VAL A N 1
ATOM 1378 C CA . VAL A 1 181 ? -9.102 -8.975 6.207 1.00 95.19 181 VAL A CA 1
ATOM 1379 C C . VAL A 1 181 ? -8.733 -8.433 4.833 1.00 95.19 181 VAL A C 1
ATOM 1381 O O . VAL A 1 181 ? -8.490 -7.243 4.668 1.00 95.19 181 VAL A O 1
ATOM 1384 N N . TYR A 1 182 ? -8.703 -9.304 3.836 1.00 96.88 182 TYR A N 1
ATOM 1385 C CA . TYR A 1 182 ? -8.585 -8.939 2.431 1.00 96.88 182 TYR A CA 1
ATOM 1386 C C . TYR A 1 182 ? -9.970 -8.596 1.892 1.00 96.88 182 TYR A C 1
ATOM 1388 O O . TYR A 1 182 ? -10.904 -9.391 2.013 1.00 96.88 182 TYR A O 1
ATOM 1396 N N . ALA A 1 183 ? -10.119 -7.400 1.333 1.00 95.19 183 ALA A N 1
ATOM 1397 C CA . ALA A 1 183 ? -11.382 -6.943 0.775 1.00 95.19 183 ALA A CA 1
ATOM 1398 C C . ALA A 1 183 ? -11.755 -7.759 -0.471 1.00 95.19 183 ALA A C 1
ATOM 1400 O O . ALA A 1 183 ? -10.895 -8.336 -1.140 1.00 95.19 183 ALA A O 1
ATOM 1401 N N . ARG A 1 184 ? -13.046 -7.761 -0.822 1.00 93.06 184 ARG A N 1
ATOM 1402 C CA . ARG A 1 184 ? -13.491 -8.300 -2.111 1.00 93.06 184 ARG A CA 1
ATOM 1403 C C . ARG A 1 184 ? -12.948 -7.411 -3.220 1.00 93.06 184 ARG A C 1
ATOM 1405 O O . ARG A 1 184 ? -13.414 -6.286 -3.412 1.00 93.06 184 ARG A O 1
ATOM 1412 N N . ARG A 1 185 ? -11.968 -7.918 -3.958 1.00 93.06 185 ARG A N 1
ATOM 1413 C CA . ARG A 1 185 ? -11.193 -7.160 -4.937 1.00 93.06 185 ARG A CA 1
ATOM 1414 C C . ARG A 1 185 ? -12.087 -6.550 -6.004 1.00 93.06 185 ARG A C 1
ATOM 1416 O O . ARG A 1 185 ? -11.921 -5.379 -6.319 1.00 93.06 185 ARG A O 1
ATOM 1423 N N . ALA A 1 186 ? -13.082 -7.310 -6.459 1.00 91.56 186 ALA A N 1
ATOM 1424 C CA . ALA A 1 186 ? -14.057 -6.865 -7.448 1.00 91.56 186 ALA A CA 1
ATOM 1425 C C . ALA A 1 186 ? -14.839 -5.609 -7.020 1.00 91.56 186 ALA A C 1
ATOM 1427 O O . ALA A 1 186 ? -15.183 -4.799 -7.876 1.00 91.56 186 ALA A O 1
ATOM 1428 N N . ILE A 1 187 ? -15.086 -5.410 -5.716 1.00 92.38 187 ILE A N 1
ATOM 1429 C CA . ILE A 1 187 ? -15.701 -4.181 -5.188 1.00 92.38 187 ILE A CA 1
ATOM 1430 C C . ILE A 1 187 ? -14.690 -3.041 -5.240 1.00 92.38 187 ILE A C 1
ATOM 1432 O O . ILE A 1 187 ? -14.983 -1.981 -5.792 1.00 92.38 187 ILE A O 1
ATOM 1436 N N . CYS A 1 188 ? -13.482 -3.255 -4.715 1.00 94.38 188 CYS A N 1
ATOM 1437 C CA . CYS A 1 188 ? -12.450 -2.221 -4.667 1.00 94.38 188 CYS A CA 1
ATOM 1438 C C . CYS A 1 188 ? -12.088 -1.706 -6.065 1.00 94.38 188 CYS A C 1
ATOM 1440 O O . CYS A 1 188 ? -11.932 -0.498 -6.252 1.00 94.38 188 CYS A O 1
ATOM 1442 N N . THR A 1 189 ? -12.018 -2.592 -7.062 1.00 94.12 189 THR A N 1
ATOM 1443 C CA . THR A 1 189 ? -11.672 -2.244 -8.446 1.00 94.12 189 THR A CA 1
ATOM 1444 C C . THR A 1 189 ? -12.768 -1.486 -9.195 1.00 94.12 189 THR A C 1
ATOM 1446 O O . THR A 1 189 ? -12.492 -0.962 -10.270 1.00 94.12 189 THR A O 1
ATOM 1449 N N . THR A 1 190 ? -13.984 -1.357 -8.648 1.00 93.25 190 THR A N 1
ATOM 1450 C CA . THR A 1 190 ? -15.007 -0.465 -9.233 1.00 93.25 190 THR A CA 1
ATOM 1451 C C . THR A 1 190 ? -14.575 1.005 -9.158 1.00 93.25 190 THR A C 1
ATOM 1453 O O . THR A 1 190 ? -14.690 1.738 -10.139 1.00 93.25 190 THR A O 1
ATOM 1456 N N . CYS A 1 191 ? -13.993 1.413 -8.026 1.00 93.94 191 CYS A N 1
ATOM 1457 C CA . CYS A 1 191 ? -13.373 2.726 -7.848 1.00 93.94 191 CYS A CA 1
ATOM 1458 C C . CYS A 1 191 ? -11.907 2.704 -8.304 1.00 93.94 191 CYS A C 1
ATOM 1460 O O . CYS A 1 191 ? -11.476 3.545 -9.090 1.00 93.94 191 CYS A O 1
ATOM 1462 N N . HIS A 1 192 ? -11.128 1.722 -7.846 1.00 96.00 192 HIS A N 1
ATOM 1463 C CA . HIS A 1 192 ? -9.707 1.555 -8.162 1.00 96.00 192 HIS A CA 1
ATOM 1464 C C . HIS A 1 192 ? -9.520 0.777 -9.469 1.00 96.00 192 HIS A C 1
ATOM 1466 O O . HIS A 1 192 ? -8.970 -0.321 -9.477 1.00 96.00 192 HIS A O 1
ATOM 1472 N N . GLN A 1 193 ? -9.991 1.344 -10.580 1.00 93.12 193 GLN A N 1
ATOM 1473 C CA . GLN A 1 193 ? -10.093 0.675 -11.889 1.00 93.12 193 GLN A CA 1
ATOM 1474 C C . GLN A 1 193 ? -8.752 0.137 -12.430 1.00 93.12 193 GLN A C 1
ATOM 1476 O O . GLN A 1 193 ? -8.740 -0.830 -13.187 1.00 93.12 193 GLN A O 1
ATOM 1481 N N . GLY A 1 194 ? -7.618 0.715 -12.014 1.00 92.81 194 GLY A N 1
ATOM 1482 C CA . GLY A 1 194 ? -6.270 0.213 -12.318 1.00 92.81 194 GLY A CA 1
ATOM 1483 C C . GLY A 1 194 ? -5.756 -0.900 -11.396 1.00 92.81 194 GLY A C 1
ATOM 1484 O O . GLY A 1 194 ? -4.681 -1.446 -11.633 1.00 92.81 194 GLY A O 1
ATOM 1485 N N . GLY A 1 195 ? -6.492 -1.241 -10.334 1.00 95.12 195 GLY A N 1
ATOM 1486 C CA . GLY A 1 195 ? -6.014 -2.102 -9.250 1.00 95.12 195 GLY A CA 1
ATOM 1487 C C . GLY A 1 195 ? -4.946 -1.433 -8.375 1.00 95.12 195 GLY A C 1
ATOM 1488 O O . GLY A 1 195 ? -4.084 -2.124 -7.837 1.00 95.12 195 GLY A O 1
ATOM 1489 N N . THR A 1 196 ? -4.974 -0.101 -8.287 1.00 95.88 196 THR A N 1
ATOM 1490 C CA . THR A 1 196 ? -3.922 0.781 -7.749 1.00 95.88 196 THR A CA 1
ATOM 1491 C C . THR A 1 196 ? -4.543 1.940 -6.950 1.00 95.88 196 THR A C 1
ATOM 1493 O O . THR A 1 196 ? -5.752 2.173 -7.062 1.00 95.88 196 THR A O 1
ATOM 1496 N N . PRO A 1 197 ? -3.782 2.664 -6.103 1.00 97.00 197 PRO A N 1
ATOM 1497 C CA . PRO A 1 197 ? -4.291 3.844 -5.396 1.00 97.00 197 PRO A CA 1
ATOM 1498 C C . PRO A 1 197 ? -4.795 4.935 -6.353 1.00 97.00 197 PRO A C 1
ATOM 1500 O O . PRO 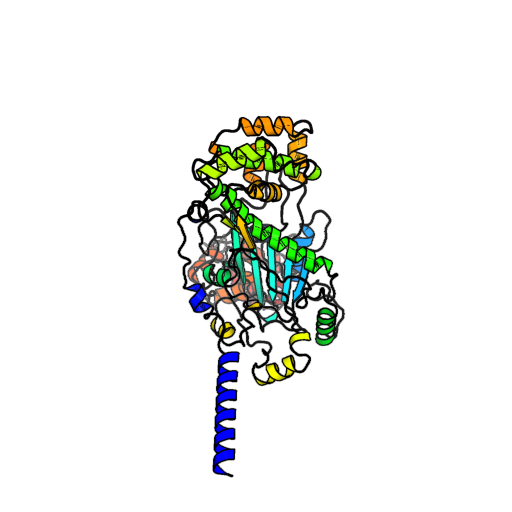A 1 197 ? -4.313 5.064 -7.474 1.00 97.00 197 PRO A O 1
ATOM 1503 N N . ILE A 1 198 ? -5.773 5.718 -5.888 1.00 96.81 198 ILE A N 1
ATOM 1504 C CA . ILE A 1 198 ? -6.352 6.856 -6.615 1.00 96.81 198 ILE A CA 1
ATOM 1505 C C . ILE A 1 198 ? -6.416 8.070 -5.693 1.00 96.81 198 ILE A C 1
ATOM 1507 O O . ILE A 1 198 ? -6.626 7.913 -4.483 1.00 96.81 198 ILE A O 1
ATOM 1511 N N . PHE A 1 199 ? -6.286 9.271 -6.248 1.00 97.00 199 PHE A N 1
ATOM 1512 C CA . PHE A 1 199 ? -6.377 10.506 -5.474 1.00 97.00 199 PHE A CA 1
ATOM 1513 C C . PHE A 1 199 ? -6.964 11.660 -6.284 1.00 97.00 199 PHE A C 1
ATOM 1515 O O . PHE A 1 199 ? -7.164 11.557 -7.487 1.00 97.00 199 PHE A O 1
ATOM 1522 N N . SER A 1 200 ? -7.327 12.745 -5.602 1.00 94.44 200 SER A N 1
ATOM 1523 C CA . SER A 1 200 ? -7.824 13.948 -6.278 1.00 94.44 200 SER A CA 1
ATOM 1524 C C . SER A 1 200 ? -6.673 14.709 -6.921 1.00 94.44 200 SER A C 1
ATOM 1526 O O . SER A 1 200 ? -5.600 14.755 -6.336 1.00 94.44 200 SER A O 1
ATOM 1528 N N . GLN A 1 201 ? -6.919 15.381 -8.043 1.00 92.44 201 GLN A N 1
ATOM 1529 C CA . GLN A 1 201 ? -5.977 16.332 -8.635 1.00 92.44 201 GLN A CA 1
ATOM 1530 C C . GLN A 1 201 ? -6.084 17.723 -8.001 1.00 92.44 201 GLN A C 1
ATOM 1532 O O . GLN A 1 201 ? -7.033 18.055 -7.276 1.00 92.44 201 GLN A O 1
ATOM 1537 N N . ARG A 1 202 ? -5.122 18.576 -8.368 1.00 92.69 202 ARG A N 1
ATOM 1538 C CA . ARG A 1 202 ? -5.121 20.018 -8.097 1.00 92.69 202 ARG A CA 1
ATOM 1539 C C . ARG A 1 202 ? -6.482 20.670 -8.371 1.00 92.69 202 ARG A C 1
ATOM 1541 O O . ARG A 1 202 ? -7.116 20.365 -9.381 1.00 92.69 202 ARG A O 1
ATOM 1548 N N . PRO A 1 203 ? -6.884 21.661 -7.557 1.00 94.69 203 PRO A N 1
ATOM 1549 C CA . PRO A 1 203 ? -6.174 22.214 -6.392 1.00 94.69 203 PRO A CA 1
ATOM 1550 C C . PRO A 1 203 ? -6.422 21.479 -5.053 1.00 94.69 203 PRO A C 1
ATOM 1552 O O . PRO A 1 203 ? -6.059 22.016 -4.009 1.00 94.69 203 PRO A O 1
ATOM 1555 N N . TRP A 1 204 ? -7.000 20.271 -5.045 1.00 96.12 204 TRP A N 1
ATOM 1556 C CA . TRP A 1 204 ? -7.241 19.457 -3.838 1.00 96.12 204 TRP A CA 1
ATOM 1557 C C . TRP A 1 204 ? -8.157 20.100 -2.772 1.00 96.12 204 TRP A C 1
ATOM 1559 O O . TRP A 1 204 ? -7.887 19.997 -1.571 1.00 96.12 204 TRP A O 1
ATOM 1569 N N . ASN A 1 205 ? -9.264 20.731 -3.186 1.00 95.88 205 ASN A N 1
ATOM 1570 C CA . ASN A 1 205 ? -10.253 21.364 -2.288 1.00 95.88 205 ASN A CA 1
ATOM 1571 C C . ASN A 1 205 ? -10.877 20.418 -1.257 1.00 95.88 205 ASN A C 1
ATOM 1573 O O . ASN A 1 205 ? -11.318 20.875 -0.206 1.00 95.88 205 ASN A O 1
ATOM 1577 N N . GLU A 1 206 ? -10.875 19.109 -1.495 1.00 95.12 206 GLU A N 1
ATOM 1578 C CA . GLU A 1 206 ? -11.376 18.129 -0.522 1.00 95.12 206 GLU A CA 1
ATOM 1579 C C . GLU A 1 206 ? -10.428 17.897 0.662 1.00 95.12 206 GLU A C 1
ATOM 1581 O O . GLU A 1 206 ? -10.806 17.213 1.608 1.00 95.12 206 GLU A O 1
ATOM 1586 N N . THR A 1 207 ? -9.204 18.430 0.616 1.00 97.69 207 THR A N 1
ATOM 1587 C CA . THR A 1 207 ? -8.155 18.157 1.606 1.00 97.69 207 THR A CA 1
ATOM 1588 C C . THR A 1 207 ? -7.894 19.356 2.505 1.00 97.69 207 THR A C 1
ATOM 1590 O O . THR A 1 207 ? -8.055 20.509 2.102 1.00 97.69 207 THR A O 1
ATOM 1593 N N . ASN A 1 208 ? -7.375 19.100 3.700 1.00 97.69 208 ASN A N 1
ATOM 1594 C CA . ASN A 1 208 ? -6.888 20.137 4.608 1.00 97.69 208 ASN A CA 1
ATOM 1595 C C . ASN A 1 208 ? -5.541 20.780 4.210 1.00 97.69 208 ASN A C 1
ATOM 1597 O O . ASN A 1 208 ? -4.966 21.540 4.992 1.00 97.69 208 ASN A O 1
ATOM 1601 N N . GLY A 1 209 ? -5.045 20.503 2.999 1.00 95.81 209 GLY A N 1
ATOM 1602 C CA . GLY A 1 209 ? -4.057 21.358 2.340 1.00 95.81 209 GLY A CA 1
ATOM 1603 C C . GLY A 1 209 ? -4.656 22.710 1.930 1.00 95.81 209 GLY A C 1
ATOM 1604 O O . GLY A 1 209 ? -3.941 23.706 1.838 1.00 95.81 209 GLY A O 1
ATOM 1605 N N . GLN A 1 210 ? -5.980 22.770 1.739 1.00 96.31 210 GLN A N 1
ATOM 1606 C CA . GLN A 1 210 ? -6.713 24.002 1.463 1.00 96.31 210 GLN A CA 1
ATOM 1607 C C . GLN A 1 210 ? -7.179 24.684 2.749 1.00 96.31 210 GLN A C 1
ATOM 1609 O O . GLN A 1 210 ? -7.749 24.053 3.642 1.00 96.31 210 GLN A O 1
ATOM 1614 N N . GLN A 1 211 ? -6.982 26.003 2.812 1.00 94.56 211 GLN A N 1
ATOM 1615 C CA . GLN A 1 211 ? -7.272 26.799 4.006 1.00 94.56 211 GLN A CA 1
ATOM 1616 C C . GLN A 1 211 ? -8.753 26.751 4.398 1.00 94.56 211 GLN A C 1
ATOM 1618 O O . GLN A 1 211 ? -9.074 26.668 5.580 1.00 94.56 211 GLN A O 1
ATOM 1623 N N . SER A 1 212 ? -9.664 26.783 3.421 1.00 94.81 212 SER A N 1
ATOM 1624 C CA . SER A 1 212 ? -11.108 26.714 3.675 1.00 94.81 212 SER A CA 1
ATOM 1625 C C . SER A 1 212 ? -11.508 25.411 4.366 1.00 94.81 212 SER A C 1
ATOM 1627 O O . SER A 1 212 ? -12.300 25.429 5.305 1.00 94.81 212 SER A O 1
ATOM 1629 N N . THR A 1 213 ? -10.927 24.293 3.936 1.00 96.44 213 THR A N 1
ATOM 1630 C CA . THR A 1 213 ? -11.215 22.955 4.464 1.00 96.44 213 THR A CA 1
ATOM 1631 C C . THR A 1 213 ? -10.610 22.772 5.851 1.00 96.44 213 THR A C 1
ATOM 1633 O O . THR A 1 213 ? -11.299 22.337 6.769 1.00 96.44 213 THR A O 1
ATOM 1636 N N . ALA A 1 214 ? -9.358 23.189 6.054 1.00 97.19 214 ALA A N 1
ATOM 1637 C CA . ALA A 1 214 ? -8.736 23.187 7.378 1.00 97.19 214 ALA A CA 1
ATOM 1638 C C . ALA A 1 214 ? -9.493 24.076 8.384 1.00 97.19 214 ALA A C 1
ATOM 1640 O O . ALA A 1 214 ? -9.692 23.683 9.535 1.00 97.19 214 ALA A O 1
ATOM 1641 N N . ALA A 1 215 ? -9.962 25.253 7.952 1.00 96.31 215 ALA A N 1
ATOM 1642 C CA . ALA A 1 215 ? -10.755 26.152 8.785 1.00 96.31 215 ALA A CA 1
ATOM 1643 C C . ALA A 1 215 ? -12.115 25.543 9.162 1.00 96.31 215 ALA A C 1
ATOM 1645 O O . ALA A 1 215 ? -12.507 25.631 10.326 1.00 96.31 215 ALA A O 1
ATOM 1646 N N . ALA A 1 216 ? -12.808 24.898 8.217 1.00 96.44 216 ALA A N 1
ATOM 1647 C CA . ALA A 1 216 ? -14.066 24.198 8.485 1.00 96.44 216 ALA A CA 1
ATOM 1648 C C . ALA A 1 216 ? -13.882 23.094 9.539 1.00 96.44 216 ALA A C 1
ATOM 1650 O O . ALA A 1 216 ? -14.618 23.060 10.528 1.00 96.44 216 ALA A O 1
ATOM 1651 N N . ILE A 1 217 ? -12.827 22.283 9.397 1.00 97.81 217 ILE A N 1
ATOM 1652 C CA . ILE A 1 217 ? -12.464 21.246 10.371 1.00 97.81 217 ILE A CA 1
ATOM 1653 C C . ILE A 1 217 ? -12.201 21.859 11.753 1.00 97.81 217 ILE A C 1
ATOM 1655 O O . ILE A 1 217 ? -12.765 21.420 12.755 1.00 97.81 217 ILE A O 1
ATOM 1659 N N . ALA A 1 218 ? -11.375 22.905 11.834 1.00 97.44 218 ALA A N 1
ATOM 1660 C CA . ALA A 1 218 ? -11.040 23.538 13.109 1.00 97.44 218 ALA A CA 1
ATOM 1661 C C . ALA A 1 218 ? -12.270 24.142 13.817 1.00 97.44 218 ALA A C 1
ATOM 1663 O O . ALA A 1 218 ? -12.397 24.042 15.042 1.00 97.44 218 ALA A O 1
ATOM 1664 N N . VAL A 1 219 ? -13.198 24.732 13.053 1.00 97.12 219 VAL A N 1
ATOM 1665 C CA . VAL A 1 219 ? -14.472 25.262 13.567 1.00 97.12 219 VAL A CA 1
ATOM 1666 C C . VAL A 1 219 ? -15.356 24.137 14.101 1.00 97.12 219 VAL A C 1
ATOM 1668 O O . VAL A 1 219 ? -15.820 24.225 15.240 1.00 97.12 219 VAL A O 1
ATOM 1671 N N . ALA A 1 220 ? -15.561 23.072 13.324 1.00 97.06 220 ALA A N 1
ATOM 1672 C CA . ALA A 1 220 ? -16.400 21.943 13.723 1.00 97.06 220 ALA A CA 1
ATOM 1673 C C . ALA A 1 220 ? -15.849 21.231 14.969 1.00 97.06 220 ALA A C 1
ATOM 1675 O O . ALA A 1 220 ? -16.602 20.894 15.885 1.00 97.06 220 ALA A O 1
ATOM 1676 N N . ARG A 1 221 ? -14.521 21.083 15.048 1.00 95.81 221 ARG A N 1
ATOM 1677 C CA . ARG A 1 221 ? -13.823 20.452 16.177 1.00 95.81 221 ARG A CA 1
ATOM 1678 C C . ARG A 1 221 ? -13.695 21.336 17.413 1.00 95.81 221 ARG A C 1
ATOM 1680 O O . ARG A 1 221 ? -13.344 20.826 18.475 1.00 95.81 221 ARG A O 1
ATOM 1687 N N . LYS A 1 222 ? -13.934 22.649 17.298 1.00 96.12 222 LYS A N 1
ATOM 1688 C CA . LYS A 1 222 ? -13.733 23.637 18.379 1.00 96.12 222 LYS A CA 1
ATOM 1689 C C . LYS A 1 222 ? -12.334 23.548 19.012 1.00 96.12 222 LYS A C 1
ATOM 1691 O O . LYS A 1 222 ? -12.161 23.800 20.202 1.00 96.12 222 LYS A O 1
ATOM 1696 N N . SER A 1 223 ? -11.337 23.154 18.222 1.00 92.06 223 SER A N 1
ATOM 1697 C CA . SER A 1 223 ? -9.967 22.904 18.668 1.00 92.06 223 SER A CA 1
ATOM 1698 C C . SER A 1 223 ? -8.995 23.114 17.513 1.00 92.06 223 SER A C 1
ATOM 1700 O O . SER A 1 223 ? -9.325 22.842 16.363 1.00 92.06 223 SER A O 1
ATOM 1702 N N . GLN A 1 224 ? -7.789 23.581 17.836 1.00 91.12 224 GLN A N 1
ATOM 1703 C CA . GLN A 1 224 ? -6.658 23.679 16.902 1.00 91.12 224 GLN A CA 1
ATOM 1704 C C . GLN A 1 224 ? -5.683 22.499 17.050 1.00 91.12 224 GLN A C 1
ATOM 1706 O O . GLN A 1 224 ? -4.645 22.456 16.393 1.00 91.12 224 GLN A O 1
ATOM 1711 N N . GLN A 1 225 ? -5.978 21.557 17.950 1.00 94.69 225 GLN A N 1
ATOM 1712 C CA . GLN A 1 225 ? -5.124 20.399 18.186 1.00 94.69 225 GLN A CA 1
ATOM 1713 C C . GLN A 1 225 ? -5.202 19.414 17.020 1.00 94.69 225 GLN A C 1
ATOM 1715 O O . GLN A 1 225 ? -6.253 19.246 16.397 1.00 94.69 225 GLN A O 1
ATOM 1720 N N . ALA A 1 226 ? -4.083 18.731 16.776 1.00 95.56 226 ALA A N 1
ATOM 1721 C CA . ALA A 1 226 ? -4.006 17.650 15.808 1.00 95.56 226 ALA A CA 1
ATOM 1722 C C . ALA A 1 226 ? -5.081 16.582 16.073 1.00 95.56 226 ALA A C 1
ATOM 1724 O O . ALA A 1 226 ? -5.389 16.251 17.220 1.00 95.56 226 ALA A O 1
ATOM 1725 N N . TYR A 1 227 ? -5.634 16.027 15.000 1.00 96.50 227 TYR A N 1
ATOM 1726 C CA . TYR A 1 227 ? -6.599 14.938 15.051 1.00 96.50 227 TYR A CA 1
ATOM 1727 C C . TYR A 1 227 ? -5.884 13.619 14.758 1.00 96.50 227 TYR A C 1
ATOM 1729 O O . TYR A 1 227 ? -5.333 13.453 13.675 1.00 96.50 227 TYR A O 1
ATOM 1737 N N . GLN A 1 228 ? -5.836 12.709 15.740 1.00 94.44 228 GLN A N 1
ATOM 1738 C CA . GLN A 1 228 ? -5.095 11.437 15.647 1.00 94.44 228 GLN A CA 1
ATOM 1739 C C . GLN A 1 228 ? -3.633 11.632 15.186 1.00 94.44 228 GLN A C 1
ATOM 1741 O O . GLN A 1 228 ? -3.139 10.922 14.316 1.00 94.44 228 GLN A O 1
ATOM 1746 N N . SER A 1 229 ? -2.951 12.633 15.756 1.00 93.06 229 SER A N 1
ATOM 1747 C CA . SER A 1 229 ? -1.591 13.070 15.383 1.00 93.06 229 SER A CA 1
ATOM 1748 C C . SER A 1 229 ? -1.440 13.733 14.005 1.00 93.06 229 SER A C 1
ATOM 1750 O O . SER A 1 229 ? -0.329 14.102 13.636 1.00 93.06 229 SER A O 1
ATOM 1752 N N . VAL A 1 230 ? -2.527 13.983 13.268 1.00 96.56 230 VAL A N 1
ATOM 1753 C CA . VAL A 1 230 ? -2.497 14.722 11.996 1.00 96.56 230 VAL A CA 1
ATOM 1754 C C . VAL A 1 230 ? -2.865 16.189 12.219 1.00 96.56 230 VAL A C 1
ATOM 1756 O O . VAL A 1 230 ? -3.913 16.507 12.785 1.00 96.56 230 VAL A O 1
ATOM 1759 N N . ALA A 1 231 ? -2.002 17.104 11.775 1.00 96.81 231 ALA A N 1
ATOM 1760 C CA . ALA A 1 231 ? -2.253 18.540 11.875 1.00 96.81 231 ALA A CA 1
ATOM 1761 C C . ALA A 1 231 ? -3.513 18.945 11.091 1.00 96.81 231 ALA A C 1
ATOM 1763 O O . ALA A 1 231 ? -3.747 18.455 9.986 1.00 96.81 231 ALA A O 1
ATOM 1764 N N . LEU A 1 232 ? -4.311 19.867 11.648 1.00 97.31 232 LEU A N 1
ATOM 1765 C CA . LEU A 1 232 ? -5.555 20.314 11.009 1.00 97.31 232 LEU A CA 1
ATOM 1766 C C . LEU A 1 232 ? -5.309 21.124 9.736 1.00 97.31 232 LEU A C 1
ATOM 1768 O O . LEU A 1 232 ? -6.126 21.054 8.831 1.00 97.31 232 LEU A O 1
ATOM 1772 N N . GLN A 1 233 ? -4.183 21.830 9.641 1.00 96.88 233 GLN A N 1
ATOM 1773 C CA . GLN A 1 233 ? -3.711 22.486 8.423 1.00 96.88 233 GLN A CA 1
ATOM 1774 C C . GLN A 1 233 ? -2.403 21.827 7.994 1.00 96.88 233 GLN A C 1
ATOM 1776 O O . GLN A 1 233 ? -1.465 21.748 8.787 1.00 96.88 233 GLN A O 1
ATOM 1781 N N . GLN A 1 234 ? -2.336 21.407 6.734 1.00 95.75 234 GLN A N 1
ATOM 1782 C CA . GLN A 1 234 ? -1.107 20.927 6.103 1.00 95.75 234 GLN A CA 1
ATOM 1783 C C . GLN A 1 234 ? -0.675 21.898 4.998 1.00 95.75 234 GLN A C 1
ATOM 1785 O O . GLN A 1 234 ? -1.521 22.612 4.449 1.00 95.75 234 GLN A O 1
ATOM 1790 N N . PRO A 1 235 ? 0.621 21.981 4.654 1.00 95.75 235 PRO A N 1
ATOM 1791 C CA . PRO A 1 235 ? 1.033 22.733 3.479 1.00 95.75 235 PRO A CA 1
ATOM 1792 C C . PRO A 1 235 ? 0.505 22.048 2.212 1.00 95.75 235 PRO A C 1
ATOM 1794 O O . PRO A 1 235 ? 0.417 20.822 2.147 1.00 95.75 235 PRO A O 1
ATOM 1797 N N . LEU A 1 236 ? 0.211 22.832 1.170 1.00 95.06 236 LEU A N 1
ATOM 1798 C CA . LEU A 1 236 ? -0.298 22.313 -0.109 1.00 95.06 236 LEU A CA 1
ATOM 1799 C C . LEU A 1 236 ? 0.622 21.243 -0.729 1.00 95.06 236 LEU A C 1
ATOM 1801 O O . LEU A 1 236 ? 0.144 20.315 -1.378 1.00 95.06 236 LEU A O 1
ATOM 1805 N N . ALA A 1 237 ? 1.928 21.340 -0.463 1.00 96.44 237 ALA A N 1
ATOM 1806 C CA . ALA A 1 237 ? 2.931 20.368 -0.885 1.00 96.44 237 ALA A CA 1
ATOM 1807 C C . ALA A 1 237 ? 2.660 18.941 -0.368 1.00 96.44 237 ALA A C 1
ATOM 1809 O O . ALA A 1 237 ? 3.091 17.985 -1.002 1.00 96.44 237 ALA A O 1
ATOM 1810 N N . HIS A 1 238 ? 1.932 18.761 0.743 1.00 97.25 238 HIS A N 1
ATOM 1811 C CA . HIS A 1 238 ? 1.532 17.424 1.197 1.00 97.25 238 HIS A CA 1
ATOM 1812 C C . HIS A 1 238 ? 0.476 16.811 0.275 1.00 97.25 238 HIS A C 1
ATOM 1814 O O . HIS A 1 238 ? 0.589 15.636 -0.060 1.00 97.25 238 HIS A O 1
ATOM 1820 N N . SER A 1 239 ? -0.515 17.593 -0.172 1.00 97.44 239 SER A N 1
ATOM 1821 C CA . SER A 1 239 ? -1.505 17.131 -1.155 1.00 97.44 239 SER A CA 1
ATOM 1822 C C . SER A 1 239 ? -0.841 16.808 -2.491 1.00 97.44 239 SER A C 1
ATOM 1824 O O . SER A 1 239 ? -1.116 15.760 -3.065 1.00 97.44 239 SER A O 1
ATOM 1826 N N . GLU A 1 240 ? 0.099 17.649 -2.928 1.00 97.31 240 GLU A N 1
ATOM 1827 C CA . GLU A 1 240 ? 0.915 17.401 -4.121 1.00 97.31 240 GLU A CA 1
ATOM 1828 C C . GLU A 1 240 ? 1.755 16.129 -4.004 1.00 97.31 240 GLU A C 1
ATOM 1830 O O . GLU A 1 240 ? 1.779 15.312 -4.924 1.00 97.31 240 GLU A O 1
ATOM 1835 N N . ARG A 1 241 ? 2.423 15.927 -2.864 1.00 97.69 241 ARG A N 1
ATOM 1836 C CA . ARG A 1 241 ? 3.245 14.738 -2.652 1.00 97.69 241 ARG A CA 1
ATOM 1837 C C . ARG A 1 241 ? 2.400 13.471 -2.553 1.00 97.69 241 ARG A C 1
ATOM 1839 O O . ARG A 1 241 ? 2.806 12.444 -3.085 1.00 97.69 241 ARG A O 1
ATOM 1846 N N . PHE A 1 242 ? 1.232 13.533 -1.915 1.00 98.25 242 PHE A N 1
ATOM 1847 C CA . PHE A 1 242 ? 0.305 12.403 -1.848 1.00 98.25 242 PHE A CA 1
ATOM 1848 C C . PHE A 1 242 ? -0.178 11.997 -3.247 1.00 98.25 242 PHE A C 1
ATOM 1850 O O . PHE A 1 242 ? -0.130 10.815 -3.581 1.00 98.25 242 PHE A O 1
ATOM 1857 N N . ASP A 1 243 ? -0.567 12.973 -4.072 1.00 97.50 243 ASP A N 1
ATOM 1858 C CA . ASP A 1 243 ? -0.948 12.783 -5.480 1.00 97.50 243 ASP A CA 1
ATOM 1859 C C . ASP A 1 243 ? 0.182 12.094 -6.269 1.00 97.50 243 ASP A C 1
ATOM 1861 O O . ASP A 1 243 ? 0.010 11.004 -6.820 1.00 97.50 243 ASP A O 1
ATOM 1865 N N . GLN A 1 244 ? 1.404 12.627 -6.167 1.00 97.19 244 GLN A N 1
ATOM 1866 C CA . GLN A 1 244 ? 2.591 12.040 -6.793 1.00 97.19 244 GLN A CA 1
ATOM 1867 C C . GLN A 1 244 ? 2.860 10.595 -6.337 1.00 97.19 244 GLN A C 1
ATOM 1869 O O . GLN A 1 244 ? 3.271 9.754 -7.138 1.00 97.19 244 GLN A O 1
ATOM 1874 N N . LEU A 1 245 ? 2.656 10.278 -5.056 1.00 97.88 245 LEU A N 1
ATOM 1875 C CA . LEU A 1 245 ? 2.819 8.912 -4.554 1.00 97.88 245 LEU A CA 1
ATOM 1876 C C . LEU A 1 245 ? 1.772 7.973 -5.158 1.00 97.88 245 LEU A C 1
ATOM 1878 O O . LEU A 1 245 ? 2.104 6.819 -5.437 1.00 97.88 245 LEU A O 1
ATOM 1882 N N . THR A 1 246 ? 0.543 8.444 -5.398 1.00 97.56 246 THR A N 1
ATOM 1883 C CA . THR A 1 246 ? -0.467 7.642 -6.100 1.00 97.56 246 THR A CA 1
ATOM 1884 C C . THR A 1 246 ? -0.115 7.400 -7.564 1.00 97.56 246 THR A C 1
ATOM 1886 O O . THR A 1 246 ? -0.258 6.264 -8.009 1.00 97.56 246 THR A O 1
ATOM 1889 N N . ASP A 1 247 ? 0.464 8.380 -8.265 1.00 95.88 247 ASP A N 1
ATOM 1890 C CA . ASP A 1 247 ? 1.013 8.198 -9.618 1.00 95.88 247 ASP A CA 1
ATOM 1891 C C . ASP A 1 247 ? 2.140 7.143 -9.638 1.00 95.88 247 ASP A C 1
ATOM 1893 O O . ASP A 1 247 ? 2.129 6.226 -10.464 1.00 95.88 247 ASP A O 1
ATOM 1897 N N . ILE A 1 248 ? 3.091 7.220 -8.694 1.00 96.25 248 ILE A N 1
ATOM 1898 C CA . ILE A 1 248 ? 4.175 6.228 -8.550 1.00 96.25 248 ILE A CA 1
ATOM 1899 C C . ILE A 1 248 ? 3.587 4.833 -8.307 1.00 96.25 248 ILE A C 1
ATOM 1901 O O . ILE A 1 248 ? 3.952 3.874 -8.990 1.00 96.25 248 ILE A O 1
ATOM 1905 N N . GLY A 1 249 ? 2.653 4.723 -7.358 1.00 96.50 249 GLY A N 1
ATOM 1906 C CA . GLY A 1 249 ? 1.985 3.466 -7.036 1.00 96.50 249 GLY A CA 1
ATOM 1907 C C . GLY A 1 249 ? 1.234 2.889 -8.232 1.00 96.50 249 GLY A C 1
ATOM 1908 O O . GLY A 1 249 ? 1.352 1.701 -8.533 1.00 96.50 249 GLY A O 1
ATOM 1909 N N . ASN A 1 250 ? 0.520 3.734 -8.973 1.00 95.38 250 ASN A N 1
ATOM 1910 C CA . ASN A 1 250 ? -0.181 3.349 -10.190 1.00 95.38 250 ASN A CA 1
ATOM 1911 C C . ASN A 1 250 ? 0.773 2.749 -11.233 1.00 95.38 250 ASN A C 1
ATOM 1913 O O . ASN A 1 250 ? 0.488 1.715 -11.846 1.00 95.38 250 ASN A O 1
ATOM 1917 N N . PHE A 1 251 ? 1.957 3.339 -11.372 1.00 96.69 251 PHE A N 1
ATOM 1918 C CA . PHE A 1 251 ? 2.930 2.908 -12.363 1.00 96.69 251 PHE A CA 1
ATOM 1919 C C . PHE A 1 251 ? 3.627 1.580 -12.035 1.00 96.69 251 PHE A C 1
ATOM 1921 O O . PHE A 1 251 ? 4.112 0.911 -12.951 1.00 96.69 251 PHE A O 1
ATOM 1928 N N . TYR A 1 252 ? 3.638 1.122 -10.777 1.00 96.88 252 TYR A N 1
ATOM 1929 C CA . TYR A 1 252 ? 4.160 -0.214 -10.452 1.00 96.88 252 TYR A CA 1
ATOM 1930 C C . TYR A 1 252 ? 3.374 -1.325 -11.159 1.00 96.88 252 TYR A C 1
ATOM 1932 O O . TYR A 1 252 ? 3.975 -2.252 -11.705 1.00 96.88 252 TYR A O 1
ATOM 1940 N N . GLN A 1 253 ? 2.045 -1.212 -11.230 1.00 94.88 253 GLN A N 1
ATOM 1941 C CA . GLN A 1 253 ? 1.202 -2.188 -11.930 1.00 94.88 253 GLN A CA 1
ATOM 1942 C C . GLN A 1 253 ? 1.434 -2.148 -13.449 1.00 94.88 253 GLN A C 1
ATOM 1944 O O . GLN A 1 253 ? 1.561 -3.196 -14.088 1.00 94.88 253 G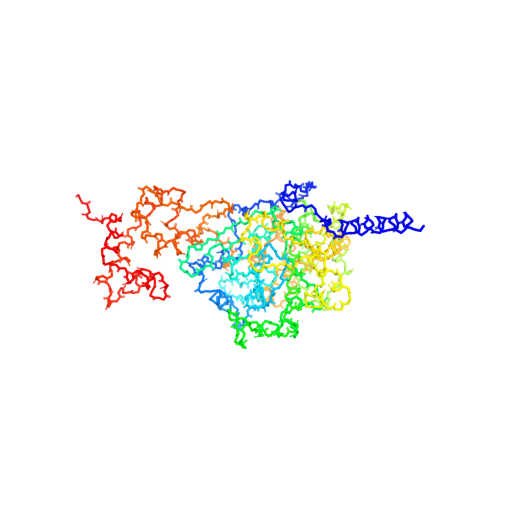LN A O 1
ATOM 1949 N N . VAL A 1 254 ? 1.597 -0.950 -14.017 1.00 97.31 254 VAL A N 1
ATOM 1950 C CA . VAL A 1 254 ? 1.962 -0.762 -15.430 1.00 97.31 254 VAL A CA 1
ATOM 1951 C C . VAL A 1 254 ? 3.330 -1.375 -15.730 1.00 97.31 254 VAL A C 1
ATOM 1953 O O . VAL A 1 254 ? 3.486 -2.073 -16.730 1.00 97.31 254 VAL A O 1
ATOM 1956 N N . THR A 1 255 ? 4.304 -1.192 -14.839 1.00 98.38 255 THR A N 1
ATOM 1957 C CA . THR A 1 255 ? 5.657 -1.747 -14.988 1.00 98.38 255 THR A CA 1
ATOM 1958 C C . THR A 1 255 ? 5.631 -3.269 -15.047 1.00 98.38 255 THR A C 1
ATOM 1960 O O . THR A 1 255 ? 6.292 -3.856 -15.901 1.00 98.38 255 THR A O 1
ATOM 1963 N N . GLN A 1 256 ? 4.820 -3.926 -14.213 1.00 98.19 256 GLN A N 1
ATOM 1964 C CA . GLN A 1 256 ? 4.647 -5.383 -14.272 1.00 98.19 256 GLN A CA 1
ATOM 1965 C C . GLN A 1 256 ? 4.076 -5.833 -15.621 1.00 98.19 256 GLN A C 1
ATOM 1967 O O . GLN A 1 256 ? 4.514 -6.841 -16.178 1.00 98.19 256 GLN A O 1
ATOM 1972 N N . ARG A 1 257 ? 3.143 -5.068 -16.198 1.00 97.75 257 ARG A N 1
ATOM 1973 C CA . ARG A 1 257 ? 2.610 -5.342 -17.541 1.00 97.75 257 ARG A CA 1
ATOM 1974 C C . ARG A 1 257 ? 3.646 -5.104 -18.635 1.00 97.75 257 ARG A C 1
ATOM 1976 O O . ARG A 1 257 ? 3.762 -5.931 -19.528 1.00 97.75 257 ARG A O 1
ATOM 1983 N N . LEU A 1 258 ? 4.441 -4.041 -18.566 1.00 98.50 258 LEU A N 1
ATOM 1984 C CA . LEU A 1 258 ? 5.531 -3.797 -19.522 1.00 98.50 258 LEU A CA 1
ATOM 1985 C C . LEU A 1 258 ? 6.600 -4.902 -19.449 1.00 98.50 258 LEU A C 1
ATOM 1987 O O . LEU A 1 258 ? 7.056 -5.398 -20.478 1.00 98.50 258 LEU A O 1
ATOM 1991 N N . TRP A 1 259 ? 6.934 -5.352 -18.238 1.00 98.56 259 TRP A N 1
ATOM 1992 C CA . TRP A 1 259 ? 7.876 -6.442 -17.974 1.00 98.56 259 TRP A CA 1
ATOM 1993 C C . TRP A 1 259 ? 7.384 -7.812 -18.475 1.00 98.56 259 TRP A C 1
ATOM 1995 O O . TRP A 1 259 ? 8.167 -8.610 -19.005 1.00 98.56 259 TRP A O 1
ATOM 2005 N N . LEU A 1 260 ? 6.089 -8.099 -18.305 1.00 98.31 260 LEU A N 1
ATOM 2006 C CA . LEU A 1 260 ? 5.474 -9.376 -18.674 1.00 98.31 260 LEU A CA 1
ATOM 2007 C C . LEU A 1 260 ? 4.888 -9.349 -20.085 1.00 98.31 260 LEU A C 1
ATOM 2009 O O . LEU A 1 260 ? 5.376 -10.057 -20.958 1.00 98.31 260 LEU A O 1
ATOM 2013 N N . ASP A 1 261 ? 3.867 -8.533 -20.323 1.00 97.75 261 ASP A N 1
ATOM 2014 C CA . ASP A 1 261 ? 3.172 -8.451 -21.610 1.00 97.75 261 ASP A CA 1
ATOM 2015 C C . ASP A 1 261 ? 4.041 -7.777 -22.676 1.00 97.75 261 ASP A C 1
ATOM 2017 O O . ASP A 1 261 ? 4.123 -8.267 -23.798 1.00 97.75 261 ASP A O 1
ATOM 2021 N N . GLY A 1 262 ? 4.725 -6.683 -22.325 1.00 97.62 262 GLY A N 1
ATOM 2022 C CA . GLY A 1 262 ? 5.559 -5.926 -23.267 1.00 97.62 262 GLY A CA 1
ATOM 2023 C C . GLY A 1 262 ? 6.761 -6.718 -23.791 1.00 97.62 262 GLY A C 1
ATOM 2024 O O . GLY A 1 262 ? 7.142 -6.565 -24.951 1.00 97.62 262 GLY A O 1
ATOM 2025 N N . CYS A 1 263 ? 7.325 -7.604 -22.965 1.00 98.31 263 CYS A N 1
ATOM 2026 C CA . CYS A 1 263 ? 8.417 -8.491 -23.364 1.00 98.31 263 CYS A CA 1
ATOM 2027 C C . CYS A 1 263 ? 7.968 -9.907 -23.768 1.00 98.31 263 CYS A C 1
ATOM 2029 O O . CYS A 1 263 ? 8.725 -10.588 -24.452 1.00 98.31 263 CYS A O 1
ATOM 2031 N N . GLY A 1 264 ? 6.779 -10.372 -23.378 1.00 96.94 264 GLY A N 1
ATOM 2032 C CA . GLY A 1 264 ? 6.271 -11.717 -23.678 1.00 96.94 264 GLY A CA 1
ATOM 2033 C C . GLY A 1 264 ? 6.925 -12.850 -22.874 1.00 96.94 264 GLY A C 1
ATOM 2034 O O . GLY A 1 264 ? 7.869 -12.641 -22.110 1.00 96.94 264 GLY A O 1
ATOM 2035 N N . ALA A 1 265 ? 6.432 -14.083 -23.039 1.00 96.19 265 ALA A N 1
ATOM 2036 C CA . ALA A 1 265 ? 6.876 -15.241 -22.250 1.00 96.19 265 ALA A CA 1
ATOM 2037 C C . ALA A 1 265 ? 8.378 -15.528 -22.432 1.00 96.19 265 ALA A C 1
ATOM 2039 O O . ALA A 1 265 ? 9.131 -15.522 -21.457 1.00 96.19 265 ALA A O 1
ATOM 2040 N N . ASP A 1 266 ? 8.833 -15.611 -23.682 1.00 94.94 266 ASP A N 1
ATOM 2041 C CA . ASP A 1 266 ? 10.227 -15.908 -24.051 1.00 94.94 266 ASP A CA 1
ATOM 2042 C C . ASP A 1 266 ? 11.122 -14.648 -24.128 1.00 94.94 266 ASP A C 1
ATOM 2044 O O . ASP A 1 266 ? 12.234 -14.662 -24.657 1.00 94.94 266 ASP A O 1
ATOM 2048 N N . GLY A 1 267 ? 10.648 -13.529 -23.572 1.00 97.12 267 GLY A N 1
ATOM 2049 C CA . GLY A 1 267 ? 11.256 -12.199 -23.635 1.00 97.12 267 GLY A CA 1
ATOM 2050 C C . GLY A 1 267 ? 12.472 -11.934 -22.748 1.00 97.12 267 GLY A C 1
ATOM 2051 O O . GLY A 1 267 ? 12.669 -10.786 -22.343 1.00 97.12 267 GLY A O 1
ATOM 2052 N N . SER A 1 268 ? 13.284 -12.935 -22.400 1.00 98.25 268 SER A N 1
ATOM 2053 C CA . SER A 1 268 ? 14.389 -12.764 -21.436 1.00 98.25 268 SER A CA 1
ATOM 2054 C C . SER A 1 268 ? 15.382 -11.671 -21.845 1.00 98.25 268 SER A C 1
ATOM 2056 O O . SER A 1 268 ? 15.813 -10.883 -21.005 1.00 98.25 268 SER A O 1
ATOM 2058 N N . GLN A 1 269 ? 15.690 -11.550 -23.140 1.00 98.44 269 GLN A N 1
ATOM 2059 C CA . GLN A 1 269 ? 16.570 -10.490 -23.649 1.00 98.44 269 GLN A CA 1
ATOM 2060 C C . GLN A 1 269 ? 15.934 -9.095 -23.567 1.00 98.44 269 GLN A C 1
ATOM 2062 O O . GLN A 1 269 ? 16.622 -8.131 -23.242 1.00 98.44 269 GLN A O 1
ATOM 2067 N N . CYS A 1 270 ? 14.620 -8.984 -23.793 1.00 98.75 270 CYS A N 1
ATOM 2068 C CA . CYS A 1 270 ? 13.873 -7.733 -23.621 1.00 98.75 270 CYS A CA 1
ATOM 2069 C C . CYS A 1 270 ? 13.947 -7.253 -22.165 1.00 98.75 270 CYS A C 1
ATOM 2071 O O . CYS A 1 270 ? 14.386 -6.136 -21.898 1.00 98.75 270 CYS A O 1
ATOM 2073 N N . ARG A 1 271 ? 13.631 -8.139 -21.214 1.00 98.81 271 ARG A N 1
ATOM 2074 C CA . ARG A 1 271 ? 13.696 -7.860 -19.771 1.00 98.81 271 ARG A CA 1
ATOM 2075 C C . ARG A 1 271 ? 15.110 -7.530 -19.290 1.00 98.81 271 ARG A C 1
ATOM 2077 O O . ARG A 1 271 ? 15.298 -6.598 -18.510 1.00 98.81 271 ARG A O 1
ATOM 2084 N N . ARG A 1 272 ? 16.120 -8.247 -19.791 1.00 98.81 272 ARG A N 1
ATOM 2085 C CA . ARG A 1 272 ? 17.539 -7.962 -19.524 1.00 98.81 272 ARG A CA 1
ATOM 2086 C C . ARG A 1 272 ? 17.930 -6.564 -19.997 1.00 98.81 272 ARG A C 1
ATOM 2088 O O . ARG A 1 272 ? 18.551 -5.823 -19.238 1.00 98.81 272 ARG A O 1
ATOM 2095 N N . GLN A 1 273 ? 17.562 -6.200 -21.224 1.00 98.75 273 GLN A N 1
ATOM 2096 C CA . GLN A 1 273 ? 17.866 -4.883 -21.778 1.00 98.75 273 GLN A CA 1
ATOM 2097 C C . GLN A 1 273 ? 17.123 -3.766 -21.033 1.00 98.75 273 GLN A C 1
ATOM 2099 O O . GLN A 1 273 ? 17.720 -2.734 -20.732 1.00 98.75 273 GLN A O 1
ATOM 2104 N N . MET A 1 274 ? 15.864 -4.000 -20.656 1.00 98.81 274 MET A N 1
ATOM 2105 C CA . MET A 1 274 ? 15.080 -3.083 -19.827 1.00 98.81 274 MET A CA 1
ATOM 2106 C C . MET A 1 274 ? 15.749 -2.838 -18.467 1.00 98.81 274 MET A C 1
ATOM 2108 O O . MET A 1 274 ? 15.903 -1.686 -18.076 1.00 98.81 274 MET A O 1
ATOM 2112 N N . LEU A 1 275 ? 16.229 -3.887 -17.781 1.00 98.81 275 LEU A N 1
ATOM 2113 C CA . LEU A 1 275 ? 16.963 -3.748 -16.514 1.00 98.81 275 LEU A CA 1
ATOM 2114 C C . LEU A 1 275 ? 18.277 -2.974 -16.675 1.00 98.81 275 LEU A C 1
ATOM 2116 O O . LEU A 1 275 ? 18.598 -2.138 -15.833 1.00 98.81 275 LEU A O 1
ATOM 2120 N N . ARG A 1 276 ? 19.040 -3.236 -17.743 1.00 98.44 276 ARG A N 1
ATOM 2121 C CA . ARG A 1 276 ? 20.289 -2.507 -18.026 1.00 98.44 276 ARG A CA 1
ATOM 2122 C C . ARG A 1 276 ? 20.034 -1.007 -18.154 1.00 98.44 276 ARG A C 1
ATOM 2124 O O . ARG A 1 276 ? 20.691 -0.226 -17.472 1.00 98.44 276 ARG A O 1
ATOM 2131 N N . LEU A 1 277 ? 19.056 -0.633 -18.978 1.00 98.69 277 LEU A N 1
ATOM 2132 C CA . LEU A 1 277 ? 18.651 0.759 -19.169 1.00 98.69 277 LEU A CA 1
ATOM 2133 C C . LEU A 1 277 ? 18.096 1.367 -17.875 1.00 98.69 277 LEU A C 1
ATOM 2135 O O . LEU A 1 277 ? 18.396 2.517 -17.573 1.00 98.69 277 LEU A O 1
ATOM 2139 N N . ALA A 1 278 ? 17.338 0.601 -17.083 1.00 98.75 278 ALA A N 1
ATOM 2140 C CA . ALA A 1 278 ? 16.761 1.081 -15.827 1.00 98.75 278 ALA A CA 1
ATOM 2141 C C . ALA A 1 278 ? 17.847 1.462 -14.817 1.00 98.75 278 ALA A C 1
ATOM 2143 O O . ALA A 1 278 ? 17.768 2.517 -14.197 1.00 98.75 278 ALA A O 1
ATOM 2144 N N . LEU A 1 279 ? 18.899 0.648 -14.697 1.00 98.50 279 LEU A N 1
ATOM 2145 C CA . LEU A 1 279 ? 20.030 0.956 -13.819 1.00 98.50 279 LEU A CA 1
ATOM 2146 C C . LEU A 1 279 ? 20.907 2.092 -14.362 1.00 98.50 279 LEU A C 1
ATOM 2148 O O . LEU A 1 279 ? 21.442 2.855 -13.567 1.00 98.50 279 LEU A O 1
ATOM 2152 N N . GLN A 1 280 ? 21.028 2.246 -15.686 1.00 97.75 280 GLN A N 1
ATOM 2153 C CA . GLN A 1 280 ? 21.670 3.426 -16.289 1.00 97.75 280 GLN A CA 1
ATOM 2154 C C . GLN A 1 280 ? 20.908 4.712 -15.972 1.00 97.75 280 GLN A C 1
ATOM 2156 O O . GLN A 1 280 ? 21.517 5.701 -15.571 1.00 97.75 280 GLN A O 1
ATOM 2161 N N . TYR A 1 281 ? 19.583 4.688 -16.111 1.00 98.38 281 TYR A N 1
ATOM 2162 C CA . TYR A 1 281 ? 18.734 5.818 -15.756 1.00 98.38 281 TYR A CA 1
ATOM 2163 C C . TYR A 1 281 ? 18.785 6.121 -14.251 1.00 98.38 281 TYR A C 1
ATOM 2165 O O . TYR A 1 281 ? 18.915 7.279 -13.867 1.00 98.38 281 TYR A O 1
ATOM 2173 N N . ALA A 1 282 ? 18.729 5.095 -13.396 1.00 97.12 282 ALA A N 1
ATOM 2174 C CA . ALA A 1 282 ? 18.773 5.266 -11.943 1.00 97.12 282 ALA A CA 1
ATOM 2175 C C . ALA A 1 282 ? 20.124 5.806 -11.435 1.00 97.12 282 ALA A C 1
ATOM 2177 O O . ALA A 1 282 ? 20.153 6.548 -10.458 1.00 97.12 282 ALA A O 1
ATOM 2178 N N . ASP A 1 283 ? 21.234 5.449 -12.087 1.00 96.44 283 ASP A N 1
ATOM 2179 C CA . ASP A 1 283 ? 22.575 5.962 -11.777 1.00 96.44 283 ASP A CA 1
ATOM 2180 C C . ASP A 1 283 ? 22.765 7.417 -12.235 1.00 96.44 283 ASP A C 1
ATOM 2182 O O . ASP A 1 283 ? 23.280 8.247 -11.487 1.00 96.44 283 ASP A O 1
ATOM 2186 N N . ASN A 1 284 ? 22.324 7.748 -13.455 1.00 95.19 284 ASN A N 1
ATOM 2187 C CA . ASN A 1 284 ? 22.480 9.082 -14.028 1.00 95.19 284 ASN A CA 1
ATOM 2188 C C . ASN A 1 284 ? 21.295 9.476 -14.922 1.00 95.19 284 ASN A C 1
ATOM 2190 O O . ASN A 1 284 ? 21.382 9.461 -16.154 1.00 95.19 284 ASN A O 1
ATOM 2194 N N . ALA A 1 285 ? 20.200 9.904 -14.293 1.00 94.88 285 ALA A N 1
ATOM 2195 C CA . ALA A 1 285 ? 18.996 10.328 -15.005 1.00 94.88 285 ALA A CA 1
ATOM 2196 C C . ALA A 1 285 ? 19.253 11.523 -15.943 1.00 94.88 285 ALA A C 1
ATOM 2198 O O . ALA A 1 285 ? 18.725 11.563 -17.051 1.00 94.88 285 ALA A O 1
ATOM 2199 N N . GLY A 1 286 ? 20.098 12.478 -15.530 1.00 94.69 286 GLY A N 1
ATOM 2200 C CA . GLY A 1 286 ? 20.393 13.687 -16.310 1.00 94.69 286 GLY A CA 1
ATOM 2201 C C . GLY A 1 286 ? 21.206 13.437 -17.585 1.00 94.69 286 GLY A C 1
ATOM 2202 O O . GLY A 1 286 ? 21.149 14.244 -18.509 1.00 94.69 286 GLY A O 1
ATOM 2203 N N . GLY A 1 287 ? 21.951 12.330 -17.646 1.00 93.56 287 GLY A N 1
ATOM 2204 C CA . GLY A 1 287 ? 22.725 11.919 -18.821 1.00 93.56 287 GLY A CA 1
ATOM 2205 C C . GLY A 1 287 ? 22.085 10.803 -19.650 1.00 93.56 287 GLY A C 1
ATOM 2206 O O . GLY A 1 287 ? 22.710 10.330 -20.597 1.00 93.56 287 GLY A O 1
ATOM 2207 N N . PHE A 1 288 ? 20.884 10.342 -19.294 1.00 96.81 288 PHE A N 1
ATOM 2208 C CA . PHE A 1 288 ? 20.239 9.216 -19.962 1.00 96.81 288 PHE A CA 1
ATOM 2209 C C . PHE A 1 288 ? 19.621 9.627 -21.308 1.00 96.81 288 PHE A C 1
ATOM 2211 O O . PHE A 1 288 ? 18.773 10.515 -21.370 1.00 96.81 288 PHE A O 1
ATOM 2218 N N . ASP A 1 289 ? 20.000 8.936 -22.388 1.00 96.06 289 ASP A N 1
ATOM 2219 C CA . ASP A 1 289 ? 19.452 9.157 -23.730 1.00 96.06 289 ASP A CA 1
ATOM 2220 C C . ASP A 1 289 ? 18.431 8.072 -24.117 1.00 96.06 289 ASP A C 1
ATOM 2222 O O . ASP A 1 289 ? 18.779 6.926 -24.434 1.00 96.06 289 ASP A O 1
ATOM 2226 N N . ALA A 1 290 ? 17.158 8.473 -24.161 1.00 94.94 290 ALA A N 1
ATOM 2227 C CA . ALA A 1 290 ? 16.019 7.649 -24.574 1.00 94.94 290 ALA A CA 1
ATOM 2228 C C . ALA A 1 290 ? 16.045 7.223 -26.059 1.00 94.94 290 ALA A C 1
ATOM 2230 O O . ALA A 1 290 ? 15.245 6.380 -26.484 1.00 94.94 290 ALA A O 1
ATOM 2231 N N . ASN A 1 291 ? 16.946 7.796 -26.860 1.00 96.06 291 ASN A N 1
ATOM 2232 C CA . ASN A 1 291 ? 17.136 7.482 -28.275 1.00 96.06 291 ASN A CA 1
ATOM 2233 C C . ASN A 1 291 ? 18.453 6.759 -28.570 1.00 96.06 291 ASN A C 1
ATOM 2235 O O . ASN A 1 291 ? 18.718 6.460 -29.737 1.00 96.06 291 ASN A O 1
ATOM 2239 N N . SER A 1 292 ? 19.226 6.425 -27.535 1.00 97.19 292 SER A N 1
ATOM 2240 C CA . SER A 1 292 ? 20.472 5.670 -27.652 1.00 97.19 292 SER A CA 1
ATOM 2241 C C . SER A 1 292 ? 20.284 4.334 -28.380 1.00 97.19 292 SER A C 1
ATOM 2243 O O . SER A 1 292 ? 19.194 3.756 -28.401 1.00 97.19 292 SER A O 1
ATOM 2245 N N . THR A 1 293 ? 21.364 3.783 -28.941 1.00 97.75 293 THR A N 1
ATOM 2246 C CA . THR A 1 293 ? 21.352 2.463 -29.602 1.00 97.75 293 THR A CA 1
ATOM 2247 C C . THR A 1 293 ? 20.791 1.359 -28.696 1.00 97.75 293 THR A C 1
ATOM 2249 O O . THR A 1 293 ? 20.047 0.490 -29.154 1.00 97.75 293 THR A O 1
ATOM 2252 N N . ASP A 1 294 ? 21.085 1.423 -27.397 1.00 97.38 294 ASP A N 1
ATOM 2253 C CA . ASP A 1 294 ? 20.575 0.489 -26.392 1.00 97.38 294 ASP A CA 1
ATOM 2254 C C . ASP A 1 294 ? 19.055 0.641 -26.192 1.00 97.38 294 ASP A C 1
ATOM 2256 O O . ASP A 1 294 ? 18.347 -0.366 -26.075 1.00 97.38 294 ASP A O 1
ATOM 2260 N N . ALA A 1 295 ? 18.527 1.870 -26.217 1.00 98.19 295 ALA A N 1
ATOM 2261 C CA . ALA A 1 295 ? 17.087 2.129 -26.175 1.00 98.19 295 ALA A CA 1
ATOM 2262 C C . ALA A 1 295 ? 16.381 1.681 -27.468 1.00 98.19 295 ALA A C 1
ATOM 2264 O O . ALA A 1 295 ? 15.304 1.087 -27.408 1.00 98.19 295 ALA A O 1
ATOM 2265 N N . GLN A 1 296 ? 16.996 1.878 -28.639 1.00 98.50 296 GLN A N 1
ATOM 2266 C CA . GLN A 1 296 ? 16.467 1.356 -29.909 1.00 98.50 296 GLN A CA 1
ATOM 2267 C C . GLN A 1 296 ? 16.431 -0.176 -29.922 1.00 98.50 296 GLN A C 1
ATOM 2269 O O . GLN A 1 296 ? 15.462 -0.776 -30.389 1.00 98.50 296 GLN A O 1
ATOM 2274 N N . THR A 1 297 ? 17.448 -0.817 -29.342 1.00 98.44 297 THR A N 1
ATOM 2275 C CA . THR A 1 297 ? 17.483 -2.274 -29.163 1.00 98.44 297 THR A CA 1
ATOM 2276 C C . THR A 1 297 ? 16.323 -2.747 -28.287 1.00 98.44 297 THR A C 1
ATOM 2278 O O . THR A 1 297 ? 15.653 -3.719 -28.637 1.00 98.44 297 THR A O 1
ATOM 2281 N N . LEU A 1 298 ? 16.019 -2.043 -27.188 1.00 98.69 298 LEU A N 1
ATOM 2282 C CA . LEU A 1 298 ? 14.848 -2.360 -26.365 1.00 98.69 298 LEU A CA 1
ATOM 2283 C C . LEU A 1 298 ? 13.547 -2.267 -27.175 1.00 98.69 298 LEU A C 1
ATOM 2285 O O . LEU A 1 298 ? 12.771 -3.220 -27.163 1.00 98.69 298 LEU A O 1
ATOM 2289 N N . LYS A 1 299 ? 13.330 -1.183 -27.931 1.00 98.62 299 LYS A N 1
ATOM 2290 C CA . LYS A 1 299 ? 12.126 -1.005 -28.770 1.00 98.62 299 LYS A CA 1
ATOM 2291 C C . LYS A 1 299 ? 11.956 -2.147 -29.781 1.00 98.62 299 LYS A C 1
ATOM 2293 O O . LYS A 1 299 ? 10.859 -2.680 -29.942 1.00 98.62 299 LYS A O 1
ATOM 2298 N N . GLN A 1 300 ? 13.046 -2.587 -30.415 1.00 98.31 300 GLN A N 1
ATOM 2299 C CA . GLN A 1 300 ? 13.037 -3.736 -31.333 1.00 98.31 300 GLN A CA 1
ATOM 2300 C C . GLN A 1 300 ? 12.684 -5.055 -30.633 1.00 98.31 300 GLN A C 1
ATOM 2302 O O . GLN A 1 300 ? 11.975 -5.887 -31.200 1.00 98.31 300 GLN A O 1
ATOM 2307 N N . LEU A 1 301 ? 13.179 -5.265 -29.411 1.00 98.44 301 LEU A N 1
ATOM 2308 C CA . LEU A 1 301 ? 12.867 -6.453 -28.616 1.00 98.44 301 LEU A CA 1
ATOM 2309 C C . LEU A 1 301 ? 11.406 -6.449 -28.146 1.00 98.44 301 LEU A C 1
ATOM 2311 O O . LEU A 1 301 ? 10.745 -7.480 -28.249 1.00 98.44 301 LEU A O 1
ATOM 2315 N N . GLN A 1 302 ? 10.895 -5.296 -27.705 1.00 98.06 302 GLN A N 1
ATOM 2316 C CA . GLN A 1 302 ? 9.494 -5.097 -27.321 1.00 98.06 302 GLN A CA 1
ATOM 2317 C C . GLN A 1 302 ? 8.548 -5.377 -28.494 1.00 98.06 302 GLN A C 1
ATOM 2319 O O . GLN A 1 302 ? 7.580 -6.118 -28.342 1.00 98.06 302 GLN A O 1
ATOM 2324 N N . ALA A 1 303 ? 8.859 -4.869 -29.692 1.00 97.38 303 ALA A N 1
ATOM 2325 C CA . ALA A 1 303 ? 8.012 -4.999 -30.884 1.00 97.38 303 ALA A CA 1
ATOM 2326 C C . ALA A 1 303 ? 7.662 -6.448 -31.276 1.00 97.38 303 ALA A C 1
ATOM 2328 O O . ALA A 1 303 ? 6.700 -6.665 -32.008 1.00 97.38 303 ALA A O 1
ATOM 2329 N N . LYS A 1 304 ? 8.412 -7.443 -30.786 1.00 96.25 304 LYS A N 1
ATOM 2330 C CA . LYS A 1 304 ? 8.137 -8.868 -31.021 1.00 96.25 304 LYS A CA 1
ATOM 2331 C C . LYS A 1 304 ? 6.910 -9.385 -30.270 1.00 96.25 304 LYS A C 1
ATOM 2333 O O . LYS A 1 304 ? 6.248 -10.293 -30.764 1.00 96.25 304 LYS A O 1
ATOM 2338 N N . HIS A 1 305 ? 6.639 -8.850 -29.081 1.00 95.19 305 HIS A N 1
ATOM 2339 C CA . HIS A 1 305 ? 5.650 -9.410 -28.153 1.00 95.19 305 HIS A CA 1
ATOM 2340 C C . HIS A 1 305 ? 4.617 -8.398 -27.662 1.00 95.19 305 HIS A C 1
ATOM 2342 O O . HIS A 1 305 ? 3.567 -8.812 -27.173 1.00 95.19 305 HIS A O 1
ATOM 2348 N N . PHE A 1 306 ? 4.894 -7.100 -27.806 1.00 96.94 306 PHE A N 1
ATOM 2349 C CA . PHE A 1 306 ? 4.030 -6.047 -27.294 1.00 96.94 306 PHE A CA 1
ATOM 2350 C C . PHE A 1 306 ? 2.582 -6.200 -27.804 1.00 96.94 306 PHE A C 1
ATOM 2352 O O . PHE A 1 306 ? 2.380 -6.417 -29.006 1.00 96.94 306 PHE A O 1
ATOM 2359 N N . PRO A 1 307 ? 1.562 -6.063 -26.935 1.00 95.69 307 PRO A N 1
ATOM 2360 C CA . PRO A 1 307 ? 0.165 -6.141 -27.352 1.00 95.69 307 PRO A CA 1
ATOM 2361 C C . PRO A 1 307 ? -0.177 -5.130 -28.453 1.00 95.69 307 PRO A C 1
ATOM 2363 O O . PRO A 1 307 ? 0.199 -3.962 -28.366 1.00 95.69 307 PRO A O 1
ATOM 2366 N N . LYS A 1 308 ? -0.940 -5.558 -29.469 1.00 93.50 308 LYS A N 1
ATOM 2367 C CA . LYS A 1 308 ? -1.349 -4.690 -30.593 1.00 93.50 308 LYS A CA 1
ATOM 2368 C C . LYS A 1 308 ? -2.191 -3.494 -30.146 1.00 93.50 308 LYS A C 1
ATOM 2370 O O . LYS A 1 308 ? -2.014 -2.406 -30.678 1.00 93.50 308 LYS A O 1
ATOM 2375 N N . ASP A 1 309 ? -3.056 -3.708 -29.157 1.00 92.81 309 ASP A N 1
ATOM 2376 C CA . ASP A 1 309 ? -3.919 -2.672 -28.575 1.00 92.81 309 ASP A CA 1
ATOM 2377 C C . ASP A 1 309 ? -3.156 -1.758 -27.592 1.00 92.81 309 ASP A C 1
ATOM 2379 O O . ASP A 1 309 ? -3.719 -0.807 -27.053 1.00 92.81 309 ASP A O 1
ATOM 2383 N N . GLY A 1 310 ? -1.870 -2.040 -27.354 1.00 96.31 310 GLY A N 1
ATOM 2384 C CA . GLY A 1 310 ? -1.032 -1.335 -26.395 1.00 96.31 310 GLY A CA 1
ATOM 2385 C C . GLY A 1 310 ? -1.273 -1.740 -24.938 1.00 96.31 310 GLY A C 1
ATOM 2386 O O . GLY A 1 310 ? -2.040 -2.649 -24.612 1.00 96.31 310 GLY A O 1
ATOM 2387 N N . ILE A 1 311 ? -0.567 -1.066 -24.033 1.00 97.25 311 ILE A N 1
ATOM 2388 C CA . ILE A 1 311 ? -0.666 -1.263 -22.584 1.00 97.25 311 ILE A CA 1
ATOM 2389 C C . ILE A 1 311 ? -1.231 0.028 -21.978 1.00 97.25 311 ILE A C 1
ATOM 2391 O O . ILE A 1 311 ? -0.517 1.029 -21.926 1.00 97.25 311 ILE A O 1
ATOM 2395 N N . PRO A 1 312 ? -2.504 0.050 -21.532 1.00 96.00 312 PRO A N 1
ATOM 2396 C CA . PRO A 1 312 ? -3.073 1.237 -20.905 1.00 96.00 312 PRO A CA 1
ATOM 2397 C C . PRO A 1 312 ? -2.434 1.525 -19.544 1.00 96.00 312 PRO A C 1
ATOM 2399 O O . PRO A 1 312 ? -2.317 0.621 -18.710 1.00 96.00 312 PRO A O 1
ATOM 2402 N N . VAL A 1 313 ? -2.090 2.793 -19.328 1.00 96.56 313 VAL A N 1
ATOM 2403 C CA . VAL A 1 313 ? -1.804 3.396 -18.023 1.00 96.56 313 VAL A CA 1
ATOM 2404 C C . VAL A 1 313 ? -3.148 3.791 -17.405 1.00 96.56 313 VAL A C 1
ATOM 2406 O O . VAL A 1 313 ? -3.869 4.591 -18.014 1.00 96.56 313 VAL A O 1
ATOM 2409 N N . PRO A 1 314 ? -3.532 3.236 -16.241 1.00 94.12 314 PRO A N 1
ATOM 2410 C CA . PRO A 1 314 ? -4.809 3.568 -15.624 1.00 94.12 314 PRO A CA 1
ATOM 2411 C C . PRO A 1 314 ? -4.867 5.050 -15.266 1.00 94.12 314 PRO A C 1
ATOM 2413 O O . PRO A 1 314 ? -3.855 5.628 -14.877 1.00 94.12 314 PRO A O 1
ATOM 2416 N N . GLU A 1 315 ? -6.053 5.647 -15.339 1.00 94.75 315 GLU A N 1
ATOM 2417 C CA . GLU A 1 315 ? -6.282 6.964 -14.749 1.00 94.75 315 GLU A CA 1
ATOM 2418 C C . GLU A 1 315 ? -6.424 6.805 -13.230 1.00 94.75 315 GLU A C 1
ATOM 2420 O O . GLU A 1 315 ? -7.454 6.332 -12.739 1.00 94.75 315 GLU A O 1
ATOM 2425 N N . SER A 1 316 ? -5.364 7.130 -12.490 1.00 93.75 316 SER A N 1
ATOM 2426 C CA . SER A 1 316 ? -5.366 7.166 -11.022 1.00 93.75 316 SER A CA 1
ATOM 2427 C C . SER A 1 316 ? -6.029 8.423 -10.484 1.00 93.75 316 SER A C 1
ATOM 2429 O O . SER A 1 316 ? -6.441 8.456 -9.323 1.00 93.75 316 SER A O 1
ATOM 2431 N N . ASP A 1 317 ? -6.207 9.430 -11.326 1.00 94.69 317 ASP A N 1
ATOM 2432 C CA . ASP A 1 317 ? -6.510 10.752 -10.852 1.00 94.69 317 ASP A CA 1
ATOM 2433 C C . ASP A 1 317 ? -8.015 11.021 -10.918 1.00 94.69 317 ASP A C 1
ATOM 2435 O O . ASP A 1 317 ? -8.734 10.645 -11.851 1.00 94.69 317 ASP A O 1
ATOM 2439 N N . LEU A 1 318 ? -8.522 11.662 -9.875 1.00 95.00 318 LEU A N 1
ATOM 2440 C CA . LEU A 1 318 ? -9.905 12.082 -9.761 1.00 95.00 318 LEU A CA 1
ATOM 2441 C C . LEU A 1 318 ? -9.968 13.594 -9.924 1.00 95.00 318 LEU A C 1
ATOM 2443 O O . LEU A 1 318 ? -9.231 14.331 -9.267 1.00 95.00 318 LEU A O 1
ATOM 2447 N N . LEU A 1 319 ? -10.906 14.080 -10.734 1.00 94.50 319 LEU A N 1
ATOM 2448 C CA . LEU A 1 319 ? -11.107 15.519 -10.883 1.00 94.50 319 LEU A CA 1
ATOM 2449 C C . LEU A 1 319 ? -11.338 16.182 -9.523 1.00 94.50 319 LEU A C 1
ATOM 2451 O O . LEU A 1 319 ? -12.007 15.616 -8.647 1.00 94.50 319 LEU A O 1
ATOM 2455 N N . ASN A 1 320 ? -10.773 17.379 -9.350 1.00 94.56 320 ASN A N 1
ATOM 2456 C CA . ASN A 1 320 ? -10.935 18.149 -8.127 1.00 94.56 320 ASN A CA 1
ATOM 2457 C C . ASN A 1 320 ? -12.415 18.418 -7.850 1.00 94.56 320 ASN A C 1
ATOM 2459 O O . ASN A 1 320 ? -13.170 18.845 -8.727 1.00 94.56 320 ASN A O 1
ATOM 2463 N N . ARG A 1 321 ? -12.800 18.231 -6.594 1.00 93.06 321 ARG A N 1
ATOM 2464 C CA . ARG A 1 321 ? -14.115 18.587 -6.082 1.00 93.06 321 ARG A CA 1
ATOM 2465 C C . ARG A 1 321 ? -13.938 19.615 -4.978 1.00 93.06 321 ARG A C 1
ATOM 2467 O O . ARG A 1 321 ? -13.056 19.465 -4.147 1.00 93.06 321 ARG A O 1
ATOM 2474 N N . ASP A 1 322 ? -14.793 20.631 -4.963 1.00 91.81 322 ASP A N 1
ATOM 2475 C CA . ASP A 1 322 ? -14.840 21.642 -3.908 1.00 91.81 322 ASP A CA 1
ATOM 2476 C C . ASP A 1 322 ? -16.139 21.483 -3.107 1.00 91.81 322 ASP A C 1
ATOM 2478 O O . ASP A 1 322 ? -17.169 22.032 -3.500 1.00 91.81 322 ASP A O 1
ATOM 2482 N N . PRO A 1 323 ? -16.139 20.704 -2.006 1.00 88.25 323 PRO A N 1
ATOM 2483 C CA . PRO A 1 323 ? -17.352 20.440 -1.236 1.00 88.25 323 PRO A CA 1
ATOM 2484 C C . PRO A 1 323 ? -17.946 21.702 -0.601 1.00 88.25 323 PRO A C 1
ATOM 2486 O O . PRO A 1 323 ? -19.159 21.767 -0.397 1.00 88.25 323 PRO A O 1
ATOM 2489 N N . ILE A 1 324 ? -17.103 22.692 -0.289 1.00 86.12 324 ILE A N 1
ATOM 2490 C CA . ILE A 1 324 ? -17.516 23.957 0.325 1.00 86.12 324 ILE A CA 1
ATOM 2491 C C . ILE A 1 324 ? -18.088 24.879 -0.755 1.00 86.12 324 ILE A C 1
ATOM 2493 O O . ILE A 1 324 ? -19.188 25.412 -0.592 1.00 86.12 324 ILE A O 1
ATOM 2497 N N . GLY A 1 325 ? -17.380 25.031 -1.876 1.00 82.50 325 GLY A N 1
ATOM 2498 C CA . GLY A 1 325 ? -17.811 25.850 -3.009 1.00 82.50 325 GLY A CA 1
ATOM 2499 C C . GLY A 1 325 ? -19.033 25.300 -3.749 1.00 82.50 325 GLY A C 1
ATOM 2500 O O . GLY A 1 325 ? -19.864 26.086 -4.201 1.00 82.50 325 GLY A O 1
ATOM 2501 N N . ASP A 1 326 ? -19.219 23.974 -3.808 1.00 79.00 326 ASP A N 1
ATOM 2502 C CA . ASP A 1 326 ? -20.382 23.320 -4.440 1.00 79.00 326 ASP A CA 1
ATOM 2503 C C . ASP A 1 326 ? -21.724 23.789 -3.832 1.00 79.00 326 ASP A C 1
ATOM 2505 O O . ASP A 1 326 ? -22.760 23.741 -4.502 1.00 79.00 326 ASP A O 1
ATOM 2509 N N . LYS A 1 327 ? -21.711 24.260 -2.577 1.00 72.88 327 LYS A N 1
ATOM 2510 C CA . LYS A 1 327 ? -22.888 24.779 -1.859 1.00 72.88 327 LYS A CA 1
ATOM 2511 C C . LYS A 1 327 ? -23.107 26.283 -2.052 1.00 72.88 327 LYS A C 1
ATOM 2513 O O . LYS A 1 327 ? -24.136 26.809 -1.631 1.00 72.88 327 LYS A O 1
ATOM 2518 N N . GLN A 1 328 ? -22.169 26.989 -2.678 1.00 76.94 328 GLN A N 1
ATOM 2519 C CA . GLN A 1 328 ? -22.203 28.443 -2.817 1.00 76.94 328 GLN A CA 1
ATOM 2520 C C . GLN A 1 328 ? -22.802 28.891 -4.162 1.00 76.94 328 GLN A C 1
ATOM 2522 O O . GLN A 1 328 ? -22.734 28.210 -5.187 1.00 76.94 328 GLN A O 1
ATOM 2527 N N . GLY A 1 329 ? -23.398 30.087 -4.165 1.00 78.31 329 GLY A N 1
ATOM 2528 C CA . GLY A 1 329 ? -23.949 30.728 -5.361 1.00 78.31 329 GLY A CA 1
ATOM 2529 C C . GLY A 1 3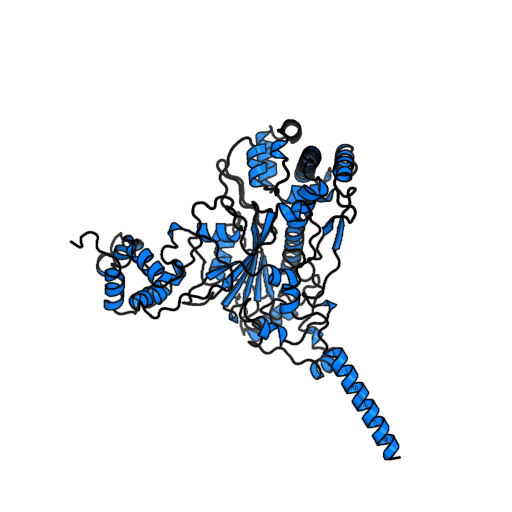29 ? -25.267 30.130 -5.879 1.00 78.31 329 GLY A C 1
ATOM 2530 O O . GLY A 1 329 ? -25.829 29.189 -5.326 1.00 78.31 329 GLY A O 1
ATOM 2531 N N . ILE A 1 330 ? -25.776 30.697 -6.980 1.00 79.12 330 ILE A N 1
ATOM 2532 C CA . ILE A 1 330 ? -27.105 30.368 -7.536 1.00 79.12 330 ILE A CA 1
ATOM 2533 C C . ILE A 1 330 ? -27.183 28.903 -7.997 1.00 79.12 330 ILE A C 1
ATOM 2535 O O . ILE A 1 330 ? -28.197 28.244 -7.784 1.00 79.12 330 ILE A O 1
ATOM 2539 N N . LYS A 1 331 ? -26.110 28.369 -8.602 1.00 75.69 331 LYS A N 1
ATOM 2540 C CA . LYS A 1 331 ? -26.055 26.965 -9.047 1.00 75.69 331 LYS A CA 1
ATOM 2541 C C . LYS A 1 331 ? -26.056 25.988 -7.866 1.00 75.69 331 LYS A C 1
ATOM 2543 O O . LYS A 1 331 ? -26.778 24.996 -7.924 1.00 75.69 331 LYS A O 1
ATOM 2548 N N . GLY A 1 332 ? -25.293 26.280 -6.809 1.00 73.31 332 GLY A N 1
ATOM 2549 C CA . GLY A 1 332 ? -25.283 25.484 -5.578 1.00 73.31 332 GLY A CA 1
ATOM 2550 C C . GLY A 1 332 ? -26.644 25.498 -4.883 1.00 73.31 332 GLY A C 1
ATOM 2551 O O . GLY A 1 332 ? -27.172 24.444 -4.536 1.00 73.31 332 GLY A O 1
ATOM 2552 N N . TRP A 1 333 ? -27.276 26.673 -4.800 1.00 77.38 333 TRP A N 1
ATOM 2553 C CA . TRP A 1 333 ? -28.631 26.814 -4.263 1.00 77.38 333 TRP A CA 1
ATOM 2554 C C . TRP A 1 333 ? -29.661 26.008 -5.066 1.00 77.38 333 TRP A C 1
ATOM 2556 O O . TRP A 1 333 ? -30.368 25.188 -4.487 1.00 77.38 333 TRP A O 1
ATOM 2566 N N . LEU A 1 334 ? -29.697 26.143 -6.398 1.00 77.19 334 LEU A N 1
ATOM 2567 C CA . LEU A 1 334 ? -30.597 25.350 -7.251 1.00 77.19 334 LEU A CA 1
ATOM 2568 C C . LEU A 1 334 ? -30.383 23.844 -7.066 1.00 77.19 334 LEU A C 1
ATOM 2570 O O . LEU A 1 334 ? -31.346 23.083 -7.041 1.00 77.19 334 LEU A O 1
ATOM 2574 N N . ARG A 1 335 ? -29.130 23.410 -6.902 1.00 73.69 335 ARG A N 1
ATOM 2575 C CA . ARG A 1 335 ? -28.800 22.004 -6.660 1.00 73.69 335 ARG A CA 1
ATOM 2576 C C . ARG A 1 335 ? -29.268 21.526 -5.283 1.00 73.69 335 ARG A C 1
ATOM 2578 O O . ARG A 1 335 ? -29.830 20.441 -5.192 1.00 73.69 335 ARG A O 1
ATOM 2585 N N . SER A 1 336 ? -29.124 22.338 -4.237 1.00 75.00 336 SER A N 1
ATOM 2586 C CA . SER A 1 336 ? -29.611 21.991 -2.890 1.00 75.00 336 SER A CA 1
ATOM 2587 C C . SER A 1 336 ? -31.128 21.772 -2.813 1.00 75.00 336 SER A C 1
ATOM 2589 O O . SER A 1 336 ? -31.600 21.080 -1.917 1.00 75.00 336 SER A O 1
ATOM 2591 N N . LEU A 1 337 ? -31.899 22.305 -3.771 1.00 77.81 337 LEU A N 1
ATOM 2592 C CA . LEU A 1 337 ? -33.342 22.058 -3.860 1.00 77.81 337 LEU A CA 1
ATOM 2593 C C . LEU A 1 337 ? -33.679 20.658 -4.395 1.00 77.81 337 LEU A C 1
ATOM 2595 O O . LEU A 1 337 ? -34.803 20.196 -4.209 1.00 77.81 337 LEU A O 1
ATOM 2599 N N . VAL A 1 338 ? -32.743 20.002 -5.089 1.00 74.75 338 VAL A N 1
ATOM 2600 C CA . VAL A 1 338 ? -33.005 18.767 -5.854 1.00 74.75 338 VAL A CA 1
ATOM 2601 C C . VAL A 1 338 ? -32.170 17.579 -5.380 1.00 74.75 338 VAL A C 1
ATOM 2603 O O . VAL A 1 338 ? -32.625 16.439 -5.471 1.00 74.75 338 VAL A O 1
ATOM 2606 N N . THR A 1 339 ? -30.987 17.837 -4.817 1.00 73.75 339 THR A N 1
ATOM 2607 C CA . THR A 1 339 ? -30.144 16.844 -4.145 1.00 73.75 339 THR A CA 1
ATOM 2608 C C . THR A 1 339 ? -30.088 17.142 -2.655 1.00 73.75 339 THR A C 1
ATOM 2610 O O . THR A 1 339 ? -29.607 18.203 -2.257 1.00 73.75 339 THR A O 1
ATOM 2613 N N . ARG A 1 340 ? -30.539 16.191 -1.832 1.00 82.81 340 ARG A N 1
ATOM 2614 C CA . ARG A 1 340 ? -30.393 16.279 -0.375 1.00 82.81 340 ARG A CA 1
ATOM 2615 C C . ARG A 1 340 ? -28.920 16.191 0.033 1.00 82.81 340 ARG A C 1
ATOM 2617 O O . ARG A 1 340 ? -28.141 15.499 -0.622 1.00 82.81 340 ARG A O 1
ATOM 2624 N N . ASP A 1 341 ? -28.570 16.825 1.147 1.00 79.56 341 ASP A N 1
ATOM 2625 C CA . ASP A 1 341 ? -27.274 16.616 1.791 1.00 79.56 341 ASP A CA 1
ATOM 2626 C C . ASP A 1 341 ? -27.185 15.200 2.391 1.00 79.56 341 ASP A C 1
ATOM 2628 O O . ASP A 1 341 ? -28.181 14.649 2.877 1.00 79.56 341 ASP A O 1
ATOM 2632 N N . ILE A 1 342 ? -25.979 14.625 2.360 1.00 84.62 342 ILE A N 1
ATOM 2633 C CA . ILE A 1 342 ? -25.648 13.397 3.092 1.00 84.62 342 ILE A CA 1
ATOM 2634 C C . ILE A 1 342 ? -25.608 13.748 4.576 1.00 84.62 342 ILE A C 1
ATOM 2636 O O . ILE A 1 342 ? -24.847 14.635 4.968 1.00 84.62 342 ILE A O 1
ATOM 2640 N N . GLN A 1 343 ? -26.409 13.061 5.388 1.00 86.06 343 GLN A N 1
ATOM 2641 C CA . GLN A 1 343 ? -26.297 13.193 6.837 1.00 86.06 343 GLN A CA 1
ATOM 2642 C C . GLN A 1 343 ? -25.191 12.276 7.346 1.00 86.06 343 GLN A C 1
ATOM 2644 O O . GLN A 1 343 ? -24.979 11.170 6.841 1.00 86.06 343 GLN A O 1
ATOM 2649 N N . PHE A 1 344 ? -24.485 12.752 8.361 1.00 87.81 344 PHE A N 1
ATOM 2650 C CA . PHE A 1 344 ? -23.466 11.969 9.033 1.00 87.81 344 PHE A CA 1
ATOM 2651 C C . PHE A 1 344 ? -24.062 10.663 9.586 1.00 87.81 344 PHE A C 1
ATOM 2653 O O . PHE A 1 344 ? -25.106 10.672 10.240 1.00 87.81 344 PHE A O 1
ATOM 2660 N N . GLY A 1 345 ? -23.411 9.540 9.287 1.00 86.44 345 GLY A N 1
ATOM 2661 C CA . GLY A 1 345 ? -23.842 8.193 9.659 1.00 86.44 345 GLY A CA 1
ATOM 2662 C C . GLY A 1 345 ? -24.701 7.460 8.620 1.00 86.44 345 GLY A C 1
ATOM 2663 O O . GLY A 1 345 ? -24.944 6.269 8.800 1.00 86.44 345 GLY A O 1
ATOM 2664 N N . GLU A 1 346 ? -25.138 8.105 7.528 1.00 85.88 346 GLU A N 1
ATOM 2665 C CA . GLU A 1 346 ? -25.996 7.469 6.504 1.00 85.88 346 GLU A CA 1
ATOM 2666 C C . GLU A 1 346 ? -25.261 6.531 5.530 1.00 85.88 346 GLU A C 1
ATOM 2668 O O . GLU A 1 346 ? -25.911 5.823 4.761 1.00 85.88 346 GLU A O 1
ATOM 2673 N N . GLY A 1 347 ? -23.926 6.561 5.505 1.00 85.50 347 GLY A N 1
ATOM 2674 C CA . GLY A 1 347 ? -23.119 5.792 4.556 1.00 85.50 347 GLY A CA 1
ATOM 2675 C C . GLY A 1 347 ? -22.861 4.344 4.955 1.00 85.50 347 GLY A C 1
ATOM 2676 O O . GLY A 1 347 ? -23.251 3.908 6.036 1.00 85.50 347 GLY A O 1
ATOM 2677 N N . ALA A 1 348 ? -22.140 3.617 4.097 1.00 86.06 348 ALA A N 1
ATOM 2678 C CA . ALA A 1 348 ? -21.667 2.268 4.408 1.00 86.06 348 ALA A CA 1
ATOM 2679 C C . ALA A 1 348 ? -20.835 2.271 5.694 1.00 86.06 348 ALA A C 1
ATOM 2681 O O . ALA A 1 348 ? -20.046 3.193 5.918 1.00 86.06 348 ALA A O 1
ATOM 2682 N N . LYS A 1 349 ? -20.993 1.233 6.515 1.00 84.06 349 LYS A N 1
ATOM 2683 C CA . LYS A 1 349 ? -20.128 1.008 7.682 1.00 84.06 349 LYS A CA 1
ATOM 2684 C C . LYS A 1 349 ? -18.875 0.204 7.342 1.00 84.06 349 LYS A C 1
ATOM 2686 O O . LYS A 1 349 ? -17.871 0.363 8.020 1.00 84.06 349 LYS A O 1
ATOM 2691 N N . ASP A 1 350 ? -18.955 -0.632 6.311 1.00 79.38 350 ASP A N 1
ATOM 2692 C CA . ASP A 1 350 ? -17.886 -1.507 5.831 1.00 79.38 350 ASP A CA 1
ATOM 2693 C C . ASP A 1 350 ? -18.133 -1.916 4.359 1.00 79.38 350 ASP A C 1
ATOM 2695 O O . ASP A 1 350 ? -19.103 -1.489 3.722 1.00 79.38 350 ASP A O 1
ATOM 2699 N N . ASN A 1 351 ? -17.258 -2.771 3.813 1.00 75.69 351 ASN A N 1
ATOM 2700 C CA . ASN A 1 351 ? -17.362 -3.339 2.456 1.00 75.69 351 ASN A CA 1
ATOM 2701 C C . ASN A 1 351 ? -18.510 -4.345 2.234 1.00 75.69 351 ASN A C 1
ATOM 2703 O O . ASN A 1 351 ? -18.692 -4.848 1.115 1.00 75.69 351 ASN A O 1
ATOM 2707 N N . GLU A 1 352 ? -19.282 -4.662 3.268 1.00 79.31 352 GLU A N 1
ATOM 2708 C CA . GLU A 1 352 ? -20.445 -5.542 3.179 1.00 79.31 352 GLU A CA 1
ATOM 2709 C C . GLU A 1 352 ? -21.759 -4.744 3.103 1.00 79.31 352 GLU A C 1
ATOM 2711 O O . GLU A 1 352 ? -22.722 -5.216 2.495 1.00 79.31 352 GLU A O 1
ATOM 2716 N N . ASP A 1 353 ? -21.792 -3.501 3.595 1.00 83.62 353 ASP A N 1
ATOM 2717 C CA . ASP A 1 353 ? -22.962 -2.611 3.518 1.00 83.62 353 ASP A CA 1
ATOM 2718 C C . ASP A 1 353 ? -23.009 -1.742 2.245 1.00 83.62 353 ASP A C 1
ATOM 2720 O O . ASP A 1 353 ? -23.180 -0.517 2.274 1.00 83.62 353 ASP A O 1
ATOM 2724 N N . LEU A 1 354 ? -22.912 -2.386 1.079 1.00 87.38 354 LEU A N 1
ATOM 2725 C CA . LEU A 1 354 ? -23.055 -1.699 -0.215 1.00 87.38 354 LEU A CA 1
ATOM 2726 C C . LEU A 1 354 ? -24.425 -1.017 -0.365 1.00 87.38 354 LEU A C 1
ATOM 2728 O O . LEU A 1 354 ? -24.553 -0.008 -1.057 1.00 87.38 354 LEU A O 1
ATOM 2732 N N . SER A 1 355 ? -25.448 -1.542 0.314 1.00 87.62 355 SER A N 1
ATOM 2733 C CA . SER A 1 355 ? -26.815 -1.028 0.238 1.00 87.62 355 SER A CA 1
ATOM 2734 C C . SER A 1 355 ? -26.946 0.387 0.802 1.00 87.62 355 SER A C 1
ATOM 2736 O O . SER A 1 355 ? -27.702 1.195 0.258 1.00 87.62 355 SER A O 1
ATOM 2738 N N . ALA A 1 356 ? -26.234 0.703 1.890 1.00 88.12 356 ALA A N 1
ATOM 2739 C CA . ALA A 1 356 ? -26.220 2.045 2.456 1.00 88.12 356 ALA A CA 1
ATOM 2740 C C . ALA A 1 356 ? -25.497 3.016 1.520 1.00 88.12 356 ALA A C 1
ATOM 2742 O O . ALA A 1 356 ? -26.013 4.099 1.247 1.00 88.12 356 ALA A O 1
ATOM 2743 N N . PHE A 1 357 ? -24.367 2.598 0.943 1.00 88.94 357 PHE A N 1
ATOM 2744 C CA . PHE A 1 357 ? -23.637 3.395 -0.043 1.00 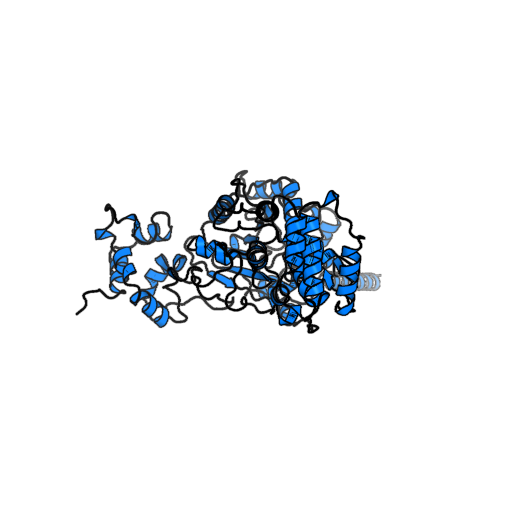88.94 357 PHE A CA 1
ATOM 2745 C C . PHE A 1 357 ? -24.489 3.747 -1.2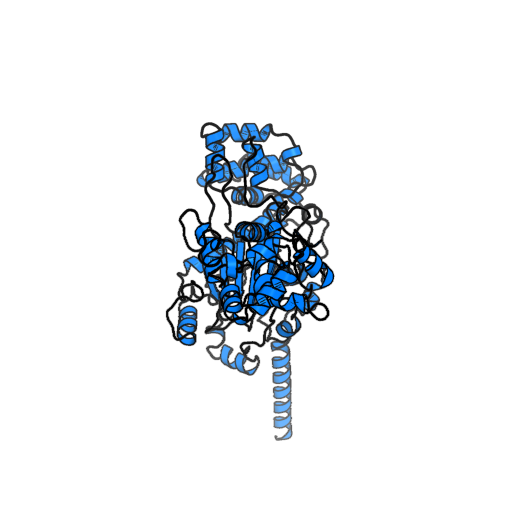73 1.00 88.94 357 PHE A C 1
ATOM 2747 O O . PHE A 1 357 ? -24.511 4.905 -1.694 1.00 88.94 357 PHE A O 1
ATOM 2754 N N . GLU A 1 358 ? -25.212 2.776 -1.835 1.00 89.00 358 GLU A N 1
ATOM 2755 C CA . GLU A 1 358 ? -26.039 2.957 -3.039 1.00 89.00 358 GLU A CA 1
ATOM 2756 C C . GLU A 1 358 ? -27.253 3.874 -2.813 1.00 89.00 358 GLU A C 1
ATOM 2758 O O . GLU A 1 358 ? -27.758 4.474 -3.761 1.00 89.00 358 GLU A O 1
ATOM 2763 N N . LYS A 1 359 ? -27.715 4.026 -1.565 1.00 88.69 359 LYS A N 1
ATOM 2764 C CA . LYS A 1 359 ? -28.813 4.942 -1.197 1.00 88.69 359 LYS A CA 1
ATOM 2765 C C . LYS A 1 359 ? -28.372 6.400 -1.072 1.00 88.69 359 LYS A C 1
ATOM 2767 O O . LYS A 1 359 ? -29.224 7.290 -0.956 1.00 88.69 359 LYS A O 1
ATOM 2772 N N . LEU A 1 360 ? -27.067 6.662 -1.033 1.00 88.12 360 LEU A N 1
ATOM 2773 C CA . LEU A 1 360 ? -26.558 8.022 -0.932 1.00 88.12 360 LEU A CA 1
ATOM 2774 C C . LEU A 1 360 ? -26.779 8.786 -2.246 1.00 88.12 360 LEU A C 1
ATOM 2776 O O . LEU A 1 360 ? -26.712 8.192 -3.322 1.00 88.12 360 LEU A O 1
ATOM 2780 N N . PRO A 1 361 ? -26.993 10.115 -2.183 1.00 85.12 361 PRO A N 1
ATOM 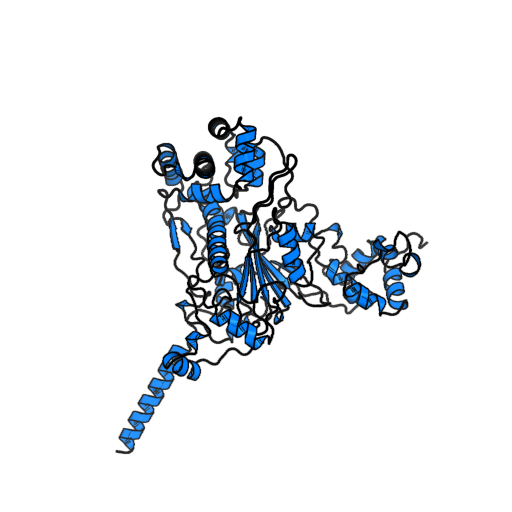2781 C CA . PRO A 1 361 ? -27.034 10.960 -3.368 1.00 85.12 361 PRO A CA 1
ATOM 2782 C C . PRO A 1 361 ? -25.824 10.700 -4.284 1.00 85.12 361 PRO A C 1
ATOM 2784 O O . PRO A 1 361 ? -24.682 10.690 -3.799 1.00 85.12 361 PRO A O 1
ATOM 2787 N N . PRO A 1 362 ? -26.042 10.488 -5.595 1.00 80.38 362 PRO A N 1
ATOM 2788 C CA . PRO A 1 362 ? -24.951 10.239 -6.522 1.00 80.38 362 PRO A CA 1
ATOM 2789 C C . PRO A 1 362 ? -24.079 11.488 -6.673 1.00 80.38 362 PRO A C 1
ATOM 2791 O O . PRO A 1 362 ? -24.540 12.632 -6.560 1.00 80.38 362 PRO A O 1
ATOM 2794 N N . LEU A 1 363 ? -22.798 11.268 -6.957 1.00 84.56 363 LEU A N 1
ATOM 2795 C CA . LEU A 1 363 ? -21.921 12.353 -7.373 1.00 84.56 363 LEU A CA 1
ATOM 2796 C C . LEU A 1 363 ? -22.188 12.689 -8.846 1.00 84.56 363 LEU A C 1
ATOM 2798 O O . LEU A 1 363 ? -22.810 11.930 -9.589 1.00 84.56 363 LEU A O 1
ATOM 2802 N N . ARG A 1 364 ? -21.722 13.868 -9.272 1.00 83.75 364 ARG A N 1
ATOM 2803 C CA . ARG A 1 364 ? -21.676 14.184 -10.705 1.00 83.75 364 ARG A CA 1
ATOM 2804 C C . ARG A 1 364 ? -20.774 13.163 -11.387 1.00 83.75 364 ARG A C 1
ATOM 2806 O O . ARG A 1 364 ? -19.739 12.829 -10.816 1.00 83.75 364 ARG A O 1
ATOM 2813 N N . LYS A 1 365 ? -21.128 12.738 -12.600 1.00 85.81 365 LYS A N 1
ATOM 2814 C CA . LYS A 1 365 ? -20.395 11.718 -13.361 1.00 85.81 365 LYS A CA 1
ATOM 2815 C C . LYS A 1 365 ? -18.889 11.981 -13.392 1.00 85.81 365 LYS A C 1
ATOM 2817 O O . LYS A 1 365 ? -18.100 11.069 -13.191 1.00 85.81 365 LYS A O 1
ATOM 2822 N N . GLU A 1 366 ? -18.494 13.233 -13.590 1.00 86.50 366 GLU A N 1
ATOM 2823 C CA . GLU A 1 366 ? -17.090 13.641 -13.702 1.00 86.50 366 GLU A CA 1
ATOM 2824 C C . GLU A 1 366 ? -16.335 13.565 -12.359 1.00 86.50 366 GLU A C 1
ATOM 2826 O O . GLU A 1 366 ? -15.112 13.491 -12.333 1.00 86.50 366 GLU A O 1
ATOM 2831 N N . LEU A 1 367 ? -17.053 13.593 -11.233 1.00 89.88 367 LEU A N 1
ATOM 2832 C CA . LEU A 1 367 ? -16.489 13.563 -9.879 1.00 89.88 367 LEU A CA 1
ATOM 2833 C C . LEU A 1 367 ? -16.635 12.201 -9.192 1.00 89.88 367 LEU A C 1
ATOM 2835 O O . LEU A 1 367 ? -16.049 12.012 -8.122 1.00 89.88 367 LEU A O 1
ATOM 2839 N N . ASP A 1 368 ? -17.439 11.303 -9.763 1.00 90.69 368 ASP A N 1
ATOM 2840 C CA . ASP A 1 368 ? -17.762 9.991 -9.213 1.00 90.69 368 ASP A CA 1
ATOM 2841 C C . ASP A 1 368 ? -16.654 8.972 -9.542 1.00 90.69 368 ASP A C 1
ATOM 2843 O O . ASP A 1 368 ? -16.425 8.692 -10.722 1.00 90.69 368 ASP A O 1
ATOM 2847 N N . PRO A 1 369 ? -15.978 8.383 -8.535 1.00 92.62 369 PRO A N 1
ATOM 2848 C CA . PRO A 1 369 ? -14.957 7.360 -8.764 1.00 92.62 369 PRO A CA 1
ATOM 2849 C C . PRO A 1 369 ? -15.468 6.096 -9.473 1.00 92.62 369 PRO A C 1
ATOM 2851 O O . PRO A 1 369 ? -14.660 5.358 -10.038 1.00 92.62 369 PRO A O 1
ATOM 2854 N N . LEU A 1 370 ? -16.781 5.836 -9.448 1.00 91.88 370 LEU A N 1
ATOM 2855 C CA . LEU A 1 370 ? -17.390 4.688 -10.127 1.00 91.88 370 LEU A CA 1
ATOM 2856 C C . LEU A 1 370 ? -17.484 4.880 -11.641 1.00 91.88 370 LEU A C 1
ATOM 2858 O O . LEU A 1 370 ? -17.622 3.907 -12.383 1.00 91.88 370 LEU A O 1
ATOM 2862 N N . THR A 1 371 ? -17.446 6.124 -12.118 1.00 90.50 371 THR A N 1
ATOM 2863 C CA . THR A 1 371 ? -17.483 6.405 -13.551 1.00 90.50 371 THR A CA 1
ATOM 2864 C C . THR A 1 371 ? -16.253 5.800 -14.214 1.00 90.50 371 THR A C 1
ATOM 2866 O O . THR A 1 371 ? -15.125 6.085 -13.814 1.00 90.50 371 THR A O 1
ATOM 2869 N N . LEU A 1 372 ? -16.459 4.985 -15.252 1.00 90.44 372 LEU A N 1
ATOM 2870 C CA . LEU A 1 372 ? -15.362 4.420 -16.035 1.00 90.44 372 LEU A CA 1
ATOM 2871 C C . LEU A 1 372 ? -14.491 5.545 -16.608 1.00 90.44 372 LEU A C 1
ATOM 2873 O O . LEU A 1 372 ? -14.989 6.425 -17.318 1.00 90.44 372 LEU A O 1
ATOM 2877 N N . ARG A 1 373 ? -13.194 5.498 -16.309 1.00 91.00 373 ARG A N 1
ATOM 2878 C CA . ARG A 1 373 ? -12.210 6.477 -16.769 1.00 91.00 373 ARG A CA 1
ATOM 2879 C C . ARG A 1 373 ? -11.449 5.926 -17.965 1.00 91.00 373 ARG A C 1
ATOM 2881 O O . ARG A 1 373 ? -11.072 4.756 -18.001 1.00 91.00 373 ARG A O 1
ATOM 2888 N N . THR A 1 374 ? -11.225 6.778 -18.959 1.00 92.62 374 THR A N 1
ATOM 2889 C CA . THR A 1 374 ? -10.319 6.448 -20.060 1.00 92.62 374 THR A CA 1
ATOM 2890 C C . THR A 1 374 ? -8.891 6.334 -19.527 1.00 92.62 374 THR A C 1
ATOM 2892 O O . THR A 1 374 ? -8.549 7.079 -18.612 1.00 92.62 374 THR A O 1
ATOM 2895 N N . PRO A 1 375 ? -8.043 5.456 -20.088 1.00 94.94 375 PRO A N 1
ATOM 2896 C CA . PRO A 1 375 ? -6.628 5.411 -19.727 1.00 94.94 375 PRO A CA 1
ATOM 2897 C C . PRO A 1 375 ? -5.959 6.785 -19.866 1.00 94.94 375 PRO A C 1
ATOM 2899 O O . PRO A 1 375 ? -6.220 7.492 -20.842 1.00 94.94 375 PRO A O 1
ATOM 2902 N N . LYS A 1 376 ? -5.062 7.124 -18.932 1.00 94.31 376 LYS A N 1
ATOM 2903 C CA . LYS A 1 376 ? -4.250 8.358 -18.956 1.00 94.31 376 LYS A CA 1
ATOM 2904 C C . LYS A 1 376 ? -3.351 8.396 -20.195 1.00 94.31 376 LYS A C 1
ATOM 2906 O O . LYS A 1 376 ? -3.158 9.436 -20.816 1.00 94.31 376 LYS A O 1
ATOM 2911 N N . GLN A 1 377 ? -2.848 7.225 -20.583 1.00 96.00 377 GLN A N 1
ATOM 2912 C CA . GLN A 1 377 ? -2.066 6.992 -21.793 1.00 96.00 377 GLN A CA 1
ATOM 2913 C C . GLN A 1 377 ? -2.204 5.526 -22.220 1.00 96.00 377 GLN A C 1
ATOM 2915 O O . GLN A 1 377 ? -2.481 4.653 -21.397 1.00 96.00 377 GLN A O 1
ATOM 2920 N N . VAL A 1 378 ? -1.978 5.237 -23.501 1.00 97.44 378 VAL A N 1
ATOM 2921 C CA . VAL A 1 378 ? -1.773 3.870 -23.997 1.00 97.44 378 VAL A CA 1
ATOM 2922 C C . VAL A 1 378 ? -0.345 3.764 -24.511 1.00 97.44 378 VAL A C 1
ATOM 2924 O O . VAL A 1 378 ? 0.020 4.448 -25.463 1.00 97.44 378 VAL A O 1
ATOM 2927 N N . LEU A 1 379 ? 0.459 2.929 -23.856 1.00 98.38 379 LEU A N 1
ATOM 2928 C CA . LEU A 1 379 ? 1.850 2.682 -24.224 1.00 98.38 379 LEU A CA 1
ATOM 2929 C C . LEU A 1 379 ? 1.933 1.673 -25.367 1.00 98.38 379 LEU A C 1
ATOM 2931 O O . LEU A 1 379 ? 1.105 0.766 -25.483 1.00 98.38 379 LEU A O 1
ATOM 2935 N N . THR A 1 380 ? 2.966 1.809 -26.182 1.00 98.19 380 THR A N 1
ATOM 2936 C CA . THR A 1 380 ? 3.258 1.015 -27.373 1.00 98.19 380 THR A CA 1
ATOM 2937 C C . THR A 1 380 ? 4.670 0.433 -27.299 1.00 98.19 380 THR A C 1
ATOM 2939 O O . THR A 1 380 ? 5.470 0.786 -26.438 1.00 98.19 380 THR A O 1
ATOM 2942 N N . ALA A 1 381 ? 5.028 -0.422 -28.260 1.00 97.69 381 ALA A N 1
ATOM 2943 C CA . ALA A 1 381 ? 6.377 -0.981 -28.349 1.00 97.69 381 ALA A CA 1
ATOM 2944 C C . ALA A 1 381 ? 7.495 0.067 -28.531 1.00 97.69 381 ALA A C 1
ATOM 2946 O O . ALA A 1 381 ? 8.664 -0.271 -28.342 1.00 97.69 381 ALA A O 1
ATOM 2947 N N . GLN A 1 382 ? 7.155 1.300 -28.928 1.00 97.81 382 GLN A N 1
ATOM 2948 C CA . GLN A 1 382 ? 8.114 2.394 -29.109 1.00 97.81 382 GLN A CA 1
ATOM 2949 C C . GLN A 1 382 ? 8.412 3.152 -27.814 1.00 97.81 382 GLN A C 1
ATOM 2951 O O . GLN A 1 382 ? 9.417 3.863 -27.743 1.00 97.81 382 GLN A O 1
ATOM 2956 N N . ASP A 1 383 ? 7.568 2.979 -26.801 1.00 98.06 383 ASP A N 1
ATOM 2957 C CA . ASP A 1 383 ? 7.704 3.629 -25.509 1.00 98.06 383 ASP A CA 1
ATOM 2958 C C . ASP A 1 383 ? 8.663 2.822 -24.627 1.00 98.06 383 ASP A C 1
ATOM 2960 O O . ASP A 1 383 ? 8.621 1.588 -24.586 1.00 98.06 383 ASP A O 1
ATOM 2964 N N . ILE A 1 384 ? 9.570 3.516 -23.937 1.00 97.94 384 ILE A N 1
ATOM 2965 C CA . ILE A 1 384 ? 10.563 2.894 -23.042 1.00 97.94 384 ILE A CA 1
ATOM 2966 C C . ILE A 1 384 ? 10.209 3.085 -21.569 1.00 97.94 384 ILE A C 1
ATOM 2968 O O . ILE A 1 384 ? 11.038 2.856 -20.700 1.00 97.94 384 ILE A O 1
ATOM 2972 N N . ASP A 1 385 ? 8.973 3.462 -21.280 1.00 98.19 385 ASP A N 1
ATOM 2973 C CA . ASP A 1 385 ? 8.391 3.660 -19.955 1.00 98.19 385 ASP A CA 1
ATOM 2974 C C . ASP A 1 385 ? 8.687 2.536 -18.951 1.00 98.19 385 ASP A C 1
ATOM 2976 O O . ASP A 1 385 ? 8.858 2.787 -17.757 1.00 98.19 385 ASP A O 1
ATOM 2980 N N . GLY A 1 386 ? 8.857 1.301 -19.436 1.00 98.06 386 GLY A N 1
ATOM 2981 C CA . GLY A 1 386 ? 9.259 0.162 -18.609 1.00 98.06 386 GLY A CA 1
ATOM 2982 C C . GLY A 1 386 ? 10.626 0.358 -17.949 1.00 98.06 386 GLY A C 1
ATOM 2983 O O . GLY A 1 386 ? 10.841 -0.125 -16.846 1.00 98.06 386 GLY A O 1
ATOM 2984 N N . VAL A 1 387 ? 11.528 1.120 -18.574 1.00 98.69 387 VAL A N 1
ATOM 2985 C CA . VAL A 1 387 ? 12.829 1.524 -18.019 1.00 98.69 387 VAL A CA 1
ATOM 2986 C C . VAL A 1 387 ? 12.643 2.396 -16.781 1.00 98.69 387 VAL A C 1
ATOM 2988 O O . VAL A 1 387 ? 13.230 2.110 -15.739 1.00 98.69 387 VAL A O 1
ATOM 2991 N N . TYR A 1 388 ? 11.813 3.437 -16.875 1.00 98.00 388 TYR A N 1
ATOM 2992 C CA . TYR A 1 388 ? 11.587 4.385 -15.780 1.00 98.00 388 TYR A CA 1
ATOM 2993 C C . TYR A 1 388 ? 10.821 3.739 -14.627 1.00 98.00 388 TYR A C 1
ATOM 2995 O O . TYR A 1 388 ? 11.176 3.919 -13.461 1.00 98.00 388 TYR A O 1
ATOM 3003 N N . GLY A 1 389 ? 9.817 2.927 -14.955 1.00 97.31 389 GLY A N 1
ATOM 3004 C CA . GLY A 1 389 ? 9.069 2.151 -13.974 1.00 97.31 389 GLY A CA 1
ATOM 3005 C C . GLY A 1 389 ? 9.926 1.105 -13.267 1.00 97.31 389 GLY A C 1
ATOM 3006 O O . GLY A 1 389 ? 9.833 0.935 -12.058 1.00 97.31 389 GLY A O 1
ATOM 3007 N N . LEU A 1 390 ? 10.821 0.427 -13.988 1.00 98.19 390 LEU A N 1
ATOM 3008 C CA . LEU A 1 390 ? 11.729 -0.540 -13.378 1.00 98.19 390 LEU A CA 1
ATOM 3009 C C . LEU A 1 390 ? 12.785 0.142 -12.498 1.00 98.19 390 LEU A C 1
ATOM 3011 O O . LEU A 1 390 ? 13.142 -0.387 -11.448 1.00 98.19 390 LEU A O 1
ATOM 3015 N N . ALA A 1 391 ? 13.254 1.326 -12.894 1.00 97.94 391 ALA A N 1
ATOM 3016 C CA . ALA A 1 391 ? 14.171 2.129 -12.095 1.00 97.94 391 ALA A CA 1
ATOM 3017 C C . ALA A 1 391 ? 13.546 2.561 -10.758 1.00 97.94 391 ALA A C 1
ATOM 3019 O O . ALA A 1 391 ? 14.233 2.528 -9.740 1.00 97.94 391 ALA A O 1
ATOM 3020 N N . SER A 1 392 ? 12.245 2.885 -10.725 1.00 95.75 392 SER A N 1
ATOM 3021 C CA . SER A 1 392 ? 11.549 3.327 -9.502 1.00 95.75 392 SER A CA 1
ATOM 3022 C C . SER A 1 392 ? 11.362 2.234 -8.440 1.00 95.75 392 SER A C 1
ATOM 3024 O O . SER A 1 392 ? 10.968 2.530 -7.310 1.00 95.75 392 SER A O 1
ATOM 3026 N N . PHE A 1 393 ? 11.654 0.970 -8.763 1.00 96.88 393 PHE A N 1
ATOM 3027 C CA . PHE A 1 393 ? 11.743 -0.099 -7.766 1.00 96.88 393 PHE A CA 1
ATOM 3028 C C . PHE A 1 393 ? 13.030 -0.041 -6.937 1.00 96.88 393 PHE A C 1
ATOM 3030 O O . PHE A 1 393 ? 13.055 -0.569 -5.826 1.00 96.88 393 PHE A O 1
ATOM 3037 N N . PHE A 1 394 ? 14.107 0.541 -7.469 1.00 97.31 394 PHE A N 1
ATOM 3038 C CA . PHE A 1 394 ? 15.398 0.604 -6.792 1.00 97.31 394 PHE A CA 1
ATOM 3039 C C . PHE A 1 394 ? 15.518 1.910 -6.012 1.00 97.31 394 PHE A C 1
ATOM 3041 O O . PHE A 1 394 ? 15.362 2.999 -6.559 1.00 97.31 394 PHE A O 1
ATOM 3048 N N . SER A 1 395 ? 15.842 1.804 -4.726 1.00 96.19 395 SER A N 1
ATOM 3049 C CA . SER A 1 395 ? 16.136 2.981 -3.910 1.00 96.19 395 SER A CA 1
ATOM 3050 C C . SER A 1 395 ? 17.527 3.531 -4.225 1.00 96.19 395 SER A C 1
ATOM 3052 O O . SER A 1 395 ? 18.402 2.820 -4.727 1.00 96.19 395 SER A O 1
ATOM 3054 N N . GLN A 1 396 ? 17.797 4.774 -3.826 1.00 95.44 396 GLN A N 1
ATOM 3055 C CA . GLN A 1 396 ? 19.151 5.327 -3.921 1.00 95.44 396 GLN A CA 1
ATOM 3056 C C . GLN A 1 396 ? 20.177 4.463 -3.164 1.00 95.44 396 GLN A C 1
ATOM 3058 O O . GLN A 1 396 ? 21.295 4.263 -3.639 1.00 95.44 396 GLN A O 1
ATOM 3063 N N . ALA A 1 397 ? 19.785 3.894 -2.016 1.00 96.75 397 ALA A N 1
ATOM 3064 C CA . ALA A 1 397 ? 20.640 3.000 -1.242 1.00 96.75 397 ALA A CA 1
ATOM 3065 C C . ALA A 1 397 ? 20.983 1.716 -2.018 1.00 96.75 397 ALA A C 1
ATOM 3067 O O . ALA A 1 397 ? 22.098 1.201 -1.887 1.00 96.75 397 ALA A O 1
ATOM 3068 N N . ASP A 1 398 ? 20.072 1.219 -2.859 1.00 97.88 398 ASP A N 1
ATOM 3069 C CA . ASP A 1 398 ? 20.323 0.074 -3.739 1.00 97.88 398 ASP A CA 1
ATOM 3070 C C . ASP A 1 398 ? 21.348 0.394 -4.802 1.00 97.88 398 ASP A C 1
ATOM 3072 O O . ASP A 1 398 ? 22.323 -0.345 -4.933 1.00 97.88 398 ASP A O 1
ATOM 3076 N N . ILE A 1 399 ? 21.167 1.512 -5.505 1.00 97.75 399 ILE A N 1
ATOM 3077 C CA . ILE A 1 399 ? 22.101 1.953 -6.541 1.00 97.75 399 ILE A CA 1
ATOM 3078 C C . ILE A 1 399 ? 23.494 2.138 -5.937 1.00 97.75 399 ILE A C 1
ATOM 3080 O O . ILE A 1 399 ? 24.457 1.545 -6.419 1.00 97.75 399 ILE A O 1
ATOM 3084 N N . THR A 1 400 ? 23.608 2.834 -4.803 1.00 97.00 400 THR A N 1
ATOM 3085 C CA . THR A 1 400 ? 24.886 2.986 -4.094 1.00 97.00 400 THR A CA 1
ATOM 3086 C C . THR A 1 400 ? 25.493 1.639 -3.688 1.00 97.00 400 THR A C 1
ATOM 3088 O O . THR A 1 400 ? 26.687 1.421 -3.896 1.00 97.00 400 THR A O 1
ATOM 3091 N N . THR A 1 401 ? 24.694 0.708 -3.158 1.00 97.38 401 THR A N 1
ATOM 3092 C CA . THR A 1 401 ? 25.174 -0.629 -2.760 1.00 97.38 401 THR A CA 1
ATOM 3093 C C . THR A 1 401 ? 25.681 -1.425 -3.965 1.00 97.38 401 THR A C 1
ATOM 3095 O O . THR A 1 401 ? 26.716 -2.090 -3.885 1.00 97.38 401 THR A O 1
ATOM 3098 N N . LEU A 1 402 ? 24.969 -1.356 -5.091 1.00 97.75 402 LEU A N 1
ATOM 3099 C CA . LEU A 1 402 ? 25.347 -2.010 -6.338 1.00 97.75 402 LEU A CA 1
ATOM 3100 C C . LEU A 1 402 ? 26.645 -1.426 -6.903 1.00 97.75 402 LEU A C 1
ATOM 3102 O O . LEU A 1 402 ? 27.538 -2.191 -7.261 1.00 97.75 402 LEU A O 1
ATOM 3106 N N . LEU A 1 403 ? 26.790 -0.100 -6.933 1.00 97.50 403 LEU A N 1
ATOM 3107 C CA . LEU A 1 403 ? 28.016 0.558 -7.392 1.00 97.50 403 LEU A CA 1
ATOM 3108 C C . LEU A 1 403 ? 29.208 0.188 -6.509 1.00 97.50 403 LEU A C 1
ATOM 3110 O O . LEU A 1 403 ? 30.249 -0.212 -7.026 1.00 97.50 403 LEU A O 1
ATOM 3114 N N . GLN A 1 404 ? 29.059 0.242 -5.183 1.00 96.31 404 GLN A N 1
ATOM 3115 C CA . GLN A 1 404 ? 30.117 -0.139 -4.241 1.00 96.31 404 GLN A CA 1
ATOM 3116 C C . GLN A 1 404 ? 30.580 -1.586 -4.450 1.00 96.31 404 GLN A C 1
ATOM 3118 O O . GLN A 1 404 ? 31.781 -1.852 -4.470 1.00 96.31 404 GLN A O 1
ATOM 3123 N N . ALA A 1 405 ? 29.648 -2.514 -4.685 1.00 95.81 405 ALA A N 1
ATOM 3124 C CA . ALA A 1 405 ? 29.968 -3.908 -4.990 1.00 95.81 405 ALA A CA 1
ATOM 3125 C C . ALA A 1 405 ? 30.696 -4.099 -6.339 1.00 95.81 405 ALA A C 1
ATOM 3127 O O . ALA A 1 405 ? 31.236 -5.174 -6.590 1.00 95.81 405 ALA A O 1
ATOM 3128 N N . ASN A 1 406 ? 30.721 -3.075 -7.196 1.00 96.69 406 ASN A N 1
ATOM 3129 C CA . ASN A 1 406 ? 31.307 -3.091 -8.537 1.00 96.69 406 ASN A CA 1
ATOM 3130 C C . ASN A 1 406 ? 32.376 -1.992 -8.717 1.00 96.69 406 ASN A C 1
ATOM 3132 O O . ASN A 1 406 ? 32.538 -1.437 -9.803 1.00 96.69 406 ASN A O 1
ATOM 3136 N N . GLY A 1 407 ? 33.117 -1.669 -7.650 1.00 95.19 407 GLY A N 1
ATOM 3137 C CA . GLY A 1 407 ? 34.255 -0.743 -7.712 1.00 95.19 407 GLY A CA 1
ATOM 3138 C C . GLY A 1 407 ? 33.872 0.729 -7.895 1.00 95.19 407 GLY A C 1
ATOM 3139 O O . GLY A 1 407 ? 34.686 1.508 -8.373 1.00 95.19 407 GLY A O 1
ATOM 3140 N N . GLY A 1 408 ? 32.642 1.108 -7.546 1.00 95.56 408 GLY A N 1
ATOM 3141 C CA . GLY A 1 408 ? 32.129 2.475 -7.667 1.00 95.56 408 GLY A CA 1
ATOM 3142 C C . GLY A 1 408 ? 31.649 2.853 -9.071 1.00 95.56 408 GLY A C 1
ATOM 3143 O O . GLY A 1 408 ? 31.340 4.017 -9.302 1.00 95.56 408 GLY A O 1
ATOM 3144 N N . HIS A 1 409 ? 31.574 1.899 -10.003 1.00 95.12 409 HIS A N 1
ATOM 3145 C CA . HIS A 1 409 ? 31.214 2.160 -11.396 1.00 95.12 409 HIS A CA 1
ATOM 3146 C C . HIS A 1 409 ? 30.066 1.265 -11.868 1.00 95.12 409 HIS A C 1
ATOM 3148 O O . HIS A 1 409 ? 29.988 0.086 -11.524 1.00 95.12 409 HIS A O 1
ATOM 3154 N N . LEU A 1 410 ? 29.202 1.813 -12.726 1.00 96.31 410 LEU A N 1
ATOM 3155 C CA . LEU A 1 410 ? 28.075 1.076 -13.292 1.00 96.31 410 LEU A CA 1
ATOM 3156 C C . LEU A 1 410 ? 28.504 0.080 -14.386 1.00 96.31 410 LEU A C 1
ATOM 3158 O O . LEU A 1 410 ? 27.914 -0.990 -14.523 1.00 96.31 410 LEU A O 1
ATOM 3162 N N . ALA A 1 411 ? 29.544 0.393 -15.165 1.00 96.62 411 ALA A N 1
ATOM 3163 C CA . ALA A 1 411 ? 29.932 -0.409 -16.330 1.00 96.62 411 ALA A CA 1
ATOM 3164 C C . ALA A 1 411 ? 30.207 -1.901 -16.016 1.00 96.62 411 ALA A C 1
ATOM 3166 O O . ALA A 1 411 ? 29.662 -2.751 -16.730 1.00 96.62 411 ALA A O 1
ATOM 3167 N N . PRO A 1 412 ? 30.950 -2.270 -14.949 1.00 97.38 412 PRO A N 1
ATOM 3168 C CA . PRO A 1 412 ? 31.130 -3.677 -14.581 1.00 97.38 412 PRO A CA 1
ATOM 3169 C C . PRO A 1 412 ? 29.812 -4.384 -14.229 1.00 97.38 412 PRO A C 1
ATOM 3171 O O . PRO A 1 412 ? 29.610 -5.538 -14.615 1.00 97.38 412 PRO A O 1
ATOM 3174 N N . LEU A 1 413 ? 28.879 -3.686 -13.569 1.00 97.50 413 LEU A N 1
ATOM 3175 C CA . LEU A 1 413 ? 27.554 -4.226 -13.257 1.00 97.50 413 LEU A CA 1
ATOM 3176 C C . LEU A 1 413 ? 26.752 -4.515 -14.532 1.00 97.50 413 LEU A C 1
ATOM 3178 O O . LEU A 1 413 ? 26.127 -5.569 -14.642 1.00 97.50 413 LEU A O 1
ATOM 3182 N N . LEU A 1 414 ? 26.798 -3.622 -15.523 1.00 97.56 414 LEU A N 1
ATOM 3183 C CA . LEU A 1 414 ? 26.116 -3.833 -16.803 1.00 97.56 414 LEU A CA 1
ATOM 3184 C C . LEU A 1 414 ? 26.686 -5.038 -17.561 1.00 97.56 414 LEU A C 1
ATOM 3186 O O . LEU A 1 414 ? 25.918 -5.816 -18.130 1.00 97.56 414 LEU A O 1
ATOM 3190 N N . VAL A 1 415 ? 28.010 -5.232 -17.542 1.00 96.94 415 VAL A N 1
ATOM 3191 C CA . VAL A 1 415 ? 28.652 -6.433 -18.110 1.00 96.94 415 VAL A CA 1
ATOM 3192 C C . VAL A 1 415 ? 28.167 -7.692 -17.391 1.00 96.94 415 VAL A C 1
ATOM 3194 O O . VAL A 1 415 ? 27.763 -8.650 -18.051 1.00 96.94 415 VAL A O 1
ATOM 3197 N N . LYS A 1 416 ? 28.119 -7.670 -16.053 1.00 96.81 416 LYS A N 1
ATOM 3198 C CA . LYS A 1 416 ? 27.587 -8.777 -15.248 1.00 96.81 416 LYS A CA 1
ATOM 3199 C C . LYS A 1 416 ? 26.145 -9.110 -15.635 1.00 96.81 416 LYS A C 1
ATOM 3201 O O . LYS A 1 416 ? 25.829 -10.276 -15.850 1.00 96.81 416 LYS A O 1
ATOM 3206 N N . ILE A 1 417 ? 25.281 -8.106 -15.792 1.00 97.81 417 ILE A N 1
ATOM 3207 C CA . ILE A 1 417 ? 23.881 -8.297 -16.208 1.00 97.81 417 ILE A CA 1
ATOM 3208 C C . ILE A 1 417 ? 23.786 -8.972 -17.578 1.00 97.81 417 ILE A C 1
ATOM 3210 O O . ILE A 1 417 ? 22.945 -9.852 -17.770 1.00 97.81 417 ILE A O 1
ATOM 3214 N N . SER A 1 418 ? 24.664 -8.627 -18.521 1.00 96.25 418 SER A N 1
ATOM 3215 C CA . SER A 1 418 ? 24.714 -9.279 -19.837 1.00 96.25 418 SER A CA 1
ATOM 3216 C C . SER A 1 418 ? 25.121 -10.754 -19.781 1.00 96.25 418 SER A C 1
ATOM 3218 O O . SER A 1 418 ? 24.808 -11.497 -20.704 1.00 96.25 418 SER A O 1
ATOM 3220 N N . GLN A 1 419 ? 25.773 -11.193 -18.703 1.00 96.81 419 GLN A N 1
ATOM 3221 C CA . GLN A 1 419 ? 26.251 -12.568 -18.520 1.00 96.81 419 GLN A CA 1
ATOM 3222 C C . GLN A 1 419 ? 25.337 -13.428 -17.634 1.00 96.81 419 GLN A C 1
ATOM 3224 O O . GLN A 1 419 ? 25.505 -14.644 -17.587 1.00 96.81 419 GLN A O 1
ATOM 3229 N N . LEU A 1 420 ? 24.363 -12.830 -16.936 1.00 98.19 420 LEU A N 1
ATOM 3230 C CA . LEU A 1 420 ? 23.407 -13.582 -16.116 1.00 98.19 420 LEU A CA 1
ATOM 3231 C C . LEU A 1 420 ? 22.610 -14.590 -16.968 1.00 98.19 420 LEU A C 1
ATOM 3233 O O . LEU A 1 420 ? 22.323 -14.308 -18.134 1.00 98.19 420 LEU A O 1
ATOM 3237 N N . PRO A 1 421 ? 22.218 -15.753 -16.425 1.00 97.88 421 PRO A N 1
ATOM 3238 C CA . PRO A 1 421 ? 21.437 -16.729 -17.178 1.00 97.88 421 PRO A CA 1
ATOM 3239 C C . PRO A 1 421 ? 20.021 -16.212 -17.460 1.00 97.88 421 PRO A C 1
ATOM 3241 O O . PRO A 1 421 ? 19.450 -15.460 -16.669 1.00 97.88 421 PRO A O 1
ATOM 3244 N N . ASP A 1 422 ? 19.419 -16.659 -18.565 1.00 97.69 422 ASP A N 1
ATOM 3245 C CA . ASP A 1 422 ? 18.065 -16.242 -18.969 1.00 97.69 422 ASP A CA 1
ATOM 3246 C C . ASP A 1 422 ? 16.985 -16.583 -17.930 1.00 97.69 422 ASP A C 1
ATOM 3248 O O . ASP A 1 422 ? 15.946 -15.929 -17.893 1.00 97.69 422 ASP A O 1
ATOM 3252 N N . THR A 1 423 ? 17.242 -17.545 -17.038 1.00 97.19 423 THR A N 1
ATOM 3253 C CA . THR A 1 423 ? 16.353 -17.907 -15.922 1.00 97.19 423 THR A CA 1
ATOM 3254 C C . THR A 1 423 ? 16.157 -16.774 -14.909 1.00 97.19 423 THR A C 1
ATOM 3256 O O . THR A 1 423 ? 15.106 -16.705 -14.270 1.00 97.19 423 THR A O 1
ATOM 3259 N N . VAL A 1 424 ? 17.117 -15.848 -14.782 1.00 97.88 424 VAL A N 1
ATOM 3260 C CA . VAL A 1 424 ? 16.960 -14.621 -13.974 1.00 97.88 424 VAL A CA 1
ATOM 3261 C C . VAL A 1 424 ? 15.864 -13.728 -14.557 1.00 97.88 424 VAL A C 1
ATOM 3263 O O . VAL A 1 424 ? 15.107 -13.109 -13.811 1.00 97.88 424 VAL A O 1
ATOM 3266 N N . PHE A 1 425 ? 15.746 -13.719 -15.884 1.00 98.44 425 PHE A N 1
ATOM 3267 C CA . PHE A 1 425 ? 14.800 -12.920 -16.659 1.00 98.44 425 PHE A CA 1
ATOM 3268 C C . PHE A 1 425 ? 13.608 -13.747 -17.153 1.00 98.44 425 PHE A C 1
ATOM 3270 O O . PHE A 1 425 ? 12.983 -13.391 -18.151 1.00 98.44 425 PHE A O 1
ATOM 3277 N N . ALA A 1 426 ? 13.280 -14.853 -16.481 1.00 97.56 426 ALA A N 1
ATOM 3278 C CA . ALA A 1 426 ? 12.067 -15.609 -16.772 1.00 97.56 426 ALA A CA 1
ATOM 3279 C C . ALA A 1 426 ? 10.814 -14.726 -16.613 1.00 97.56 426 ALA A C 1
ATOM 3281 O O . ALA A 1 426 ? 10.813 -13.764 -15.842 1.00 97.56 426 ALA A O 1
ATOM 3282 N N . ALA A 1 427 ? 9.738 -15.060 -17.329 1.00 97.62 427 ALA A N 1
ATOM 3283 C CA . ALA A 1 427 ? 8.458 -14.372 -17.199 1.00 97.62 427 ALA A CA 1
ATOM 3284 C C . ALA A 1 427 ? 7.820 -14.665 -15.832 1.00 97.62 427 ALA A C 1
ATOM 3286 O O . ALA A 1 427 ? 7.166 -15.685 -15.631 1.00 97.62 427 ALA A O 1
ATOM 3287 N N . LYS A 1 428 ? 8.050 -13.764 -14.883 1.00 97.12 428 LYS A N 1
ATOM 3288 C CA . LYS A 1 428 ? 7.467 -13.744 -13.539 1.00 97.12 428 LYS A CA 1
ATOM 3289 C C . LYS A 1 428 ? 7.391 -12.296 -13.048 1.00 97.12 428 LYS A C 1
ATOM 3291 O O . LYS A 1 428 ? 8.140 -11.469 -13.585 1.00 97.12 428 LYS A O 1
ATOM 3296 N N . PRO A 1 429 ? 6.536 -11.986 -12.058 1.00 97.50 429 PRO A N 1
ATOM 3297 C CA . PRO A 1 429 ? 6.486 -10.654 -11.471 1.00 97.50 429 PRO A CA 1
ATOM 3298 C C . PRO A 1 429 ? 7.882 -10.163 -11.087 1.00 97.50 429 PRO A C 1
ATOM 3300 O O . PRO A 1 429 ? 8.692 -10.913 -10.528 1.00 97.50 429 PRO A O 1
ATOM 3303 N N . PHE A 1 430 ? 8.182 -8.916 -11.428 1.00 98.25 430 PHE A N 1
ATOM 3304 C CA . PHE A 1 430 ? 9.434 -8.294 -11.040 1.00 98.25 430 PHE A CA 1
ATOM 3305 C C . PHE A 1 430 ? 9.440 -8.047 -9.528 1.00 98.25 430 PHE A C 1
ATOM 3307 O O . PHE A 1 430 ? 8.518 -7.431 -8.996 1.00 98.25 430 PHE A O 1
ATOM 3314 N N . SER A 1 431 ? 10.503 -8.501 -8.862 1.00 97.38 431 SER A N 1
ATOM 3315 C CA . SER A 1 431 ? 10.797 -8.204 -7.460 1.00 97.38 431 SER A CA 1
ATOM 3316 C C . SER A 1 431 ? 12.165 -7.541 -7.377 1.00 97.38 431 SER A C 1
ATOM 3318 O O . SER A 1 431 ? 13.178 -8.119 -7.794 1.00 97.38 431 SER A O 1
ATOM 3320 N N . ARG A 1 432 ? 12.182 -6.338 -6.799 1.00 97.12 432 ARG A N 1
ATOM 3321 C CA . ARG A 1 432 ? 13.391 -5.587 -6.461 1.00 97.12 432 ARG A CA 1
ATOM 3322 C C . ARG A 1 432 ? 14.335 -6.451 -5.636 1.00 97.12 432 ARG A C 1
ATOM 3324 O O . ARG A 1 432 ? 15.502 -6.581 -5.987 1.00 97.12 432 ARG A O 1
ATOM 3331 N N . VAL A 1 433 ? 13.851 -7.051 -4.554 1.00 97.06 433 VAL A N 1
ATOM 3332 C CA . VAL A 1 433 ? 14.671 -7.803 -3.599 1.00 97.06 433 VAL A CA 1
ATOM 3333 C C . VAL A 1 433 ? 15.287 -9.037 -4.249 1.00 97.06 433 VAL A C 1
ATOM 3335 O O . VAL A 1 433 ? 16.493 -9.254 -4.112 1.00 97.06 433 VAL A O 1
ATOM 3338 N N . ALA A 1 434 ? 14.507 -9.806 -5.016 1.00 96.62 434 ALA A N 1
ATOM 3339 C CA . ALA A 1 434 ? 15.034 -10.953 -5.752 1.00 96.62 434 ALA A CA 1
ATOM 3340 C C . ALA A 1 434 ? 16.116 -10.523 -6.758 1.00 96.62 434 ALA A C 1
ATOM 3342 O O . ALA A 1 434 ? 17.162 -11.166 -6.861 1.00 96.62 434 ALA A O 1
ATOM 3343 N N . MET A 1 435 ? 15.899 -9.409 -7.465 1.00 98.19 435 MET A N 1
ATOM 3344 C CA . MET A 1 435 ? 16.886 -8.878 -8.402 1.00 98.19 435 MET A CA 1
ATOM 3345 C C . MET A 1 435 ? 18.146 -8.383 -7.681 1.00 98.19 435 MET A C 1
ATOM 3347 O O . MET A 1 435 ? 19.254 -8.737 -8.076 1.00 98.19 435 MET A O 1
ATOM 3351 N N . MET A 1 436 ? 18.007 -7.643 -6.580 1.00 98.00 436 MET A N 1
ATOM 3352 C CA . MET A 1 436 ? 19.126 -7.170 -5.759 1.00 98.00 436 MET A CA 1
ATOM 3353 C C . MET A 1 436 ? 20.002 -8.321 -5.259 1.00 98.00 436 MET A C 1
ATOM 3355 O O . MET A 1 436 ? 21.228 -8.240 -5.344 1.00 98.00 436 MET A O 1
ATOM 3359 N N . GLN A 1 437 ? 19.403 -9.417 -4.789 1.00 96.81 437 GLN A N 1
ATOM 3360 C CA . GLN A 1 437 ? 20.147 -10.599 -4.338 1.00 96.81 437 GLN A CA 1
ATOM 3361 C C . GLN A 1 437 ? 20.953 -11.244 -5.479 1.00 96.81 437 GLN A C 1
ATOM 3363 O O . GLN A 1 437 ? 22.121 -11.598 -5.287 1.00 96.81 437 GLN A O 1
ATOM 3368 N N . VAL A 1 438 ? 20.379 -11.326 -6.686 1.00 97.50 438 VAL A N 1
ATOM 3369 C CA . VAL A 1 438 ? 21.078 -11.819 -7.887 1.00 97.50 438 VAL A CA 1
ATOM 3370 C C . VAL A 1 438 ? 22.223 -10.883 -8.288 1.00 97.50 438 VAL A C 1
ATOM 3372 O O . VAL A 1 438 ? 23.354 -11.333 -8.490 1.00 97.50 438 VAL A O 1
ATOM 3375 N N . LEU A 1 439 ? 21.968 -9.574 -8.366 1.00 97.69 439 LEU A N 1
ATOM 3376 C CA . LEU A 1 439 ? 22.963 -8.578 -8.773 1.00 97.69 439 LEU A CA 1
ATOM 3377 C C . LEU A 1 439 ? 24.124 -8.470 -7.778 1.00 97.69 439 LEU A C 1
ATOM 3379 O O . LEU A 1 439 ? 25.266 -8.260 -8.191 1.00 97.69 439 LEU A O 1
ATOM 3383 N N . LEU A 1 440 ? 23.874 -8.699 -6.488 1.00 96.25 440 LEU A N 1
ATOM 3384 C CA . LEU A 1 440 ? 24.901 -8.755 -5.445 1.00 96.25 440 LEU A CA 1
ATOM 3385 C C . LEU A 1 440 ? 25.542 -10.142 -5.290 1.00 96.25 440 LEU A C 1
ATOM 3387 O O . LEU A 1 440 ? 26.522 -10.265 -4.559 1.00 96.25 440 LEU A O 1
ATOM 3391 N N . ALA A 1 441 ? 25.022 -11.168 -5.977 1.00 94.62 441 ALA A N 1
ATOM 3392 C CA . ALA A 1 441 ? 25.413 -12.574 -5.821 1.00 94.62 441 ALA A CA 1
ATOM 3393 C C . ALA A 1 441 ? 25.426 -13.038 -4.348 1.00 94.62 441 ALA A C 1
ATOM 3395 O O . ALA A 1 441 ? 26.292 -13.807 -3.929 1.00 94.62 441 ALA A O 1
ATOM 3396 N N . LYS A 1 442 ? 24.485 -12.529 -3.543 1.00 92.56 442 LYS A N 1
ATOM 3397 C CA . LYS A 1 442 ? 24.416 -12.782 -2.102 1.00 92.56 442 LYS A CA 1
ATOM 3398 C C . LYS A 1 442 ? 22.980 -12.652 -1.606 1.00 92.56 442 LYS A C 1
ATOM 3400 O O . LYS A 1 442 ? 22.318 -11.651 -1.878 1.00 92.56 442 LYS A O 1
ATOM 3405 N N . ASN A 1 443 ? 22.543 -13.616 -0.799 1.00 92.69 443 ASN A N 1
ATOM 3406 C CA . ASN A 1 443 ? 21.289 -13.501 -0.061 1.00 92.69 443 ASN A CA 1
ATOM 3407 C C . ASN A 1 443 ? 21.432 -12.435 1.029 1.00 92.69 443 ASN A C 1
ATOM 3409 O O . ASN A 1 443 ? 22.404 -12.430 1.788 1.00 92.69 443 ASN A O 1
ATOM 3413 N N . ARG A 1 444 ? 20.463 -11.528 1.082 1.00 93.12 444 ARG A N 1
ATOM 3414 C CA . ARG A 1 444 ? 20.363 -10.479 2.095 1.00 93.12 444 ARG A CA 1
ATOM 3415 C C . ARG A 1 444 ? 18.997 -10.540 2.740 1.00 93.12 444 ARG A C 1
ATOM 3417 O O . ARG A 1 444 ? 18.010 -10.783 2.040 1.00 93.12 444 ARG A O 1
ATOM 3424 N N . ASP A 1 445 ? 18.975 -10.286 4.038 1.00 94.44 445 ASP A N 1
ATOM 3425 C CA . ASP A 1 445 ? 17.749 -10.243 4.815 1.00 94.44 445 ASP A CA 1
ATOM 3426 C C . ASP A 1 445 ? 16.855 -9.112 4.316 1.00 94.44 445 ASP A C 1
ATOM 3428 O O . ASP A 1 445 ? 17.318 -8.044 3.909 1.00 94.44 445 ASP A O 1
ATOM 3432 N N . TYR A 1 446 ? 15.554 -9.350 4.337 1.00 95.38 446 TYR A N 1
ATOM 3433 C CA . TYR A 1 446 ? 14.564 -8.340 4.021 1.00 95.38 446 TYR A CA 1
ATOM 3434 C C . TYR A 1 446 ? 13.275 -8.666 4.762 1.00 95.38 446 TYR A C 1
ATOM 3436 O O . TYR A 1 446 ? 12.839 -9.819 4.785 1.00 95.38 446 TYR A O 1
ATOM 3444 N N . CYS A 1 447 ? 12.671 -7.643 5.364 1.00 88.56 447 CYS A N 1
ATOM 3445 C CA . CYS A 1 447 ? 11.485 -7.779 6.207 1.00 88.56 447 CYS A CA 1
ATOM 3446 C C . CYS A 1 447 ? 10.324 -8.488 5.507 1.00 88.56 447 CYS A C 1
ATOM 3448 O O . CYS A 1 447 ? 9.580 -9.246 6.130 1.00 88.56 447 CYS A O 1
ATOM 3450 N N . CYS A 1 448 ? 10.164 -8.203 4.214 1.00 93.75 448 CYS A N 1
ATOM 3451 C CA . CYS A 1 448 ? 8.844 -8.157 3.614 1.00 93.75 448 CYS A CA 1
ATOM 3452 C C . CYS A 1 448 ? 8.683 -9.104 2.415 1.00 93.75 448 CYS A C 1
ATOM 3454 O O . CYS A 1 448 ? 8.010 -8.785 1.443 1.00 93.75 448 CYS A O 1
ATOM 3456 N N . LEU A 1 449 ? 9.341 -10.270 2.480 1.00 93.00 449 LEU A N 1
ATOM 3457 C CA . LEU A 1 449 ? 9.143 -11.384 1.537 1.00 93.00 449 LEU A CA 1
ATOM 3458 C C . LEU A 1 449 ? 8.840 -12.725 2.215 1.00 93.00 449 LEU A C 1
ATOM 3460 O O . LEU A 1 449 ? 8.261 -13.613 1.585 1.00 93.00 449 LEU A O 1
ATOM 3464 N N . ASN A 1 450 ? 9.287 -12.915 3.461 1.00 93.62 450 ASN A N 1
ATOM 3465 C CA . ASN A 1 450 ? 9.136 -14.186 4.155 1.00 93.62 450 ASN A CA 1
ATOM 3466 C C . ASN A 1 450 ? 7.790 -14.258 4.886 1.00 93.62 450 ASN A C 1
ATOM 3468 O O . ASN A 1 450 ? 7.517 -13.451 5.771 1.00 93.62 450 ASN A O 1
ATOM 3472 N N . THR A 1 451 ? 6.981 -15.259 4.545 1.00 96.06 451 THR A N 1
ATOM 3473 C CA . THR A 1 451 ? 5.657 -15.484 5.130 1.00 96.06 451 THR A CA 1
ATOM 3474 C C . THR A 1 451 ? 5.608 -16.689 6.073 1.00 96.06 451 THR A C 1
ATOM 3476 O O . THR A 1 451 ? 4.521 -17.056 6.510 1.00 96.06 451 THR A O 1
ATOM 3479 N N . THR A 1 452 ? 6.736 -17.348 6.373 1.00 94.69 452 THR A N 1
ATOM 3480 C CA . THR A 1 452 ? 6.748 -18.605 7.151 1.00 94.69 452 THR A CA 1
ATOM 3481 C C . THR A 1 452 ? 6.220 -18.452 8.571 1.00 94.69 452 THR A C 1
ATOM 3483 O O . THR A 1 452 ? 5.689 -19.408 9.114 1.00 94.69 452 THR A O 1
ATOM 3486 N N . GLU A 1 453 ? 6.362 -17.270 9.172 1.00 93.62 453 GLU A N 1
ATOM 3487 C CA . GLU A 1 453 ? 5.891 -16.983 10.535 1.00 93.62 453 GLU A CA 1
ATOM 3488 C C . GLU A 1 453 ? 4.572 -16.197 10.560 1.00 93.62 453 GLU A C 1
ATOM 3490 O O . GLU A 1 453 ? 4.210 -15.599 11.580 1.00 93.62 453 GLU A O 1
ATOM 3495 N N . MET A 1 454 ? 3.858 -16.153 9.434 1.00 95.94 454 MET A N 1
ATOM 3496 C CA . MET A 1 454 ? 2.618 -15.398 9.300 1.00 95.94 454 MET A CA 1
ATOM 3497 C C . MET A 1 454 ? 1.395 -16.298 9.379 1.00 95.94 454 MET A C 1
ATOM 3499 O O . MET A 1 454 ? 1.360 -17.399 8.833 1.00 95.94 454 MET A O 1
ATOM 3503 N N . SER A 1 455 ? 0.352 -15.789 10.020 1.00 94.88 455 SER A N 1
ATOM 3504 C CA . SER A 1 455 ? -0.956 -16.434 10.022 1.00 94.88 455 SER A CA 1
ATOM 3505 C C . SER A 1 455 ? -1.554 -16.495 8.613 1.00 94.88 455 SER A C 1
ATOM 3507 O O . SER A 1 455 ? -1.255 -15.627 7.782 1.00 94.88 455 SER A O 1
ATOM 3509 N N . PRO A 1 456 ? -2.427 -17.479 8.324 1.00 94.19 456 PRO A N 1
ATOM 3510 C CA . PRO A 1 456 ? -3.190 -17.516 7.078 1.00 94.19 456 PRO A CA 1
ATOM 3511 C C . PRO A 1 456 ? -3.946 -16.198 6.831 1.00 94.19 456 PRO A C 1
ATOM 3513 O O . PRO A 1 456 ? -4.448 -15.610 7.793 1.00 94.19 456 PRO A O 1
ATOM 3516 N N . PRO A 1 457 ? -4.034 -15.720 5.575 1.00 94.88 457 PRO A N 1
ATOM 3517 C CA . PRO A 1 457 ? -4.787 -14.514 5.274 1.00 94.88 457 PRO A CA 1
ATOM 3518 C C . PRO A 1 457 ? -6.286 -14.837 5.326 1.00 94.88 457 PRO A C 1
ATOM 3520 O O . PRO A 1 457 ? -6.704 -15.962 5.048 1.00 94.88 457 PRO A O 1
ATOM 3523 N N . VAL A 1 458 ? -7.105 -13.850 5.676 1.00 92.25 458 VAL A N 1
ATOM 3524 C CA . VAL A 1 458 ? -8.558 -14.018 5.808 1.00 92.25 458 VAL A CA 1
ATOM 3525 C C . VAL A 1 458 ? -9.250 -13.095 4.820 1.00 92.25 458 VAL A C 1
ATOM 3527 O O . VAL A 1 458 ? -8.879 -11.932 4.712 1.00 92.25 458 VAL A O 1
ATOM 3530 N N . VAL A 1 459 ? -10.254 -13.599 4.108 1.00 91.69 459 VAL A N 1
ATOM 3531 C CA . VAL A 1 459 ? -11.090 -12.794 3.207 1.00 91.69 459 VAL A CA 1
ATOM 3532 C C . VAL A 1 459 ? -12.218 -12.100 3.981 1.00 91.69 459 VAL A C 1
ATOM 3534 O O . VAL A 1 459 ? -12.699 -12.616 4.995 1.00 91.69 459 VAL A O 1
ATOM 3537 N N . SER A 1 460 ? -12.644 -10.926 3.512 1.00 89.00 460 SER A N 1
ATOM 3538 C CA . SER A 1 460 ? -13.832 -10.226 4.011 1.00 89.00 460 SER A CA 1
ATOM 3539 C C . SER A 1 460 ? -15.086 -11.094 3.876 1.00 89.00 460 SER A C 1
ATOM 3541 O O . SER A 1 460 ? -15.153 -12.008 3.055 1.00 89.00 460 SER A O 1
ATOM 3543 N N . GLY A 1 461 ? -16.085 -10.819 4.713 1.00 83.44 461 GLY A N 1
ATOM 3544 C CA . GLY A 1 461 ? -17.352 -11.552 4.743 1.00 83.44 461 GLY A CA 1
ATOM 3545 C C . GLY A 1 461 ? -17.354 -12.788 5.647 1.00 83.44 461 GLY A C 1
ATOM 3546 O O . GLY A 1 461 ? -18.422 -13.322 5.936 1.00 83.44 461 GLY A O 1
ATOM 3547 N N . VAL A 1 462 ? -16.200 -13.223 6.171 1.00 80.25 462 VAL A N 1
ATOM 3548 C CA . VAL A 1 462 ? -16.168 -14.246 7.231 1.00 80.25 462 VAL A CA 1
ATOM 3549 C C . VAL A 1 462 ? -16.707 -13.622 8.526 1.00 80.25 462 VAL A C 1
ATOM 3551 O O . VAL A 1 462 ? -16.075 -12.686 9.036 1.00 80.25 462 VAL A O 1
ATOM 3554 N N . PRO A 1 463 ? -17.837 -14.097 9.083 1.00 78.69 463 PRO A N 1
ATOM 3555 C CA . PRO A 1 463 ? -18.425 -13.502 10.278 1.00 78.69 463 PRO A CA 1
ATOM 3556 C C . PRO A 1 463 ? -17.501 -13.660 11.499 1.00 78.69 463 PRO A C 1
ATOM 3558 O O . PRO A 1 463 ? -16.680 -14.583 11.545 1.00 78.69 463 PRO A O 1
ATOM 3561 N N . PRO A 1 464 ? -17.601 -12.766 12.499 1.00 82.31 464 PRO A N 1
ATOM 3562 C CA . PRO A 1 464 ? -16.897 -12.951 13.761 1.00 82.31 464 PRO A CA 1
ATOM 3563 C C . PRO A 1 464 ? -17.389 -14.220 14.471 1.00 82.31 464 PRO A C 1
ATOM 3565 O O . PRO A 1 464 ? -18.517 -14.668 14.264 1.00 82.31 464 PRO A O 1
ATOM 3568 N N . LEU A 1 465 ? -16.543 -14.784 15.340 1.00 88.75 465 LEU A N 1
ATOM 3569 C CA . LEU A 1 465 ? -16.961 -15.885 16.206 1.00 88.75 465 LEU A CA 1
ATOM 3570 C C . LEU A 1 465 ? -18.058 -15.384 17.145 1.00 88.75 465 LEU A C 1
ATOM 3572 O O . LEU A 1 465 ? -17.845 -14.417 17.875 1.00 88.75 465 LEU A O 1
ATOM 3576 N N . VAL A 1 466 ? -19.203 -16.058 17.141 1.00 90.12 466 VAL A N 1
ATOM 3577 C CA . VAL A 1 466 ? -20.283 -15.804 18.095 1.00 90.12 466 VAL A CA 1
ATOM 3578 C C . VAL A 1 466 ? -20.234 -16.901 19.145 1.00 90.12 466 VAL A C 1
ATOM 3580 O O . VAL A 1 466 ? -20.417 -18.063 18.804 1.00 90.12 466 VAL A O 1
ATOM 3583 N N . ILE A 1 467 ? -19.989 -16.528 20.399 1.00 93.56 467 ILE A N 1
ATOM 3584 C CA . ILE A 1 467 ? -19.904 -17.468 21.520 1.00 93.56 467 ILE A CA 1
ATOM 3585 C C . ILE A 1 467 ? -21.318 -17.756 22.028 1.00 93.56 467 ILE A C 1
ATOM 3587 O O . ILE A 1 467 ? -22.031 -16.844 22.450 1.00 93.56 467 ILE A O 1
ATOM 3591 N N . LYS A 1 468 ? -21.740 -19.017 21.961 1.00 94.44 468 LYS A N 1
ATOM 3592 C CA . LYS A 1 468 ? -23.052 -19.494 22.424 1.00 94.44 468 LYS A CA 1
ATOM 3593 C C . LYS A 1 468 ? -22.947 -20.754 23.269 1.00 94.44 468 LYS A C 1
ATOM 3595 O O . LYS A 1 468 ? -23.733 -20.912 24.201 1.00 94.44 468 LYS A O 1
ATOM 3600 N N . HIS A 1 469 ? -22.030 -21.657 22.931 1.00 95.31 469 HIS A N 1
ATOM 3601 C CA . HIS A 1 469 ? -21.971 -23.000 23.511 1.00 95.31 469 HIS A CA 1
ATOM 3602 C C . HIS A 1 469 ? -20.818 -23.188 24.504 1.00 95.31 469 HIS A C 1
ATOM 3604 O O . HIS A 1 469 ? -20.900 -24.071 25.359 1.00 95.31 469 HIS A O 1
ATOM 3610 N N . LYS A 1 470 ? -19.780 -22.353 24.422 1.00 95.31 470 LYS A N 1
ATOM 3611 C CA . LYS A 1 470 ? -18.571 -22.363 25.253 1.00 95.31 470 LYS A CA 1
ATOM 3612 C C . LYS A 1 470 ? -18.440 -21.043 26.019 1.00 95.31 470 LYS A C 1
ATOM 3614 O O . LYS A 1 470 ? -17.615 -20.201 25.656 1.00 95.31 470 LYS A O 1
ATOM 3619 N N . PRO A 1 471 ? -19.260 -20.806 27.061 1.00 94.12 471 PRO A N 1
ATOM 3620 C CA . PRO A 1 471 ? -19.234 -19.554 27.821 1.00 94.12 471 PRO A CA 1
ATOM 3621 C C . PRO A 1 471 ? -17.861 -19.243 28.440 1.00 94.12 471 PRO A C 1
ATOM 3623 O O . PRO A 1 471 ? -17.550 -18.075 28.667 1.00 94.12 471 PRO A O 1
ATOM 3626 N N . GLU A 1 472 ? -17.012 -20.250 28.657 1.00 93.69 472 GLU A N 1
ATOM 3627 C CA . GLU A 1 472 ? -15.617 -20.085 29.075 1.00 93.69 472 GLU A CA 1
ATOM 3628 C C . GLU A 1 472 ? -14.786 -19.225 28.106 1.00 93.69 472 GLU A C 1
ATOM 3630 O O . GLU A 1 472 ? -13.848 -18.550 28.527 1.00 93.69 472 GLU A O 1
ATOM 3635 N N . LEU A 1 473 ? -15.155 -19.173 26.821 1.00 96.38 473 LEU A N 1
ATOM 3636 C CA . LEU A 1 473 ? -14.489 -18.333 25.827 1.00 96.38 473 LEU A CA 1
ATOM 3637 C C . LEU A 1 473 ? -14.805 -16.845 25.987 1.00 96.38 473 LEU A C 1
ATOM 3639 O O . LEU A 1 473 ? -14.063 -16.024 25.449 1.00 96.38 473 LEU A O 1
ATOM 3643 N N . GLN A 1 474 ? -15.870 -16.474 26.707 1.00 95.06 474 GLN A N 1
ATOM 3644 C CA . GLN A 1 474 ? -16.315 -15.081 26.778 1.00 95.06 474 GLN A CA 1
ATOM 3645 C C . GLN A 1 474 ? -15.239 -14.177 27.389 1.00 95.06 474 GLN A C 1
ATOM 3647 O O . GLN A 1 474 ? -14.908 -13.143 26.820 1.00 95.06 474 GLN A O 1
ATOM 3652 N N . ALA A 1 475 ? -14.601 -14.614 28.476 1.00 94.81 475 ALA A N 1
ATOM 3653 C CA . ALA A 1 475 ? -13.516 -13.850 29.085 1.00 94.81 475 ALA A CA 1
ATOM 3654 C C . ALA A 1 475 ? -12.302 -13.719 28.139 1.00 94.81 475 ALA A C 1
ATOM 3656 O O . ALA A 1 475 ? -11.678 -12.663 28.049 1.00 94.81 475 ALA A O 1
ATOM 3657 N N . PHE A 1 476 ? -11.980 -14.754 27.356 1.00 96.12 476 PHE A N 1
ATOM 3658 C CA . PHE A 1 476 ? -10.933 -14.644 26.335 1.00 96.12 476 PHE A CA 1
ATOM 3659 C C . PHE A 1 476 ? -11.319 -13.678 25.210 1.00 96.12 476 PHE A C 1
ATOM 3661 O O . PHE A 1 476 ? -10.458 -12.940 24.725 1.00 96.12 476 PHE A O 1
ATOM 3668 N N . ALA A 1 477 ? -12.594 -13.633 24.823 1.00 94.12 477 ALA A N 1
ATOM 3669 C CA . ALA A 1 477 ? -13.093 -12.656 23.863 1.00 94.12 477 ALA A CA 1
ATOM 3670 C C . ALA A 1 477 ? -12.949 -11.221 24.371 1.00 94.12 477 ALA A C 1
ATOM 3672 O O . ALA A 1 477 ? -12.453 -10.362 23.639 1.00 94.12 477 ALA A O 1
ATOM 3673 N N . ASP A 1 478 ? -13.291 -10.992 25.635 1.00 92.38 478 ASP A N 1
ATOM 3674 C CA . ASP A 1 478 ? -13.285 -9.664 26.247 1.00 92.38 478 ASP A CA 1
ATOM 3675 C C . ASP A 1 478 ? -11.863 -9.120 26.475 1.00 92.38 478 ASP A C 1
ATOM 3677 O O . ASP A 1 478 ? -11.636 -7.909 26.380 1.00 92.38 478 ASP A O 1
ATOM 3681 N N . TYR A 1 479 ? -10.892 -10.000 26.759 1.00 94.31 479 TYR A N 1
ATOM 3682 C CA . TYR A 1 479 ? -9.562 -9.582 27.225 1.00 94.31 479 TYR A CA 1
ATOM 3683 C C . TYR A 1 479 ? -8.389 -10.003 26.333 1.00 94.31 479 TYR A C 1
ATOM 3685 O O . TYR A 1 479 ? -7.311 -9.425 26.452 1.00 94.31 479 TYR A O 1
ATOM 3693 N N . CYS A 1 480 ? -8.549 -10.986 25.446 1.00 94.88 480 CYS A N 1
ATOM 3694 C CA . CYS A 1 480 ? -7.420 -11.573 24.713 1.00 94.88 480 CYS A CA 1
ATOM 3695 C C . CYS A 1 480 ? -7.594 -11.590 23.190 1.00 94.88 480 CYS A C 1
ATOM 3697 O O . CYS A 1 480 ? -6.598 -11.475 22.470 1.00 94.88 480 CYS A O 1
ATOM 3699 N N . PHE A 1 481 ? -8.823 -11.701 22.673 1.00 95.06 481 PHE A N 1
ATOM 3700 C CA . PHE A 1 481 ? -9.052 -11.836 21.227 1.00 95.06 481 PHE A CA 1
ATOM 3701 C C . PHE A 1 481 ? -8.511 -10.651 20.434 1.00 95.06 481 PHE A C 1
ATOM 3703 O O . PHE A 1 481 ? -7.958 -10.864 19.360 1.00 95.06 481 PHE A O 1
ATOM 3710 N N . ALA A 1 482 ? -8.588 -9.437 20.985 1.00 92.19 482 ALA A N 1
ATOM 3711 C CA . ALA A 1 482 ? -8.090 -8.230 20.328 1.00 92.19 482 ALA A CA 1
ATOM 3712 C C . ALA A 1 482 ? -6.607 -8.316 19.918 1.00 92.19 482 ALA A C 1
ATOM 3714 O O . ALA A 1 482 ? -6.208 -7.697 18.936 1.00 92.19 482 ALA A O 1
ATOM 3715 N N . CYS A 1 483 ? -5.801 -9.103 20.640 1.00 92.25 483 CYS A N 1
ATOM 3716 C CA . CYS A 1 483 ? -4.382 -9.292 20.344 1.00 92.25 483 CYS A CA 1
ATOM 3717 C C . CYS A 1 483 ? -4.078 -10.659 19.717 1.00 92.25 483 CYS A C 1
ATOM 3719 O O . CYS A 1 483 ? -3.113 -10.771 18.965 1.00 92.25 483 CYS A O 1
ATOM 3721 N N . HIS A 1 484 ? -4.859 -11.698 20.027 1.00 94.75 484 HIS A N 1
ATOM 3722 C CA . HIS A 1 484 ? -4.495 -13.090 19.730 1.00 94.75 484 HIS A CA 1
ATOM 3723 C C . HIS A 1 484 ? -5.379 -13.800 18.703 1.00 94.75 484 HIS A C 1
ATOM 3725 O O . HIS A 1 484 ? -5.050 -14.911 18.281 1.00 94.75 484 HIS A O 1
ATOM 3731 N N . ARG A 1 485 ? -6.496 -13.199 18.285 1.00 93.06 485 ARG A N 1
ATOM 3732 C CA . ARG A 1 485 ? -7.389 -13.778 17.277 1.00 93.06 485 ARG A CA 1
ATOM 3733 C C . ARG A 1 485 ? -7.290 -12.991 15.976 1.00 93.06 485 ARG A C 1
ATOM 3735 O O . ARG A 1 485 ? -7.677 -11.834 15.913 1.00 93.06 485 ARG A O 1
ATOM 3742 N N . GLY A 1 486 ? -6.796 -13.639 14.926 1.00 90.62 486 GLY A N 1
ATOM 3743 C CA . GLY A 1 486 ? -6.522 -12.996 13.640 1.00 90.62 486 GLY A CA 1
ATOM 3744 C C . GLY A 1 486 ? -5.216 -12.195 13.619 1.00 90.62 486 GLY A C 1
ATOM 3745 O O . GLY A 1 486 ? -5.045 -11.348 12.747 1.00 90.62 486 GLY A O 1
ATOM 3746 N N . ASN A 1 487 ? -4.296 -12.441 14.561 1.00 94.44 487 ASN A N 1
ATOM 3747 C CA . ASN A 1 487 ? -3.006 -11.753 14.575 1.00 94.44 487 ASN A CA 1
ATOM 3748 C C . ASN A 1 487 ? -2.181 -12.162 13.338 1.00 94.44 487 ASN A C 1
ATOM 3750 O O . ASN A 1 487 ? -2.065 -13.362 13.072 1.00 94.44 487 ASN A O 1
ATOM 3754 N N . PRO A 1 488 ? -1.578 -11.221 12.592 1.00 93.75 488 PRO A N 1
ATOM 3755 C CA . PRO A 1 488 ? -0.773 -11.549 11.415 1.00 93.75 488 PRO A CA 1
ATOM 3756 C C . PRO A 1 488 ? 0.489 -12.358 11.748 1.00 93.75 488 PRO A C 1
ATOM 3758 O O . PRO A 1 488 ? 0.963 -13.107 10.899 1.00 93.75 488 PRO A O 1
ATOM 3761 N N . ALA A 1 489 ? 1.010 -12.281 12.976 1.00 95.38 489 ALA A N 1
ATOM 3762 C CA . ALA A 1 489 ? 2.081 -13.146 13.457 1.00 95.38 489 ALA A CA 1
ATOM 3763 C C . ALA A 1 489 ? 1.528 -14.496 13.946 1.00 95.38 489 ALA A C 1
ATOM 3765 O O . ALA A 1 489 ? 0.795 -14.560 14.938 1.00 95.38 489 ALA A O 1
ATOM 3766 N N . GLN A 1 490 ? 1.951 -15.595 13.315 1.00 94.81 490 GLN A N 1
ATOM 3767 C CA . GLN A 1 490 ? 1.459 -16.946 13.609 1.00 94.81 490 GLN A CA 1
ATOM 3768 C C . GLN A 1 490 ? 1.633 -17.322 15.084 1.00 94.81 490 GLN A C 1
ATOM 3770 O O . GLN A 1 490 ? 0.720 -17.869 15.699 1.00 94.81 490 GLN A O 1
ATOM 3775 N N . ARG A 1 491 ? 2.779 -16.968 15.682 1.00 94.31 491 ARG A N 1
ATOM 3776 C CA . ARG A 1 491 ? 3.092 -17.258 17.095 1.00 94.31 491 ARG A CA 1
ATOM 3777 C C . ARG A 1 491 ? 2.099 -16.638 18.089 1.00 94.31 491 ARG A C 1
ATOM 3779 O O . ARG A 1 491 ? 2.012 -17.107 19.220 1.00 94.31 491 ARG A O 1
ATOM 3786 N N . LEU A 1 492 ? 1.389 -15.579 17.690 1.00 94.56 492 LEU A N 1
ATOM 3787 C CA . LEU A 1 492 ? 0.416 -14.865 18.522 1.00 94.56 492 LEU A CA 1
ATOM 3788 C C . LEU A 1 492 ? -1.030 -15.224 18.182 1.00 94.56 492 LEU A C 1
ATOM 3790 O O . LEU A 1 492 ? -1.912 -14.900 18.967 1.00 94.56 492 LEU A O 1
ATOM 3794 N N . ASN A 1 493 ? -1.277 -15.907 17.063 1.00 94.69 493 ASN A N 1
ATOM 3795 C CA . ASN A 1 493 ? -2.612 -16.214 16.554 1.00 94.69 493 ASN A CA 1
ATOM 3796 C C . ASN A 1 493 ? -3.215 -17.514 17.124 1.00 94.69 493 ASN A C 1
ATOM 3798 O O . ASN A 1 493 ? -3.949 -18.235 16.450 1.00 94.69 493 ASN A O 1
ATOM 3802 N N . PHE A 1 494 ? -2.885 -17.854 18.369 1.00 94.19 494 PHE A N 1
ATOM 3803 C CA . PHE A 1 494 ? -3.315 -19.100 19.011 1.00 94.19 494 PHE A CA 1
ATOM 3804 C C . PHE A 1 494 ? -4.762 -19.053 19.538 1.00 94.19 494 PHE A C 1
ATOM 3806 O O . PHE A 1 494 ? -5.203 -19.990 20.189 1.00 94.19 494 PHE A O 1
ATOM 3813 N N . MET A 1 495 ? -5.517 -17.983 19.258 1.00 95.06 495 MET A N 1
ATOM 3814 C CA . MET A 1 495 ? -6.972 -17.917 19.479 1.00 95.06 495 MET A CA 1
ATOM 3815 C C . MET A 1 495 ? -7.758 -17.901 18.157 1.00 95.06 495 MET A C 1
ATOM 3817 O O . MET A 1 495 ? -8.924 -17.500 18.116 1.00 95.06 495 MET A O 1
ATOM 3821 N N . ALA A 1 496 ? -7.124 -18.307 17.051 1.00 92.38 496 ALA A N 1
ATOM 3822 C CA . ALA A 1 496 ? -7.787 -18.560 15.774 1.00 92.38 496 ALA A CA 1
ATOM 3823 C C . ALA A 1 496 ? -8.678 -19.815 15.824 1.00 92.38 496 ALA A C 1
ATOM 3825 O O . ALA A 1 496 ? -8.616 -20.602 16.763 1.00 92.38 496 ALA A O 1
ATOM 3826 N N . GLY A 1 497 ? -9.519 -19.994 14.806 1.00 90.62 497 GLY A N 1
ATOM 3827 C CA . GLY A 1 497 ? -10.436 -21.133 14.681 1.00 90.62 497 GLY A CA 1
ATOM 3828 C C . GLY A 1 497 ? -11.752 -20.714 14.036 1.00 90.62 497 GLY A C 1
ATOM 3829 O O . GLY A 1 497 ? -12.166 -19.562 14.207 1.00 90.62 497 GLY A O 1
ATOM 3830 N N . ALA A 1 498 ? -12.383 -21.609 13.276 1.00 90.19 498 ALA A N 1
ATOM 3831 C CA . ALA A 1 498 ? -13.661 -21.326 12.622 1.00 90.19 498 ALA A CA 1
ATOM 3832 C C . ALA A 1 498 ? -14.842 -21.505 13.589 1.00 90.19 498 ALA A C 1
ATOM 3834 O O . ALA A 1 498 ? -15.843 -20.800 13.469 1.00 90.19 498 ALA A O 1
ATOM 3835 N N . THR A 1 499 ? -14.700 -22.411 14.558 1.00 93.81 499 THR A N 1
ATOM 3836 C CA . THR A 1 499 ? -15.728 -22.775 15.544 1.00 93.81 499 THR A CA 1
ATOM 3837 C C . THR A 1 499 ? -15.297 -22.459 16.978 1.00 93.81 499 THR A C 1
ATOM 3839 O O . THR A 1 499 ? -14.128 -22.161 17.235 1.00 93.81 499 THR A O 1
ATOM 3842 N N . GLU A 1 500 ? -16.239 -22.507 17.926 1.00 96.56 500 GLU A N 1
ATOM 3843 C CA . GLU A 1 500 ? -15.926 -22.362 19.355 1.00 96.56 500 GLU A CA 1
ATOM 3844 C C . GLU A 1 500 ? -15.017 -23.506 19.830 1.00 96.56 500 GLU A C 1
ATOM 3846 O O . GLU A 1 500 ? -14.082 -23.280 20.596 1.00 96.56 500 GLU A O 1
ATOM 3851 N N . GLU A 1 501 ? -15.234 -24.718 19.318 1.00 96.50 501 GLU A N 1
ATOM 3852 C CA . GLU A 1 501 ? -14.427 -25.903 19.601 1.00 96.50 501 GLU A CA 1
ATOM 3853 C C . GLU A 1 501 ? -12.975 -25.732 19.148 1.00 96.50 501 GLU A C 1
ATOM 3855 O O . GLU A 1 501 ? -12.065 -26.001 19.933 1.00 96.50 501 GLU A O 1
ATOM 3860 N N . ASP A 1 502 ? -12.746 -25.238 17.926 1.00 95.50 502 ASP A N 1
ATOM 3861 C CA . ASP A 1 502 ? -11.391 -24.993 17.412 1.00 95.50 502 ASP A CA 1
ATOM 3862 C C . ASP A 1 502 ? -10.644 -23.982 18.288 1.00 95.50 502 ASP A C 1
ATOM 3864 O O . ASP A 1 502 ? -9.468 -24.156 18.609 1.00 95.50 502 ASP A O 1
ATOM 3868 N N . VAL A 1 503 ? -11.334 -22.907 18.677 1.00 96.50 503 VAL A N 1
ATOM 3869 C CA . VAL A 1 503 ? -10.750 -21.834 19.487 1.00 96.50 503 VAL A CA 1
ATOM 3870 C C . VAL A 1 503 ? -10.417 -22.337 20.882 1.00 96.50 503 VAL A C 1
ATOM 3872 O O . VAL A 1 503 ? -9.314 -22.086 21.370 1.00 96.50 503 VAL A O 1
ATOM 3875 N N . LEU A 1 504 ? -11.331 -23.080 21.505 1.00 97.00 504 LEU A N 1
ATOM 3876 C CA . LEU A 1 504 ? -11.098 -23.687 22.809 1.00 97.00 504 LEU A CA 1
ATOM 3877 C C . LEU A 1 504 ? -9.926 -24.672 22.759 1.00 97.00 504 LEU A C 1
ATOM 3879 O O . LEU A 1 504 ? -9.039 -24.595 23.606 1.00 97.00 504 LEU A O 1
ATOM 3883 N N . ALA A 1 505 ? -9.868 -25.535 21.743 1.00 96.62 505 ALA A N 1
ATOM 3884 C CA . ALA A 1 505 ? -8.771 -26.482 21.565 1.00 96.62 505 ALA A CA 1
ATOM 3885 C C . ALA A 1 505 ? -7.416 -25.769 21.409 1.00 96.62 505 ALA A C 1
ATOM 3887 O O . ALA A 1 505 ? -6.432 -26.161 22.039 1.00 96.62 505 ALA A O 1
ATOM 3888 N N . ASN A 1 506 ? -7.365 -24.685 20.631 1.00 96.19 506 ASN A N 1
ATOM 3889 C CA . ASN A 1 506 ? -6.146 -23.894 20.453 1.00 96.19 506 ASN A CA 1
ATOM 3890 C C . ASN A 1 506 ? -5.703 -23.196 21.752 1.00 96.19 506 ASN A C 1
ATOM 3892 O O . ASN A 1 506 ? -4.513 -23.203 22.078 1.00 96.19 506 ASN A O 1
ATOM 3896 N N . ILE A 1 507 ? -6.648 -22.654 22.530 1.00 96.38 507 ILE A N 1
ATOM 3897 C CA . ILE A 1 507 ? -6.379 -22.071 23.855 1.00 96.38 507 ILE A CA 1
ATOM 3898 C C . ILE A 1 507 ? -5.831 -23.139 24.810 1.00 96.38 507 ILE A C 1
ATOM 3900 O O . ILE A 1 507 ? -4.805 -22.924 25.453 1.00 96.38 507 ILE A O 1
ATOM 3904 N N . GLN A 1 508 ? -6.461 -24.313 24.864 1.00 95.19 508 GLN A N 1
ATOM 3905 C CA . GLN A 1 508 ? -6.049 -25.426 25.726 1.00 95.19 508 GLN A CA 1
ATOM 3906 C C . GLN A 1 508 ? -4.672 -25.989 25.355 1.00 95.19 508 GLN A C 1
ATOM 3908 O O . GLN A 1 508 ? -3.915 -26.411 26.229 1.00 95.19 508 GLN A O 1
ATOM 3913 N N . ALA A 1 509 ? -4.308 -25.954 24.073 1.00 94.81 509 ALA A N 1
ATOM 3914 C CA . ALA A 1 509 ? -2.983 -26.355 23.612 1.00 94.81 509 ALA A CA 1
ATOM 3915 C C . ALA A 1 509 ? -1.874 -25.370 24.036 1.00 94.81 509 ALA A C 1
ATOM 3917 O O . ALA A 1 509 ? -0.701 -25.753 24.105 1.00 94.81 509 ALA A O 1
ATOM 3918 N N . LYS A 1 510 ? -2.216 -24.111 24.346 1.00 94.62 510 LYS A N 1
ATOM 3919 C CA . LYS A 1 510 ? -1.262 -23.047 24.683 1.00 94.62 510 LYS A CA 1
ATOM 3920 C C . LYS A 1 510 ? -1.068 -22.913 26.197 1.00 94.62 510 LYS A C 1
ATOM 3922 O O . LYS A 1 510 ? -1.574 -21.998 26.846 1.00 94.62 510 LYS A O 1
ATOM 3927 N N . LYS A 1 511 ? -0.269 -23.821 26.761 1.00 91.69 511 LYS A N 1
ATOM 3928 C CA . LYS A 1 511 ? 0.001 -23.917 28.210 1.00 91.69 511 LYS A CA 1
ATOM 3929 C C . LYS A 1 511 ? 0.533 -22.620 28.833 1.00 91.69 511 LYS A C 1
ATOM 3931 O O . LYS A 1 511 ? 0.272 -22.351 30.003 1.00 91.69 511 LYS A O 1
ATOM 3936 N N . GLU A 1 512 ? 1.242 -21.795 28.065 1.00 92.00 512 GLU A N 1
ATOM 3937 C CA . GLU A 1 512 ? 1.828 -20.533 28.534 1.00 92.00 512 GLU A CA 1
ATOM 3938 C C . GLU A 1 512 ? 0.775 -19.498 28.960 1.00 92.00 512 GLU A C 1
ATOM 3940 O O . GLU A 1 512 ? 1.086 -18.610 29.753 1.00 92.00 512 GLU A O 1
ATOM 3945 N N . ILE A 1 513 ? -0.474 -19.626 28.492 1.00 93.56 513 ILE A N 1
ATOM 3946 C CA . ILE A 1 513 ? -1.590 -18.767 28.917 1.00 93.56 513 ILE A CA 1
ATOM 3947 C C . ILE A 1 513 ? -1.779 -18.839 30.437 1.00 93.56 513 ILE A C 1
ATOM 3949 O O . ILE A 1 513 ? -2.020 -17.819 31.081 1.00 93.56 513 ILE A O 1
ATOM 3953 N N . ARG A 1 514 ? -1.632 -20.029 31.031 1.00 92.56 514 ARG A N 1
ATOM 3954 C CA . ARG A 1 514 ? -1.880 -20.242 32.460 1.00 92.56 514 ARG A CA 1
ATOM 3955 C C . ARG A 1 514 ? -0.911 -19.449 33.343 1.00 92.56 514 ARG A C 1
ATOM 3957 O O . ARG A 1 514 ? -1.341 -18.873 34.342 1.00 92.56 514 ARG A O 1
ATOM 3964 N N . ASP A 1 515 ? 0.361 -19.389 32.947 1.00 90.69 515 ASP A N 1
ATOM 3965 C CA . ASP A 1 515 ? 1.394 -18.592 33.619 1.00 90.69 515 ASP A CA 1
ATOM 3966 C C . ASP A 1 515 ? 1.202 -17.092 33.355 1.00 90.69 515 ASP A C 1
ATOM 3968 O O . ASP A 1 515 ? 1.354 -16.279 34.266 1.00 90.69 515 ASP A O 1
ATOM 3972 N N . ALA A 1 516 ? 0.825 -16.714 32.129 1.00 92.94 516 ALA A N 1
ATOM 3973 C CA . ALA A 1 516 ? 0.578 -15.319 31.759 1.00 92.94 516 ALA A CA 1
ATOM 3974 C C . ALA A 1 516 ? -0.623 -14.700 32.500 1.00 92.94 516 ALA A C 1
ATOM 3976 O O . ALA A 1 516 ? -0.687 -13.483 32.669 1.00 92.94 516 ALA A O 1
ATOM 3977 N N . LEU A 1 517 ? -1.565 -15.523 32.965 1.00 94.19 517 LEU A N 1
ATOM 3978 C CA . LEU A 1 517 ? -2.733 -15.094 33.738 1.00 94.19 517 LEU A CA 1
ATOM 3979 C C . LEU A 1 517 ? -2.557 -15.249 35.261 1.00 94.19 517 LEU A C 1
ATOM 3981 O O . LEU A 1 517 ? -3.449 -14.855 36.013 1.00 94.19 517 LEU A O 1
ATOM 3985 N N . ASP A 1 518 ? -1.423 -15.767 35.751 1.00 92.25 518 ASP A N 1
ATOM 3986 C CA . ASP A 1 518 ? -1.150 -15.953 37.187 1.00 92.25 518 ASP A CA 1
ATOM 3987 C C . ASP A 1 518 ? -0.686 -14.651 37.868 1.00 92.25 518 ASP A C 1
ATOM 3989 O O . ASP A 1 518 ? 0.453 -14.496 38.321 1.00 92.25 518 ASP A O 1
ATOM 3993 N N . TRP A 1 519 ? -1.592 -13.672 37.906 1.00 92.12 519 TRP A N 1
ATOM 3994 C CA . TRP A 1 519 ? -1.319 -12.341 38.448 1.00 92.12 519 TRP A CA 1
ATOM 3995 C C . TRP A 1 519 ? -0.992 -12.391 39.940 1.00 92.12 519 TRP A C 1
ATOM 3997 O O . TRP A 1 519 ? -0.064 -11.716 40.370 1.00 92.12 519 TRP A O 1
ATOM 4007 N N . ALA A 1 520 ? -1.685 -13.237 40.710 1.00 89.56 520 ALA A N 1
ATOM 4008 C CA . ALA A 1 520 ? -1.450 -13.391 42.146 1.00 89.56 520 ALA A CA 1
ATOM 4009 C C . ALA A 1 520 ? -0.002 -13.801 42.457 1.00 89.56 520 ALA A C 1
ATOM 4011 O O . ALA A 1 520 ? 0.571 -13.363 43.453 1.00 89.56 520 ALA A O 1
ATOM 4012 N N . ARG A 1 521 ? 0.607 -14.623 41.592 1.00 90.56 521 ARG A N 1
ATOM 4013 C CA . ARG A 1 521 ? 1.990 -15.072 41.757 1.00 90.56 521 ARG A CA 1
ATOM 4014 C C . ARG A 1 521 ? 3.022 -14.083 41.221 1.00 90.56 521 ARG A C 1
ATOM 4016 O O . ARG A 1 521 ? 4.105 -13.982 41.797 1.00 90.56 521 ARG A O 1
ATOM 4023 N N . TYR A 1 522 ? 2.748 -13.439 40.085 1.00 92.19 522 TYR A N 1
ATOM 4024 C CA . TYR A 1 522 ? 3.769 -12.682 39.351 1.00 92.19 522 TYR A CA 1
ATOM 4025 C C . TYR A 1 522 ? 3.638 -11.161 39.432 1.00 92.19 522 TYR A C 1
ATOM 4027 O O . TYR A 1 522 ? 4.598 -10.466 39.077 1.00 92.19 522 TYR A O 1
ATOM 4035 N N . GLU A 1 523 ? 2.528 -10.608 39.921 1.00 89.69 523 GLU A N 1
ATOM 4036 C CA . GLU A 1 523 ? 2.427 -9.167 40.152 1.00 89.69 523 GLU A CA 1
ATOM 4037 C C . GLU A 1 523 ? 3.461 -8.728 41.209 1.00 89.69 523 GLU A C 1
ATOM 4039 O O . GLU A 1 523 ? 3.580 -9.313 42.280 1.00 89.69 523 GLU A O 1
ATOM 4044 N N . GLY A 1 524 ? 4.284 -7.728 40.874 1.00 88.44 524 GLY A N 1
ATOM 4045 C CA . GLY A 1 524 ? 5.368 -7.250 41.747 1.00 88.44 524 GLY A CA 1
ATOM 4046 C C . GLY A 1 524 ? 6.656 -8.090 41.727 1.00 88.44 524 GLY A C 1
ATOM 4047 O O . GLY A 1 524 ? 7.606 -7.744 42.423 1.00 88.44 524 GLY A O 1
ATOM 4048 N N . SER A 1 525 ? 6.720 -9.148 40.911 1.00 92.06 525 SER A N 1
ATOM 4049 C CA . SER A 1 525 ? 7.933 -9.952 40.685 1.00 92.06 525 SER A CA 1
ATOM 4050 C C . SER A 1 525 ? 8.706 -9.540 39.422 1.00 92.06 525 SER A C 1
ATOM 4052 O O . SER A 1 525 ? 8.224 -8.762 38.596 1.00 92.06 525 SER A O 1
ATOM 4054 N N . ASP A 1 526 ? 9.880 -10.141 39.218 1.00 89.75 526 ASP A N 1
ATOM 4055 C CA . ASP A 1 526 ? 10.675 -10.055 37.984 1.00 89.75 526 ASP A CA 1
ATOM 4056 C C . ASP A 1 526 ? 9.939 -10.591 36.738 1.00 89.75 526 ASP A C 1
ATOM 4058 O O . ASP A 1 526 ? 10.257 -10.218 35.609 1.00 89.75 526 ASP A O 1
ATOM 4062 N N . LYS A 1 527 ? 8.914 -11.429 36.932 1.00 89.00 527 LYS A N 1
ATOM 4063 C CA . LYS A 1 527 ? 8.058 -11.977 35.870 1.00 89.00 527 LYS A CA 1
ATOM 4064 C C . LYS A 1 527 ? 6.822 -11.135 35.570 1.00 89.00 527 LYS A C 1
ATOM 4066 O O . LYS A 1 527 ? 6.046 -11.517 34.698 1.00 89.00 527 LYS A O 1
ATOM 4071 N N . ALA A 1 528 ? 6.638 -9.985 36.220 1.00 88.69 528 ALA A N 1
ATOM 4072 C CA . ALA A 1 528 ? 5.467 -9.135 36.002 1.00 88.69 528 ALA A CA 1
ATOM 4073 C C . ALA A 1 528 ? 5.301 -8.677 34.539 1.00 88.69 528 ALA A C 1
ATOM 4075 O O . ALA A 1 528 ? 4.182 -8.436 34.099 1.00 88.69 528 ALA A O 1
ATOM 4076 N N . SER A 1 529 ? 6.394 -8.584 33.775 1.00 87.88 529 SER A N 1
ATOM 4077 C CA . SER A 1 529 ? 6.379 -8.256 32.340 1.00 87.88 529 SER A CA 1
ATOM 4078 C C . SER A 1 529 ? 5.830 -9.374 31.446 1.00 87.88 529 SER A C 1
ATOM 4080 O O . SER A 1 529 ? 5.541 -9.126 30.280 1.00 87.88 529 SER A O 1
ATOM 4082 N N . LYS A 1 530 ? 5.687 -10.597 31.972 1.00 88.62 530 LYS A N 1
ATOM 4083 C CA . LYS A 1 530 ? 5.099 -11.748 31.268 1.00 88.62 530 LYS A CA 1
ATOM 4084 C C . LYS A 1 530 ? 3.590 -11.863 31.476 1.00 88.62 530 LYS A C 1
ATOM 4086 O O . LYS A 1 530 ? 2.965 -12.711 30.843 1.00 88.62 530 LYS A O 1
ATOM 4091 N N . LEU A 1 531 ? 3.026 -11.059 32.379 1.00 92.00 531 LEU A N 1
ATOM 4092 C CA . LEU A 1 531 ? 1.593 -11.046 32.622 1.00 92.00 531 LEU A CA 1
ATOM 4093 C C . LEU A 1 531 ? 0.855 -10.481 31.414 1.00 92.00 531 LEU A C 1
ATOM 4095 O O . LEU A 1 531 ? 1.294 -9.506 30.804 1.00 92.00 531 LEU A O 1
ATOM 4099 N N . MET A 1 532 ? -0.276 -11.102 31.106 1.00 92.94 532 MET A N 1
ATOM 4100 C CA . MET A 1 532 ? -1.173 -10.683 30.043 1.00 92.94 532 MET A CA 1
ATOM 4101 C C . MET A 1 532 ? -2.555 -10.329 30.607 1.00 92.94 532 MET A C 1
ATOM 4103 O O . MET A 1 532 ? -2.985 -10.939 31.593 1.00 92.94 532 MET A O 1
ATOM 4107 N N . PRO A 1 533 ? -3.277 -9.387 29.970 1.00 93.00 533 PRO A N 1
ATOM 4108 C CA . PRO A 1 533 ? -2.830 -8.534 28.857 1.00 93.00 533 PRO A CA 1
ATOM 4109 C C . PRO A 1 533 ? -1.694 -7.557 29.248 1.00 93.00 533 PRO A C 1
ATOM 4111 O O . PRO A 1 533 ? -1.452 -7.374 30.440 1.00 93.00 533 PRO A O 1
ATOM 4114 N N . PRO A 1 534 ? -0.976 -6.935 28.293 1.00 90.06 534 PRO A N 1
ATOM 4115 C CA . PRO A 1 534 ? 0.097 -5.981 28.598 1.00 90.06 534 PRO A CA 1
ATOM 4116 C C . PRO A 1 534 ? -0.403 -4.791 29.425 1.00 90.06 534 PRO A C 1
ATOM 4118 O O . PRO A 1 534 ? -1.518 -4.320 29.209 1.00 90.06 534 PRO A O 1
ATOM 4121 N N . ARG A 1 535 ? 0.410 -4.281 30.360 1.00 89.44 535 ARG A N 1
ATOM 4122 C CA . ARG A 1 535 ? 0.003 -3.249 31.343 1.00 89.44 535 ARG A CA 1
ATOM 4123 C C . ARG A 1 535 ? -0.510 -1.943 30.737 1.00 89.44 535 ARG A C 1
ATOM 4125 O O . ARG A 1 535 ? -1.267 -1.233 31.389 1.00 89.44 535 ARG A O 1
ATOM 4132 N N . ASP A 1 536 ? -0.045 -1.625 29.543 1.00 86.25 536 ASP A N 1
ATOM 4133 C CA . ASP A 1 536 ? -0.391 -0.455 28.742 1.00 86.25 536 ASP A CA 1
ATOM 4134 C C . ASP A 1 536 ? -1.623 -0.678 27.847 1.00 86.25 536 ASP A C 1
ATOM 4136 O O . ASP A 1 536 ? -2.069 0.244 27.168 1.00 86.25 536 ASP A O 1
ATOM 4140 N N . SER A 1 537 ? -2.207 -1.881 27.858 1.00 88.19 537 SER A N 1
ATOM 4141 C CA . SER A 1 537 ? -3.418 -2.200 27.102 1.00 88.19 537 SER A CA 1
ATOM 4142 C C . SER A 1 537 ? -4.700 -1.884 27.875 1.00 88.19 537 SER A C 1
ATOM 4144 O O . SER A 1 537 ? -4.806 -2.032 29.095 1.00 88.19 537 SER A O 1
ATOM 4146 N N . ILE A 1 538 ? -5.749 -1.539 27.135 1.00 88.31 538 ILE A N 1
ATOM 4147 C CA . ILE A 1 538 ? -7.092 -1.325 27.688 1.00 88.31 538 ILE A CA 1
ATOM 4148 C C . ILE A 1 538 ? -7.646 -2.627 28.274 1.00 88.31 538 ILE A C 1
ATOM 4150 O O . ILE A 1 538 ? -8.305 -2.621 29.314 1.00 88.31 538 ILE A O 1
ATOM 4154 N N . GLN A 1 539 ? -7.341 -3.759 27.642 1.00 91.75 539 GLN A N 1
ATOM 4155 C CA . GLN A 1 539 ? -7.735 -5.088 28.091 1.00 91.75 539 GLN A CA 1
ATOM 4156 C C . GLN A 1 539 ? -7.150 -5.404 29.472 1.00 91.75 539 GLN A C 1
ATOM 4158 O O . GLN A 1 539 ? -7.855 -5.979 30.299 1.00 91.75 539 GLN A O 1
ATOM 4163 N N . TYR A 1 540 ? -5.919 -4.972 29.771 1.00 91.81 540 TYR A N 1
ATOM 4164 C CA . TYR A 1 540 ? -5.339 -5.099 31.111 1.00 91.81 540 TYR A CA 1
ATOM 4165 C C . TYR A 1 540 ? -6.127 -4.296 32.141 1.00 91.81 540 TYR A C 1
ATOM 4167 O O . TYR A 1 540 ? -6.480 -4.826 33.193 1.00 91.81 540 TYR A O 1
ATOM 4175 N N . HIS A 1 541 ? -6.457 -3.039 31.838 1.00 91.50 541 HIS A N 1
ATOM 4176 C CA . HIS A 1 541 ? -7.252 -2.210 32.743 1.00 91.50 541 HIS A CA 1
ATOM 4177 C C . HIS A 1 541 ? -8.643 -2.805 32.995 1.00 91.50 541 HIS A C 1
ATOM 4179 O O . HIS A 1 541 ? -9.081 -2.847 34.146 1.00 91.50 541 HIS A O 1
ATOM 4185 N N . LYS A 1 542 ? -9.300 -3.335 31.956 1.00 91.88 542 LYS A N 1
ATOM 4186 C CA . LYS A 1 542 ? -10.594 -4.017 32.085 1.00 91.88 542 LYS A CA 1
ATOM 4187 C C . LYS A 1 542 ? -10.486 -5.318 32.894 1.00 91.88 542 LYS A C 1
ATOM 4189 O O . LYS A 1 542 ? -11.284 -5.524 33.803 1.00 91.88 542 LYS A O 1
ATOM 4194 N N . LEU A 1 543 ? -9.486 -6.165 32.633 1.00 93.19 543 LEU A N 1
ATOM 4195 C CA . LEU A 1 543 ? -9.289 -7.421 33.373 1.00 93.19 543 LEU A CA 1
ATOM 4196 C C . LEU A 1 543 ? -8.884 -7.183 34.835 1.00 93.19 543 LEU A C 1
ATOM 4198 O O . LEU A 1 543 ? -9.243 -7.963 35.717 1.00 93.19 543 LEU A O 1
ATOM 4202 N N . LYS A 1 544 ? -8.158 -6.096 35.115 1.00 91.38 544 LYS A N 1
ATOM 4203 C CA . LYS A 1 544 ? -7.811 -5.689 36.482 1.00 91.38 544 LYS A CA 1
ATOM 4204 C C . LYS A 1 544 ? -9.043 -5.279 37.294 1.00 91.38 544 LYS A C 1
ATOM 4206 O O . LYS A 1 544 ? -9.061 -5.487 38.502 1.00 91.38 544 LYS A O 1
ATOM 4211 N N . GLN A 1 545 ? -10.045 -4.692 36.640 1.00 91.62 545 GLN A N 1
ATOM 4212 C CA . GLN A 1 545 ? -11.326 -4.333 37.257 1.00 91.62 545 GLN A CA 1
ATOM 4213 C C . GLN A 1 545 ? -12.278 -5.531 37.395 1.00 91.62 545 GLN A C 1
ATOM 4215 O O . GLN A 1 545 ? -13.209 -5.471 38.195 1.00 91.62 545 GLN A O 1
ATOM 4220 N N . ALA A 1 546 ? -12.050 -6.608 36.638 1.00 90.06 546 ALA A N 1
ATOM 4221 C CA . ALA A 1 546 ? -12.796 -7.852 36.771 1.00 90.06 546 ALA A CA 1
ATOM 4222 C C . ALA A 1 546 ? -12.426 -8.604 38.063 1.00 90.06 546 ALA A C 1
ATOM 4224 O O . ALA A 1 546 ? -11.330 -8.444 38.620 1.00 90.06 546 ALA A O 1
ATOM 4225 N N . ASP A 1 547 ? -13.346 -9.449 38.533 1.00 83.00 547 ASP A N 1
ATOM 4226 C CA . ASP A 1 547 ? -13.130 -10.242 39.739 1.00 83.00 547 ASP A CA 1
ATOM 4227 C C . ASP A 1 547 ? -11.973 -11.250 39.573 1.00 83.00 547 ASP A C 1
ATOM 4229 O O . ASP A 1 547 ? -11.594 -11.667 38.475 1.00 83.00 547 ASP A O 1
ATOM 4233 N N . GLU A 1 548 ? -11.363 -11.645 40.692 1.00 86.75 548 GLU A N 1
ATOM 4234 C CA . GLU A 1 548 ? -10.284 -12.642 40.682 1.00 86.75 548 GLU A CA 1
ATOM 4235 C C . GLU A 1 548 ? -10.762 -14.000 40.146 1.00 86.75 548 GLU A C 1
ATOM 4237 O O . GLU A 1 548 ? -9.997 -14.735 39.517 1.00 86.75 548 GLU A O 1
ATOM 4242 N N . LYS A 1 549 ? -12.057 -14.287 40.314 1.00 90.69 549 LYS A N 1
ATOM 4243 C CA . LYS A 1 549 ? -12.710 -15.494 39.812 1.00 90.69 549 LYS A CA 1
ATOM 4244 C C . LYS A 1 549 ? -12.636 -15.594 38.286 1.00 90.69 549 LYS A C 1
ATOM 4246 O O . LYS A 1 549 ? -12.391 -16.685 37.787 1.00 90.69 549 LYS A O 1
ATOM 4251 N N . THR A 1 550 ? -12.768 -14.489 37.558 1.00 93.12 550 THR A N 1
ATOM 4252 C CA . THR A 1 550 ? -12.677 -14.437 36.092 1.00 93.12 550 THR A CA 1
ATOM 4253 C C . THR A 1 550 ? -11.289 -14.873 35.634 1.00 93.12 550 THR A C 1
ATOM 4255 O O . THR A 1 550 ? -11.157 -15.758 34.790 1.00 93.12 550 THR A O 1
ATOM 4258 N N . ARG A 1 551 ? -10.229 -14.328 36.250 1.00 91.75 551 ARG A N 1
ATOM 4259 C CA . ARG A 1 551 ? -8.845 -14.739 35.950 1.00 91.75 551 ARG A CA 1
ATOM 4260 C C . ARG A 1 551 ? -8.611 -16.207 36.290 1.00 91.75 551 ARG A C 1
ATOM 4262 O O . ARG A 1 551 ? -7.977 -16.917 35.512 1.00 91.75 551 ARG A O 1
ATOM 4269 N N . GLN A 1 552 ? -9.142 -16.672 37.419 1.00 92.25 552 GLN A N 1
ATOM 4270 C CA . GLN A 1 552 ? -9.031 -18.072 37.815 1.00 92.25 552 GLN A CA 1
ATOM 4271 C C . GLN A 1 552 ? -9.740 -19.006 36.820 1.00 92.25 552 GLN A C 1
ATOM 4273 O O . GLN A 1 552 ? -9.136 -19.974 36.373 1.00 92.25 552 GLN A O 1
ATOM 4278 N N . GLN A 1 553 ? -10.953 -18.670 36.374 1.00 93.88 553 GLN A N 1
ATOM 4279 C CA . GLN A 1 553 ? -11.690 -19.428 35.355 1.00 93.88 553 GLN A CA 1
ATOM 4280 C C . GLN A 1 553 ? -10.935 -19.502 34.023 1.00 93.88 553 GLN A C 1
ATOM 4282 O O . GLN A 1 553 ? -10.838 -20.575 33.426 1.00 93.88 553 GLN A O 1
ATOM 4287 N N . MET A 1 554 ? -10.353 -18.388 33.569 1.00 95.31 554 MET A N 1
ATOM 4288 C CA . MET A 1 554 ? -9.516 -18.387 32.365 1.00 95.31 554 MET A CA 1
ATOM 4289 C C . MET A 1 554 ? -8.288 -19.293 32.536 1.00 95.31 554 MET A C 1
ATOM 4291 O O . MET A 1 554 ? -7.948 -20.045 31.624 1.00 95.31 554 MET A O 1
ATOM 4295 N N . ARG A 1 555 ? -7.636 -19.277 33.708 1.00 94.12 555 ARG A N 1
ATOM 4296 C CA . ARG A 1 555 ? -6.504 -20.173 34.009 1.00 94.12 555 ARG A CA 1
ATOM 4297 C C . ARG A 1 555 ? -6.906 -21.642 34.037 1.00 94.12 555 ARG A C 1
ATOM 4299 O O . ARG A 1 555 ? -6.136 -22.466 33.558 1.00 94.12 555 ARG A O 1
ATOM 4306 N N . ASP A 1 556 ? -8.071 -21.956 34.591 1.00 93.56 556 ASP A N 1
ATOM 4307 C CA . ASP A 1 556 ? -8.577 -23.328 34.721 1.00 93.56 556 ASP A CA 1
ATOM 4308 C C . ASP A 1 556 ? -9.122 -23.879 33.397 1.00 93.56 556 ASP A C 1
ATOM 4310 O O . ASP A 1 556 ? -9.221 -25.090 33.221 1.00 93.56 556 ASP A O 1
ATOM 4314 N N . THR A 1 557 ? -9.408 -23.003 32.429 1.00 94.56 557 THR A N 1
ATOM 4315 C CA . THR A 1 557 ? -9.739 -23.408 31.054 1.00 94.56 557 THR A CA 1
ATOM 4316 C C . THR A 1 557 ? -8.540 -24.053 30.349 1.00 94.56 557 THR A C 1
ATOM 4318 O O . THR A 1 557 ? -8.732 -24.843 29.427 1.00 94.56 557 THR A O 1
ATOM 4321 N N . VAL A 1 558 ? -7.309 -23.744 30.774 1.00 93.56 558 VAL A N 1
ATOM 4322 C CA . VAL A 1 558 ? -6.065 -24.274 30.197 1.00 93.56 558 VAL A CA 1
ATOM 4323 C C . VAL A 1 558 ? -5.540 -25.422 31.073 1.00 93.56 558 VAL A C 1
ATOM 4325 O O . VAL A 1 558 ? -5.242 -25.181 32.246 1.00 93.56 558 VAL A O 1
ATOM 4328 N N . PRO A 1 559 ? -5.373 -26.647 30.533 1.00 88.81 559 PRO A N 1
ATOM 4329 C CA . PRO A 1 559 ? -4.938 -27.808 31.308 1.00 88.81 559 PRO A CA 1
ATOM 4330 C C . PRO A 1 559 ? -3.628 -27.572 32.066 1.00 88.81 559 PRO A C 1
ATOM 4332 O O . PRO A 1 559 ? -2.668 -27.004 31.525 1.00 88.81 559 PRO A O 1
ATOM 4335 N N . SER A 1 560 ? -3.559 -28.043 33.312 1.00 82.62 560 SER A N 1
ATOM 4336 C CA . SER A 1 560 ? -2.330 -27.994 34.103 1.00 82.62 560 SER A CA 1
ATOM 4337 C C . SER A 1 560 ? -1.301 -28.987 33.557 1.00 82.62 560 SER A C 1
ATOM 4339 O O . SER A 1 560 ? -1.630 -30.060 33.058 1.00 82.62 560 SER A O 1
ATOM 4341 N N . LEU A 1 561 ? -0.012 -28.671 33.708 1.00 67.50 561 LEU A N 1
ATOM 4342 C CA . LEU A 1 561 ? 1.077 -29.620 33.431 1.00 67.50 561 LEU A CA 1
ATOM 4343 C C . LEU A 1 561 ? 1.055 -30.850 34.359 1.00 67.50 561 LEU A C 1
ATOM 4345 O O . LEU A 1 561 ? 1.732 -31.828 34.057 1.00 67.50 561 LEU A O 1
ATOM 4349 N N . PHE A 1 562 ? 0.305 -30.785 35.464 1.00 63.88 562 PHE A N 1
ATOM 4350 C CA . PHE A 1 562 ? 0.247 -31.803 36.518 1.00 63.88 562 PHE A CA 1
ATOM 4351 C C . PHE A 1 562 ? -1.172 -32.333 36.784 1.00 63.88 562 PHE A C 1
ATOM 4353 O O . PHE A 1 562 ? -1.416 -32.851 37.872 1.00 63.88 562 PHE A O 1
ATOM 4360 N N . ASP A 1 563 ? -2.105 -32.189 35.837 1.00 46.38 563 ASP A N 1
ATOM 4361 C CA . ASP A 1 563 ? -3.400 -32.871 35.940 1.00 46.38 563 ASP A CA 1
ATOM 4362 C C . ASP A 1 563 ? -3.175 -34.367 35.660 1.00 46.38 563 ASP A C 1
ATOM 4364 O O . ASP A 1 563 ? -2.979 -34.771 34.512 1.00 46.38 563 ASP A O 1
ATOM 4368 N N . PHE A 1 564 ? -3.107 -35.156 36.736 1.00 41.12 564 PHE A N 1
ATOM 4369 C CA . PHE A 1 564 ? -3.107 -36.621 36.717 1.00 41.12 564 PHE A CA 1
ATOM 4370 C C . PHE A 1 564 ? -4.517 -37.152 36.952 1.00 41.12 564 PHE A C 1
ATOM 4372 O O . PHE A 1 564 ? -5.179 -36.639 37.885 1.00 41.12 564 PHE A O 1
#

Foldseek 3Di:
DVVVVVVVVVVVVVVVVVVLCVVQPFPFDFLVVQLPDDPPDPPFQLCVQQPLALDHPPLWDFPVLLLQQVVLHDDPDPLVVQQSLLVLAPVSDTFLKWWFQQDQDLCGLQGHLQFTKMKTFRCHWAFADPFFGTDDGQLAWMWIDRQSLLKIWIWGDTQQSLATWTWMFHNNDALTQTAIARESSSSVCLLVVLSFAAEADPPQLRILLDVVSLVSSCVSNVHQDADSNHGSHDHSVSSVSVRVSRLLNLVSSLLLCCLDQLQHQLNLVLNLLLQLLLLVCLVPVPPRDCPDPSNVVNLVNSQVGADPQFRFRANRYAYHDNPPCCCDDPNNVVVCVSAPDSHRPQGDSDSVPSVSPSPHRHDDLRRNSSNDDDGPDGHDSSDSSSSNSSNSLADPSLSCVLCVLVVNDCVSLSVVSVVDDSVLSGNHRDHPQSVSCVSSVHHHDDSGSGQPQFDDHHHPPLDDADDDPPVLCVLCNSQPSSSQDNRRGNVRVLCYDSYPVSNLVSLQVCLLLLVLLPCVPPPVHPCVCSHPDGPPGPSVVVVVPDDPVNSVSNNVSHDDPPPD

Sequence (564 aa):
MKKIILGIACLLGLAIITALTLLNTPSTPPISDLAKQTPVKQLSLSSQLIPDTDLPPDGTRSLFDHLMAQNNGLPYPFSQLIQLLKQQHPEGLEPISLLIPHGRSLLKGQADDAHPRIVVAADFDGHNAPAGLGLTTRGQLFLGFVENANEIEVLSYNEKAGRFEFQLVQNYCEGCVPRIVYARRAICTTCHQGGTPIFSQRPWNETNGQQSTAAAIAVARKSQQAYQSVALQQPLAHSERFDQLTDIGNFYQVTQRLWLDGCGADGSQCRRQMLRLALQYADNAGGFDANSTDAQTLKQLQAKHFPKDGIPVPESDLLNRDPIGDKQGIKGWLRSLVTRDIQFGEGAKDNEDLSAFEKLPPLRKELDPLTLRTPKQVLTAQDIDGVYGLASFFSQADITTLLQANGGHLAPLLVKISQLPDTVFAAKPFSRVAMMQVLLAKNRDYCCLNTTEMSPPVVSGVPPLVIKHKPELQAFADYCFACHRGNPAQRLNFMAGATEEDVLANIQAKKEIRDALDWARYEGSDKASKLMPPRDSIQYHKLKQADEKTRQQMRDTVPSLFDF

pLDDT: mean 91.97, std 8.75, range [41.12, 98.81]

Radius of gyration: 27.12 Å; chains: 1; bounding box: 92×69×74 Å